Protein AF-0000000073458324 (afdb_homodimer)

pLDDT: mean 86.17, std 17.44, range [34.16, 98.94]

Foldseek 3Di:
DKKWKWFCPFPFFLIKIKIWDWFQLQFDKAAWDADDVRFKTFIFGCNPVPPPPDDVPDPGFGQWIAGLLQKIKHKAAADPDVPDDPPPPPPADEPSVLRVQRRVDNDPVCCVQCQFPVSSCVSPVSLQRHHWMWMWIDRSLVSGIWIAINVRDIDDQPPPHRIAMAHNYDRVFLPDPPQQQARVVLRVLVVVLSVVPNPPDPVVNVVSSLVSLQWAPDDDLDEAEDQDCNRVSNTSWFAWYFDPPPPPPPDCVRAGTITGQKMWIWTQTNQFKIKIKMAGAGNHPVSRSVGGSNRGPDMDMDIDGRPSD/DKKWKWFCPFPFFLIKIKIWDWFQLQFDKAAWDADDVRFKTFIFRCNPVPPPPDDVPPPGFGQWIAGLLQKIKHKAAADPDVPDPPPPPPPADEPSVLRVQRRVDNDPVCCVQCQFPVSSCVSPVSLQRHHWMWMWIARSLVSGIWIAINVRDIDDQPPVHRIAMAHNYDRVFLPDPPQQQARVVLRVLVVVLSVVPNPPDPVVNVVSSLVSLQWAPDDDLDEAEDCDCNRVSNTSWFAWYFCVDPPPDDPPSRAGTITGQKMWIWTQTNQFKIKIKMAGAGNHPVSRSVGGSNRGPDMDMDIDGRPND

Secondary structure (DSSP, 8-state):
--EEEEES--TTEEEEEEEEEEEETTS-EEEEEEETTTTEEEEEE-TTS-SS---TTS--B-SEEEETT-EEEEEEEPPPPTTS-----TTPBPTHHHHHHHHT---GGGGGGTSSHHHHHHH-GGGGGBPPEEEEEEETTTTEEEEEETTS-EE-TTSS-SEEEEESS-TTGGGSTT--HHHHHHHHHHHHHHHTTTTS-HHHHHHHHHHHHT--S---SS-EEESSSHHHHH-SS---EEE-S----S-GGG-SEEEEEEEEEEEEETTSEEEEEEEE--SSGGGTTT--SSS-SEEEEEEEE----/--EEEEES--TTEEEEEEEEEEEETTS-EEEEEEETTTTEEEEEE-TTS-SS---TTS--B-SEEEETT-EEEEEEEPPPPTTS-----TTPBPTHHHHHHHHT---GGGHHHHSSHHHHHHH-GGGGGBPPEEEEEEETTTTEEEEEETTS-EE-TTSS-SEEEEESS-TTGGGSTT--HHHHHHHHHHHHHHHTTTTS-HHHHHHHHHHHHT--S---SS-EE-SSSHHHHH-SS---EE---S---S-GGG-S-EEEEEEEEEEEETTSEEEEEEEE--SSGGGTTT--SSS-SEEEEEEEE----

Solvent-accessible surface area (backbone atoms only — not comparable to full-atom values): 32419 Å² total; per-residue (Å²): 87,33,39,40,42,37,31,51,68,51,88,65,25,56,32,43,38,39,34,41,42,38,38,43,16,39,48,48,62,44,71,68,39,68,36,82,88,70,39,31,41,30,34,30,43,42,66,80,60,64,92,80,72,72,32,76,59,60,82,54,21,23,45,42,37,36,21,53,55,32,27,36,27,36,49,39,56,33,60,73,60,88,80,65,66,77,71,79,64,84,79,47,46,68,59,22,48,60,34,47,58,59,43,71,52,69,60,85,84,48,51,86,53,45,65,36,39,70,37,35,30,70,78,37,74,61,56,83,49,30,56,52,29,36,36,42,34,33,35,55,80,76,70,41,61,26,30,29,33,70,87,62,43,61,45,56,58,54,74,89,35,50,57,36,28,34,45,23,56,62,78,68,20,55,76,32,86,83,44,43,54,21,30,46,52,44,43,55,52,48,52,52,50,52,70,72,44,74,83,56,52,69,68,54,48,50,51,52,52,49,52,58,54,51,39,45,87,68,86,61,84,55,71,40,77,36,86,66,67,62,60,48,39,49,22,64,30,30,63,50,28,32,68,67,54,77,76,63,82,62,58,75,84,34,53,65,32,34,23,46,17,34,36,40,39,37,40,30,31,70,87,33,42,35,40,39,38,36,29,35,29,32,70,33,66,82,37,70,70,75,37,35,72,92,51,38,51,28,38,41,36,42,36,39,61,44,62,83,122,88,32,38,40,41,37,33,51,67,50,87,64,25,55,34,42,37,42,33,40,42,38,38,43,16,37,46,49,64,45,71,70,37,68,37,81,88,69,38,31,40,30,36,32,44,42,68,80,58,64,90,79,72,71,33,75,58,61,81,54,22,24,46,44,38,36,21,53,54,33,27,36,26,36,47,37,57,32,59,74,60,88,77,65,64,78,71,79,62,86,79,49,45,68,58,22,48,59,34,47,56,57,44,71,50,68,62,85,83,46,52,86,54,46,65,36,37,68,38,35,32,71,78,37,72,62,58,82,48,31,57,53,31,35,36,42,35,32,35,55,80,76,71,41,61,27,29,29,33,70,87,62,42,61,46,56,58,54,75,89,35,49,58,36,28,34,44,22,56,61,79,67,19,55,76,31,83,82,44,42,56,22,29,46,52,46,44,55,52,46,53,52,51,53,70,73,44,74,84,56,53,70,70,55,48,52,51,52,51,49,51,58,54,52,39,45,86,67,87,60,84,55,68,39,77,35,79,66,67,61,62,48,39,49,23,64,29,29,62,51,29,28,56,63,53,79,79,68,84,61,63,80,83,33,57,68,32,34,22,46,17,34,37,41,39,39,41,30,31,70,87,34,42,34,41,39,38,36,29,35,27,32,70,33,66,83,38,68,72,75,38,35,71,94,50,38,52,29,37,40,36,43,36,37,60,45,63,82,123

Radius of gyration: 25.52 Å; Cα contacts (8 Å, |Δi|>4): 1424; chains: 2; bounding box: 52×79×60 Å

Nearest PDB structures (foldseek):
  2oqc-assembly1_A  TM=4.353E-01  e=1.228E-06  Bacillus subtilis
  2rf8-assembly1_B  TM=4.570E-01  e=8.684E-06  unclassified
  5y7p-assembly4_H  TM=4.048E-01  e=1.168E-05  Ligilactobacillus salivarius
  5hke-assembly1_A  TM=4.071E-01  e=5.456E-05  Ligilactobacillus salivarius
  7svi-assembly1_B  TM=3.525E-01  e=1.991E-05  Lactobacillus johnsonii

InterPro domains:
  IPR008551 Transport and Golgi organisation protein 2 [PF05742] (1-282)
  IPR008551 Transport and Golgi organisation protein 2 [PTHR17985] (1-295)

Organism: Eremothecium gossypii (strain ATCC 10895 / CBS 109.51 / FGSC 9923 / NRRL Y-1056) (NCBI:txid284811)

Sequence (618 aa):
MCILFATTAHPKYKLVLISNRDEYFARKTHTTCWSHNDSILAPYDMALQDADGLDHGSPCGTWIGINRAGHVSVLLNLAPKDADGDHGYSHRHSRGAVTMEYLKDFDHNNWDSWNTYEKFGAHFPTLYKTKLFTHFYGDVVNSQFSVINSLGQTLDPFSQSPYYVVSNGPSDGAKALGQWPKVVEGNQLFKKMIQESLDVSEEELLQRCFNLASYSQYVSNQPIGVHDDSIPKRTIFVPALYNLSGQANLSFAAGMYYGTRSTIVMLVSEDGNVVTREHVIHDSDQDLDSYSILNPKEQVTHRFSLQMHMCILFATTAHPKYKLVLISNRDEYFARKTHTTCWSHNDSILAPYDMALQDADGLDHGSPCGTWIGINRAGHVSVLLNLAPKDADGDHGYSHRHSRGAVTMEYLKDFDHNNWDSWNTYEKFGAHFPTLYKTKLFTHFYGDVVNSQFSVINSLGQTLDPFSQSPYYVVSNGPSDGAKALGQWPKVVEGNQLFKKMIQESLDVSEEELLQRCFNLASYSQYVSNQPIGVHDDSIPKRTIFVPALYNLSGQANLSFAAGMYYGTRSTIVMLVSEDGNVVTREHVIHDSDQDLDSYSILNPKEQVTHRFSLQMH

Structure (mmCIF, N/CA/C/O backbone):
data_AF-0000000073458324-model_v1
#
loop_
_entity.id
_entity.type
_entity.pdbx_description
1 polymer AFR305Wp
#
loop_
_atom_site.group_PDB
_atom_site.id
_atom_site.type_symbol
_atom_site.label_atom_id
_atom_site.label_alt_id
_atom_site.label_comp_id
_atom_site.label_asym_id
_atom_site.label_entity_id
_atom_site.label_seq_id
_atom_site.pdbx_PDB_ins_code
_atom_site.Cartn_x
_atom_site.Cartn_y
_atom_site.Cartn_z
_atom_site.occupancy
_atom_site.B_iso_or_equiv
_atom_site.auth_seq_id
_atom_site.auth_comp_id
_atom_site.auth_asym_id
_atom_site.auth_atom_id
_atom_site.pdbx_PDB_model_num
ATOM 1 N N . MET A 1 1 ? 8.898 20.453 11.062 1 83.5 1 MET A N 1
ATOM 2 C CA . MET A 1 1 ? 7.926 21.516 10.781 1 83.5 1 MET A CA 1
ATOM 3 C C . MET A 1 1 ? 7.039 21.125 9.602 1 83.5 1 MET A C 1
ATOM 5 O O . MET A 1 1 ? 7.027 21.828 8.586 1 83.5 1 MET A O 1
ATOM 9 N N . CYS A 1 2 ? 6.172 20.234 9.719 1 95.19 2 CYS A N 1
ATOM 10 C CA . CYS A 1 2 ? 5.211 19.656 8.789 1 95.19 2 CYS A CA 1
ATOM 11 C C . CYS A 1 2 ? 4.176 20.688 8.359 1 95.19 2 CYS A C 1
ATOM 13 O O . CYS A 1 2 ? 4.18 21.812 8.852 1 95.19 2 CYS A O 1
ATOM 15 N N . ILE A 1 3 ? 3.455 20.344 7.363 1 96.81 3 ILE A N 1
ATOM 16 C CA . ILE A 1 3 ? 2.391 21.234 6.91 1 96.81 3 ILE A CA 1
ATOM 17 C C . ILE A 1 3 ? 1.196 20.406 6.438 1 96.81 3 ILE A C 1
ATOM 19 O O . ILE A 1 3 ? 1.367 19.312 5.887 1 96.81 3 ILE A O 1
ATOM 23 N N . LEU A 1 4 ? 0.003 20.938 6.684 1 97.88 4 LEU A N 1
ATOM 24 C CA . LEU A 1 4 ? -1.255 20.328 6.246 1 97.88 4 LEU A CA 1
ATOM 25 C C . LEU A 1 4 ? -2.062 21.312 5.41 1 97.88 4 LEU A C 1
ATOM 27 O O . LEU A 1 4 ? -2.252 22.469 5.805 1 97.88 4 LEU A O 1
ATOM 31 N N . PHE A 1 5 ? -2.42 20.875 4.234 1 98.5 5 PHE A N 1
ATOM 32 C CA . PHE A 1 5 ? -3.438 21.531 3.414 1 98.5 5 PHE A CA 1
ATOM 33 C C . PHE A 1 5 ? -4.734 20.719 3.426 1 98.5 5 PHE A C 1
ATOM 35 O O . PHE A 1 5 ? -4.727 19.531 3.143 1 98.5 5 PHE A O 1
ATOM 42 N N . ALA A 1 6 ? -5.832 21.375 3.807 1 98.56 6 ALA A N 1
ATOM 43 C CA . ALA A 1 6 ? -7.137 20.719 3.783 1 98.56 6 ALA A CA 1
ATOM 44 C C . ALA A 1 6 ? -8.195 21.625 3.143 1 98.56 6 ALA A C 1
ATOM 46 O O . ALA A 1 6 ? -8.211 22.828 3.377 1 98.56 6 ALA A O 1
ATOM 47 N N . THR A 1 7 ? -9.055 21.078 2.324 1 98.75 7 THR A N 1
ATOM 48 C CA . THR A 1 7 ? -10.133 21.891 1.765 1 98.75 7 THR A CA 1
ATOM 49 C C . THR A 1 7 ? -11.375 21.031 1.507 1 98.75 7 THR A C 1
ATOM 51 O O . THR A 1 7 ? -11.266 19.828 1.25 1 98.75 7 THR A O 1
ATOM 54 N N . THR A 1 8 ? -12.484 21.656 1.629 1 98.38 8 THR A N 1
ATOM 55 C CA . THR A 1 8 ? -13.773 21.094 1.246 1 98.38 8 THR A CA 1
ATOM 56 C C . THR A 1 8 ? -14.359 21.844 0.059 1 98.38 8 THR A C 1
ATOM 58 O O . THR A 1 8 ? -15.555 21.719 -0.232 1 98.38 8 THR A O 1
ATOM 61 N N . ALA A 1 9 ? -13.516 22.578 -0.59 1 98.12 9 ALA A N 1
ATOM 62 C CA . ALA A 1 9 ? -14.008 23.516 -1.6 1 98.12 9 ALA A CA 1
ATOM 63 C C . ALA A 1 9 ? -14.203 22.812 -2.941 1 98.12 9 ALA A C 1
ATOM 65 O O . ALA A 1 9 ? -14.938 23.312 -3.803 1 98.12 9 ALA A O 1
ATOM 66 N N . HIS A 1 10 ? -13.5 21.719 -3.217 1 98.31 10 HIS A N 1
ATOM 67 C CA . HIS A 1 10 ? -13.594 21.062 -4.516 1 98.31 10 HIS A CA 1
ATOM 68 C C . HIS A 1 10 ? -14.961 20.422 -4.719 1 98.31 10 HIS A C 1
ATOM 70 O O . HIS A 1 10 ? -15.445 19.703 -3.844 1 98.31 10 HIS A O 1
ATOM 76 N N . PRO A 1 11 ? -15.562 20.562 -5.824 1 97.19 11 PRO A N 1
ATOM 77 C CA . PRO A 1 11 ? -16.938 20.094 -5.992 1 97.19 11 PR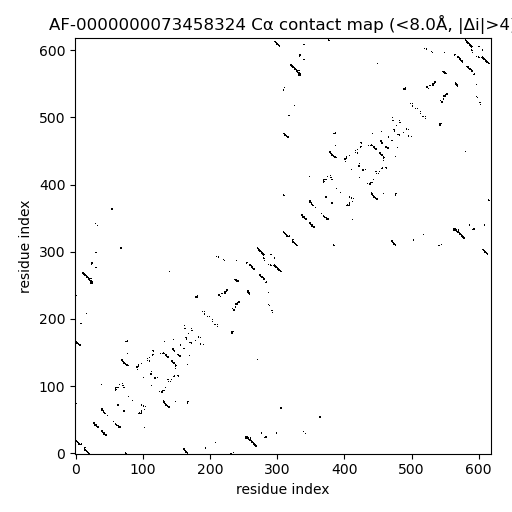O A CA 1
ATOM 78 C C . PRO A 1 11 ? -17.047 18.562 -6.07 1 97.19 11 PRO A C 1
ATOM 80 O O . PRO A 1 11 ? -18.094 18 -5.758 1 97.19 11 PRO A O 1
ATOM 83 N N . LYS A 1 12 ? -16.031 17.922 -6.512 1 98.06 12 LYS A N 1
ATOM 84 C CA . LYS A 1 12 ? -16.094 16.484 -6.699 1 98.06 12 LYS A CA 1
ATOM 85 C C . LYS A 1 12 ? -15.562 15.742 -5.473 1 98.06 12 LYS A C 1
ATOM 87 O O . LYS A 1 12 ? -15.656 14.516 -5.391 1 98.06 12 LYS A O 1
ATOM 92 N N . TYR A 1 13 ? -15.016 16.469 -4.535 1 98.38 13 TYR A N 1
ATOM 93 C CA . TYR A 1 13 ? -14.391 15.844 -3.379 1 98.38 13 TYR A CA 1
ATOM 94 C C . TYR A 1 13 ? -14.891 16.469 -2.08 1 98.38 13 TYR A C 1
ATOM 96 O O . TYR A 1 13 ? -14.883 17.688 -1.926 1 98.38 13 TYR A O 1
ATOM 104 N N . LYS A 1 14 ? -15.297 15.586 -1.167 1 97.94 14 LYS A N 1
ATOM 105 C CA . LYS A 1 14 ? -15.703 16.031 0.168 1 97.94 14 LYS A CA 1
ATOM 106 C C . LYS A 1 14 ? -14.516 16.594 0.941 1 97.94 14 LYS A C 1
ATOM 108 O O . LYS A 1 14 ? -14.68 17.469 1.791 1 97.94 14 LYS A O 1
ATOM 113 N N . LEU A 1 15 ? -13.32 16.047 0.645 1 98.75 15 LEU A N 1
ATOM 114 C CA . LEU A 1 15 ? -12.109 16.453 1.341 1 98.75 15 LEU A CA 1
ATOM 115 C C . LEU A 1 15 ? -10.875 16.219 0.48 1 98.75 15 LEU A C 1
ATOM 117 O O . LEU A 1 15 ? -10.742 15.148 -0.135 1 98.75 15 LEU A O 1
ATOM 121 N N . VAL A 1 16 ? -10.031 17.172 0.36 1 98.94 16 VAL A N 1
ATOM 122 C CA . VAL A 1 16 ? -8.688 17.062 -0.195 1 98.94 16 VAL A CA 1
ATOM 123 C C . VAL A 1 16 ? -7.656 17.391 0.879 1 98.94 16 VAL A C 1
ATOM 125 O O . VAL A 1 16 ? -7.711 18.469 1.487 1 98.94 16 VAL A O 1
ATOM 128 N N . LEU A 1 17 ? -6.746 16.453 1.146 1 98.88 17 LEU A N 1
ATOM 129 C CA . LEU A 1 17 ? -5.68 16.656 2.121 1 98.88 17 LEU A CA 1
ATOM 130 C C . LEU A 1 17 ? -4.309 16.484 1.474 1 98.88 17 LEU A C 1
ATOM 132 O O . LEU A 1 17 ? -4.109 15.57 0.674 1 98.88 17 LEU A O 1
ATOM 136 N N . ILE A 1 18 ? -3.418 17.359 1.746 1 98.94 18 ILE A N 1
ATOM 137 C CA . ILE A 1 18 ? -2 17.25 1.416 1 98.94 18 ILE A CA 1
ATOM 138 C C . ILE A 1 18 ? -1.162 17.453 2.676 1 98.94 18 ILE A C 1
ATOM 140 O O . ILE A 1 18 ? -1.347 18.438 3.4 1 98.94 18 ILE A O 1
ATOM 144 N N . SER A 1 19 ? -0.252 16.562 2.953 1 98.62 19 SER A N 1
ATOM 145 C CA . SER A 1 19 ? 0.573 16.703 4.148 1 98.62 19 SER A CA 1
ATOM 146 C C . SER A 1 19 ? 2.031 16.375 3.855 1 98.62 19 SER A C 1
ATOM 148 O O . SER A 1 19 ? 2.334 15.289 3.342 1 98.62 19 SER A O 1
ATOM 150 N N . ASN A 1 20 ? 2.914 17.281 4.109 1 98.19 20 ASN A N 1
ATOM 151 C CA . ASN A 1 20 ? 4.348 17 4.145 1 98.19 20 ASN A CA 1
ATOM 152 C C . ASN A 1 20 ? 4.816 16.672 5.559 1 98.19 20 ASN A C 1
ATOM 154 O O . ASN A 1 20 ? 4.477 17.375 6.512 1 98.19 20 ASN A O 1
ATOM 158 N N . ARG A 1 21 ? 5.539 15.648 5.688 1 96.44 21 ARG A N 1
ATOM 159 C CA . ARG A 1 21 ? 6.188 15.328 6.957 1 96.44 21 ARG A CA 1
ATOM 160 C C . ARG A 1 21 ? 7.664 15.711 6.926 1 96.44 21 ARG A C 1
ATOM 162 O O . ARG A 1 21 ? 8.445 15.141 6.164 1 96.44 21 ARG A O 1
ATOM 169 N N . ASP A 1 22 ? 7.992 16.75 7.688 1 94.06 22 ASP A N 1
ATOM 170 C CA . ASP A 1 22 ? 9.383 17.141 7.887 1 94.06 22 ASP A CA 1
ATOM 171 C C . ASP A 1 22 ? 9.969 16.469 9.125 1 94.06 22 ASP A C 1
ATOM 173 O O . ASP A 1 22 ? 9.469 16.656 10.234 1 94.06 22 ASP A O 1
ATOM 177 N N . GLU A 1 23 ? 10.977 15.703 8.922 1 91.19 23 GLU A N 1
ATOM 178 C CA . GLU A 1 23 ? 11.57 14.883 9.969 1 91.19 23 GLU A CA 1
ATOM 179 C C . GLU A 1 23 ? 13 14.477 9.609 1 91.19 23 GLU A C 1
ATOM 181 O O . GLU A 1 23 ? 13.43 14.641 8.469 1 91.19 23 GLU A O 1
ATOM 186 N N . TYR A 1 24 ? 13.664 14.039 10.664 1 90.06 24 TYR A N 1
ATOM 187 C CA . TYR A 1 24 ? 14.969 13.461 10.375 1 90.06 24 TYR A CA 1
ATOM 188 C C . TYR A 1 24 ? 14.852 12.297 9.406 1 90.06 24 TYR A C 1
ATOM 190 O O . TYR A 1 24 ? 13.977 11.438 9.562 1 90.06 24 TYR A O 1
ATOM 198 N N . PHE A 1 25 ? 15.727 12.227 8.398 1 90.62 25 PHE A N 1
ATOM 199 C CA . PHE A 1 25 ? 15.633 11.25 7.316 1 90.62 25 PHE A CA 1
ATOM 200 C C . PHE A 1 25 ? 15.773 9.828 7.852 1 90.62 25 PHE A C 1
ATOM 202 O O . PHE A 1 25 ? 15.133 8.906 7.355 1 90.62 25 PHE A O 1
ATOM 209 N N . ALA A 1 26 ? 16.547 9.656 8.883 1 88.94 26 ALA A N 1
ATOM 210 C CA . ALA A 1 26 ? 16.875 8.32 9.383 1 88.94 26 ALA A CA 1
ATOM 211 C C . ALA A 1 26 ? 15.781 7.812 10.32 1 88.94 26 ALA A C 1
ATOM 213 O O . ALA A 1 26 ? 15.828 6.664 10.773 1 88.94 26 ALA A O 1
ATOM 214 N N . ARG A 1 27 ? 14.789 8.625 10.68 1 87.94 27 ARG A N 1
ATOM 215 C CA . ARG A 1 27 ? 13.734 8.188 11.586 1 87.94 27 ARG A CA 1
ATOM 216 C C . ARG A 1 27 ? 12.938 7.031 11 1 87.94 27 ARG A C 1
ATOM 218 O O . ARG A 1 27 ? 12.352 7.16 9.922 1 87.94 27 ARG A O 1
ATOM 225 N N . LYS A 1 28 ? 12.898 5.922 11.625 1 88.75 28 LYS A N 1
ATOM 226 C CA . LYS A 1 28 ? 12.242 4.723 11.117 1 88.75 28 LYS A CA 1
ATOM 227 C C . LYS A 1 28 ? 10.727 4.914 11.039 1 88.75 28 LYS A C 1
ATOM 229 O O . LYS A 1 28 ? 10.094 5.277 12.031 1 88.75 28 LYS A O 1
ATOM 234 N N . THR A 1 29 ? 10.172 4.68 9.859 1 91.81 29 THR A N 1
ATOM 235 C CA . THR A 1 29 ? 8.758 4.895 9.57 1 91.81 29 THR A CA 1
ATOM 236 C C . THR A 1 29 ? 8.227 3.803 8.648 1 91.81 29 THR A C 1
ATOM 238 O O . THR A 1 29 ? 8.898 3.4 7.695 1 91.81 29 THR A O 1
ATOM 241 N N . HIS A 1 30 ? 7.117 3.295 8.961 1 93.44 30 HIS A N 1
ATOM 242 C CA . HIS A 1 30 ? 6.438 2.381 8.047 1 93.44 30 HIS A CA 1
ATOM 243 C C . HIS A 1 30 ? 5.473 3.129 7.133 1 93.44 30 HIS A C 1
ATOM 245 O O . HIS A 1 30 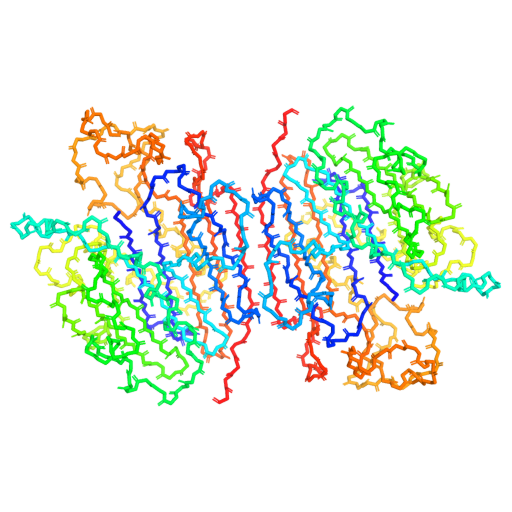? 4.688 3.957 7.598 1 93.44 30 HIS A O 1
ATOM 251 N N . THR A 1 31 ? 5.52 2.83 5.844 1 96.06 31 THR A N 1
ATOM 252 C CA . THR A 1 31 ? 4.648 3.5 4.891 1 96.06 31 THR A CA 1
ATOM 253 C C . THR A 1 31 ? 3.188 3.121 5.133 1 96.06 31 THR A C 1
ATOM 255 O O . THR A 1 31 ? 2.9 2.193 5.891 1 96.06 31 THR A O 1
ATOM 258 N N . THR A 1 32 ? 2.309 3.854 4.535 1 97.44 32 THR A N 1
ATOM 259 C CA . THR A 1 32 ? 0.869 3.713 4.727 1 97.44 32 THR A CA 1
ATOM 260 C C . THR A 1 32 ? 0.423 2.281 4.441 1 97.44 32 THR A C 1
ATOM 262 O O . THR A 1 32 ? 0.749 1.721 3.395 1 97.44 32 THR A O 1
ATOM 265 N N . CYS A 1 33 ? -0.272 1.721 5.332 1 96.19 33 CYS A N 1
ATOM 266 C CA . CYS A 1 33 ? -0.854 0.39 5.203 1 96.19 33 CYS A CA 1
ATOM 267 C C . CYS A 1 33 ? -2.039 0.218 6.145 1 96.19 33 CYS A C 1
ATOM 269 O O . CYS A 1 33 ? -2.303 1.083 6.98 1 96.19 33 CYS A O 1
ATOM 271 N N . TRP A 1 34 ? -2.746 -0.864 5.922 1 94.44 34 TRP A N 1
ATOM 272 C CA . TRP A 1 34 ? -3.861 -1.166 6.816 1 94.44 34 TRP A CA 1
ATOM 273 C C . TRP A 1 34 ? -3.361 -1.752 8.133 1 94.44 34 TRP A C 1
ATOM 275 O O . TRP A 1 34 ? -2.428 -2.557 8.148 1 94.44 34 TRP A O 1
ATOM 285 N N . SER A 1 35 ? -3.961 -1.304 9.18 1 90.88 35 SER A N 1
ATOM 286 C CA . SER A 1 35 ? -3.742 -1.855 10.508 1 90.88 35 SER A CA 1
ATOM 287 C C . SER A 1 35 ? -5.055 -2.012 11.266 1 90.88 35 SER A C 1
ATOM 289 O O . SER A 1 35 ? -6.125 -1.716 10.734 1 90.88 35 SER A O 1
ATOM 291 N N . HIS A 1 36 ? -4.988 -2.6 12.523 1 89.44 36 HIS A N 1
ATOM 292 C CA . HIS A 1 36 ? -6.176 -2.783 13.344 1 89.44 36 HIS A CA 1
ATOM 293 C C . HIS A 1 36 ? -7.254 -3.566 12.602 1 89.44 36 HIS A C 1
ATOM 295 O O . HIS A 1 36 ? -8.383 -3.094 12.453 1 89.44 36 HIS A O 1
ATOM 301 N N . ASN A 1 37 ? -6.879 -4.734 12.211 1 86.62 37 ASN A N 1
ATOM 302 C CA . ASN A 1 37 ? -7.77 -5.617 11.461 1 86.62 37 ASN A CA 1
ATOM 303 C C . ASN A 1 37 ? -8.258 -4.965 10.18 1 86.62 37 ASN A C 1
ATOM 305 O O . ASN A 1 37 ? -9.461 -4.949 9.906 1 86.62 37 ASN A O 1
ATOM 309 N N . ASP A 1 38 ? -7.363 -4.258 9.5 1 89.44 38 ASP A N 1
ATOM 310 C CA . ASP A 1 38 ? -7.57 -3.646 8.188 1 89.44 38 ASP A CA 1
ATOM 311 C C . ASP A 1 38 ? -8.648 -2.568 8.25 1 89.44 38 ASP A C 1
ATOM 313 O O . ASP A 1 38 ? -9.445 -2.432 7.32 1 89.44 38 ASP A O 1
ATOM 317 N N . SER A 1 39 ? -8.711 -1.864 9.367 1 93.31 39 SER A N 1
ATOM 318 C CA . SER A 1 39 ? -9.773 -0.878 9.523 1 93.31 39 SER A CA 1
ATOM 319 C C . SER A 1 39 ? -9.211 0.541 9.539 1 93.31 39 SER A C 1
ATOM 321 O O . SER A 1 39 ? -9.953 1.51 9.375 1 93.31 39 SER A O 1
ATOM 323 N N . ILE A 1 40 ? -7.922 0.667 9.805 1 95.81 40 ILE A N 1
ATOM 324 C CA . ILE A 1 40 ? -7.277 1.975 9.836 1 95.81 40 ILE A CA 1
ATOM 325 C C . ILE A 1 40 ? -6.145 2.016 8.812 1 95.81 40 ILE A C 1
ATOM 327 O O . ILE A 1 40 ? -5.262 1.155 8.82 1 95.81 40 ILE A O 1
ATOM 331 N N . LEU A 1 41 ? -6.211 2.9 7.926 1 97.5 41 LEU A N 1
ATOM 332 C CA . LEU A 1 41 ? -5.184 3.121 6.91 1 97.5 41 LEU A CA 1
ATOM 333 C C . LEU A 1 41 ? -4.285 4.293 7.293 1 97.5 41 LEU A C 1
ATOM 335 O O . LEU A 1 41 ? -4.75 5.434 7.379 1 97.5 41 LEU A O 1
ATOM 339 N N . ALA A 1 42 ? -3.016 4.016 7.586 1 97.38 42 ALA A N 1
ATOM 340 C CA . ALA A 1 42 ? -2.104 5.047 8.07 1 97.38 42 ALA A CA 1
ATOM 341 C C . ALA A 1 42 ? -0.652 4.59 7.965 1 97.38 42 ALA A C 1
ATOM 343 O O . ALA A 1 42 ? -0.371 3.389 7.984 1 97.38 42 ALA A O 1
ATOM 344 N N . PRO A 1 43 ? 0.258 5.539 7.75 1 95.94 43 PRO A N 1
ATOM 345 C CA . PRO A 1 43 ? 1.65 5.227 8.078 1 95.94 43 PRO A CA 1
ATOM 346 C C . PRO A 1 43 ? 1.892 5.117 9.586 1 95.94 43 PRO A C 1
ATOM 348 O O . PRO A 1 43 ? 1.04 5.523 10.383 1 95.94 43 PRO A O 1
ATOM 351 N N . TYR A 1 44 ? 3.078 4.555 9.977 1 90.5 44 TYR A N 1
ATOM 352 C CA . TYR A 1 44 ? 3.357 4.496 11.406 1 90.5 44 TYR A CA 1
ATOM 353 C C . TYR A 1 44 ? 4.789 4.926 11.695 1 90.5 44 TYR A C 1
ATOM 355 O O . TYR A 1 44 ? 5.699 4.645 10.914 1 90.5 44 TYR A O 1
ATOM 363 N N . ASP A 1 45 ? 4.832 5.641 12.797 1 87.25 45 ASP A N 1
ATOM 364 C CA . ASP A 1 45 ? 6.141 5.992 13.336 1 87.25 45 ASP A CA 1
ATOM 365 C C . ASP A 1 45 ? 6.738 4.828 14.133 1 87.25 45 ASP A C 1
ATOM 367 O O . ASP A 1 45 ? 6.16 4.383 15.125 1 87.25 45 ASP A O 1
ATOM 371 N N . MET A 1 46 ? 7.867 4.328 13.742 1 81.25 46 MET A N 1
ATOM 372 C CA . MET A 1 46 ? 8.453 3.135 14.344 1 81.25 46 MET A CA 1
ATOM 373 C C . MET A 1 46 ? 9.578 3.508 15.305 1 81.25 46 MET A C 1
ATOM 375 O O . MET A 1 46 ? 10.289 2.635 15.805 1 81.25 46 MET A O 1
ATOM 379 N N . ALA A 1 47 ? 9.773 4.715 15.539 1 71.62 47 ALA A N 1
ATOM 380 C CA . ALA A 1 47 ? 10.914 5.172 16.312 1 71.62 47 ALA A CA 1
ATOM 381 C C . ALA A 1 47 ? 10.852 4.633 17.75 1 71.62 47 ALA A C 1
ATOM 383 O O . ALA A 1 47 ? 11.883 4.418 18.375 1 71.62 47 ALA A O 1
ATOM 384 N N . LEU A 1 48 ? 9.703 4.539 18.328 1 63.62 48 LEU A N 1
ATOM 385 C CA . LEU A 1 48 ? 9.578 4.066 19.703 1 63.62 48 LEU A CA 1
ATOM 386 C C . LEU A 1 48 ? 9.586 2.541 19.75 1 63.62 48 LEU A C 1
ATOM 388 O O . LEU A 1 48 ? 9.523 1.953 20.828 1 63.62 48 LEU A O 1
ATOM 392 N N . GLN A 1 49 ? 9.609 1.893 18.609 1 57.66 49 GLN A N 1
ATOM 393 C CA . GLN A 1 49 ? 9.625 0.434 18.625 1 57.66 49 GLN A CA 1
ATOM 394 C C . GLN A 1 49 ? 10.992 -0.099 19.031 1 57.66 49 GLN A C 1
ATOM 396 O O . GLN A 1 49 ? 12.016 0.342 18.5 1 57.66 49 GLN A O 1
ATOM 401 N N . ASP A 1 50 ? 11.383 -0.039 20.422 1 49.16 50 ASP A N 1
ATOM 402 C CA . ASP A 1 50 ? 12.602 -0.686 20.891 1 49.16 50 ASP A CA 1
ATOM 403 C C . ASP A 1 50 ? 13.023 -1.812 19.938 1 49.16 50 ASP A C 1
ATOM 405 O O . ASP A 1 50 ? 12.195 -2.361 19.219 1 49.16 50 ASP A O 1
ATOM 409 N N . ALA A 1 51 ? 14.664 -2.16 20.016 1 37.53 51 ALA A N 1
ATOM 410 C CA . ALA A 1 51 ? 15.453 -3.148 19.297 1 37.53 51 ALA A CA 1
ATOM 411 C C . ALA A 1 51 ? 14.703 -4.473 19.172 1 37.53 51 ALA A C 1
ATOM 413 O O . ALA A 1 51 ? 15.18 -5.41 18.531 1 37.53 51 ALA A O 1
ATOM 414 N N . ASP A 1 52 ? 14.07 -4.836 20.281 1 36.47 52 ASP A N 1
ATOM 415 C CA . ASP A 1 52 ? 13.891 -6.273 20.469 1 36.47 52 ASP A CA 1
ATOM 416 C C . ASP A 1 52 ? 12.875 -6.828 19.469 1 36.47 52 ASP A C 1
ATOM 418 O O . ASP A 1 52 ? 12.508 -8 19.531 1 36.47 52 ASP A O 1
ATOM 422 N N . GLY A 1 53 ? 12.539 -6.488 18.375 1 36.72 53 GLY A N 1
ATOM 423 C CA . GLY A 1 53 ? 11.773 -7.23 17.391 1 36.72 53 GLY A CA 1
ATOM 424 C C . GLY A 1 53 ? 10.273 -7.066 17.562 1 36.72 53 GLY A C 1
ATOM 425 O O . GLY A 1 53 ? 9.5 -7.922 17.125 1 36.72 53 GLY A O 1
ATOM 426 N N . LEU A 1 54 ? 9.82 -6.582 18.75 1 34.16 54 LEU A N 1
ATOM 427 C CA . LEU A 1 54 ? 8.438 -6.738 19.188 1 34.16 54 LEU A CA 1
ATOM 428 C C . LEU A 1 54 ? 7.473 -6.359 18.062 1 34.16 54 LEU A C 1
ATOM 430 O O . LEU A 1 54 ? 7.844 -5.621 17.141 1 34.16 54 LEU A O 1
ATOM 434 N N . ASP A 1 55 ? 6.102 -6.699 18.281 1 35.22 55 ASP A N 1
ATOM 435 C CA . ASP A 1 55 ? 4.777 -6.977 17.734 1 35.22 55 ASP A CA 1
ATOM 436 C C . ASP A 1 55 ? 4.203 -5.75 17.031 1 35.22 55 ASP A C 1
ATOM 438 O O . ASP A 1 55 ? 4.355 -4.625 17.5 1 35.22 55 ASP A O 1
ATOM 442 N N . HIS A 1 56 ? 4.176 -5.668 15.859 1 40.56 56 HIS A N 1
ATOM 443 C CA . HIS A 1 56 ? 3.191 -4.871 15.141 1 40.56 56 HIS A CA 1
ATOM 444 C C . HIS A 1 56 ? 2.055 -4.438 16.062 1 40.56 56 HIS A C 1
ATOM 446 O O . HIS A 1 56 ? 1.146 -3.721 15.633 1 40.56 56 HIS A O 1
ATOM 452 N N . GLY A 1 57 ? 2.135 -4.938 17.266 1 37.28 57 GLY A N 1
ATOM 453 C CA . GLY A 1 57 ? 1.149 -4.484 18.234 1 37.28 57 GLY A CA 1
ATOM 454 C C . GLY A 1 57 ? 1.534 -3.18 18.906 1 37.28 57 GLY A C 1
ATOM 455 O O . GLY A 1 57 ? 0.868 -2.74 19.844 1 37.28 57 GLY A O 1
ATOM 456 N N . SER A 1 58 ? 2.887 -3.105 19.203 1 44.06 58 SER A N 1
ATOM 457 C CA . SER A 1 58 ? 3.092 -1.884 19.969 1 44.06 58 SER A CA 1
ATOM 458 C C . SER A 1 58 ? 2.578 -0.661 19.219 1 44.06 58 SER A C 1
ATOM 460 O O . SER A 1 58 ? 2.678 -0.593 17.984 1 44.06 58 SER A O 1
ATOM 462 N N . PRO A 1 59 ? 1.804 0.121 19.953 1 52.97 59 PRO A N 1
ATOM 463 C CA . PRO A 1 59 ? 1.034 1.27 19.469 1 52.97 59 PRO A CA 1
ATOM 464 C C . PRO A 1 59 ? 1.885 2.256 18.672 1 52.97 59 PRO A C 1
ATOM 466 O O . PRO A 1 59 ? 2.422 3.211 19.234 1 52.97 59 PRO A O 1
ATOM 469 N N . CYS A 1 60 ? 2.494 1.815 17.609 1 66.62 60 CYS A N 1
ATOM 470 C CA . CYS A 1 60 ? 3.072 2.836 16.734 1 66.62 60 CYS A CA 1
ATOM 471 C C . CYS A 1 60 ? 2.076 3.961 16.484 1 66.62 60 CYS A C 1
ATOM 473 O O . CYS A 1 60 ? 0.886 3.711 16.297 1 66.62 60 CYS A O 1
ATOM 475 N N . GLY A 1 61 ? 2.549 5.141 16.922 1 83.56 61 GLY A N 1
ATOM 476 C CA . GLY A 1 61 ? 1.73 6.309 16.641 1 83.56 61 GLY A CA 1
ATOM 477 C C . GLY A 1 61 ? 1.729 6.684 15.164 1 83.56 61 GLY A C 1
ATOM 478 O O . GLY A 1 61 ? 2.52 6.152 14.383 1 83.56 61 GLY A O 1
ATOM 479 N N . THR A 1 62 ? 0.73 7.262 14.758 1 93.38 62 THR A N 1
ATOM 480 C CA . THR A 1 62 ? 0.643 7.824 13.414 1 93.38 62 THR A CA 1
ATOM 481 C C . THR A 1 62 ? 0.368 9.328 13.477 1 93.38 62 THR A C 1
ATOM 483 O O . THR A 1 62 ? -0.014 9.852 14.523 1 93.38 62 THR A O 1
ATOM 486 N N . TRP A 1 63 ? 0.691 10.023 12.422 1 95.38 63 TRP A N 1
ATOM 487 C CA . TRP A 1 63 ? 0.445 11.461 12.367 1 95.38 63 TRP A CA 1
ATOM 488 C C . TRP A 1 63 ? -0.684 11.789 11.398 1 95.38 63 TRP A C 1
ATOM 490 O O . TRP A 1 63 ? -1.155 12.922 11.344 1 95.38 63 TRP A O 1
ATOM 500 N N . ILE A 1 64 ? -1.039 10.812 10.617 1 97.94 64 ILE A N 1
ATOM 501 C CA . ILE A 1 64 ? -2.113 10.984 9.641 1 97.94 64 ILE A CA 1
ATOM 502 C C . ILE A 1 64 ? -2.775 9.641 9.352 1 97.94 64 ILE A C 1
ATOM 504 O O . ILE A 1 64 ? -2.1 8.609 9.281 1 97.94 64 ILE A O 1
ATOM 508 N N . GLY A 1 65 ? -4.094 9.609 9.172 1 98.19 65 GLY A N 1
ATOM 509 C CA . GLY A 1 65 ? -4.77 8.375 8.805 1 98.19 65 GLY A CA 1
ATOM 510 C C . GLY A 1 65 ? -6.254 8.562 8.547 1 98.19 65 GLY A C 1
ATOM 511 O O . GLY A 1 65 ? -6.793 9.648 8.75 1 98.19 65 GLY A O 1
ATOM 512 N N . ILE A 1 66 ? -6.82 7.555 8.086 1 98.5 66 ILE A N 1
ATOM 513 C CA . ILE A 1 66 ? -8.258 7.461 7.859 1 98.5 66 ILE A CA 1
ATOM 514 C C . ILE A 1 66 ? -8.742 6.047 8.172 1 98.5 66 ILE A C 1
ATOM 516 O O . ILE A 1 66 ? -8.016 5.074 7.957 1 98.5 66 ILE A O 1
ATOM 520 N N . ASN A 1 67 ? -9.891 5.945 8.727 1 97.38 67 ASN A N 1
ATOM 521 C CA . ASN A 1 67 ? -10.445 4.613 8.938 1 97.38 67 ASN A CA 1
ATOM 522 C C . ASN A 1 67 ? -11.539 4.297 7.922 1 97.38 67 ASN A C 1
ATOM 524 O O . ASN A 1 67 ? -11.891 5.141 7.098 1 97.38 67 ASN A O 1
ATOM 528 N N . ARG A 1 68 ? -12.086 3.129 7.902 1 96.19 68 ARG A N 1
ATOM 529 C CA . ARG A 1 68 ? -13.031 2.643 6.91 1 96.19 68 ARG A CA 1
ATOM 530 C C . ARG A 1 68 ? -14.352 3.4 6.996 1 96.19 68 ARG A C 1
ATOM 532 O O . ARG A 1 68 ? -15.156 3.365 6.059 1 96.19 68 ARG A O 1
ATOM 539 N N . ALA A 1 69 ? -14.625 4.078 8.109 1 96.62 69 ALA A N 1
ATOM 540 C CA . ALA A 1 69 ? -15.867 4.824 8.273 1 96.62 69 ALA A CA 1
ATOM 541 C C . ALA A 1 69 ? -15.727 6.25 7.75 1 96.62 69 ALA A C 1
ATOM 543 O O . ALA A 1 69 ? -16.719 6.973 7.625 1 96.62 69 ALA A O 1
ATOM 544 N N . GLY A 1 70 ? -14.531 6.668 7.496 1 97.5 70 GLY A N 1
ATOM 545 C CA . GLY A 1 70 ? -14.328 8.008 6.973 1 97.5 70 GLY A CA 1
ATOM 546 C C . GLY A 1 70 ? -13.898 9.008 8.031 1 97.5 70 GLY A C 1
ATOM 547 O O . GLY A 1 70 ? -14.008 10.219 7.836 1 97.5 70 GLY A O 1
ATOM 548 N N . HIS A 1 71 ? -13.531 8.492 9.188 1 98.19 71 HIS A N 1
ATOM 549 C CA . HIS A 1 71 ? -12.898 9.367 10.172 1 98.19 71 HIS A CA 1
ATOM 550 C C . HIS A 1 71 ? -11.438 9.617 9.82 1 98.19 71 HIS A C 1
ATOM 552 O O . HIS A 1 71 ? -10.672 8.672 9.602 1 98.19 71 HIS A O 1
ATOM 558 N N . VAL A 1 72 ? -11.102 10.852 9.742 1 98.62 72 VAL A N 1
ATOM 559 C CA . VAL A 1 72 ? -9.742 11.25 9.375 1 98.62 72 VAL A CA 1
ATOM 560 C C . VAL A 1 72 ? -9.078 11.953 10.555 1 98.62 72 VAL A C 1
ATOM 562 O O . VAL A 1 72 ? -9.758 12.555 11.398 1 98.62 72 VAL A O 1
ATOM 565 N N . SER A 1 73 ? -7.754 11.844 10.688 1 98.19 73 SER A N 1
ATOM 566 C CA . SER A 1 73 ? -6.988 12.438 11.773 1 98.19 73 SER A CA 1
ATOM 567 C C . SER A 1 73 ? -5.574 12.797 11.328 1 98.19 73 SER A C 1
ATOM 569 O O . SER A 1 73 ? -4.875 11.969 10.734 1 98.19 73 SER A O 1
ATOM 571 N N . VAL A 1 74 ? -5.168 14.031 11.516 1 98.06 74 VAL A N 1
ATOM 572 C CA . VAL A 1 74 ? -3.834 14.516 11.18 1 98.06 74 VAL A CA 1
ATOM 573 C C . VAL A 1 74 ? -3.271 15.32 12.352 1 98.06 74 VAL A C 1
ATOM 575 O O . VAL A 1 74 ? -3.936 16.219 12.875 1 98.06 74 VAL A O 1
ATOM 578 N N . LEU A 1 75 ? -2.07 15.023 12.773 1 95.81 75 LEU A N 1
ATOM 579 C CA . LEU A 1 75 ? -1.461 15.703 13.914 1 95.81 75 LEU A CA 1
ATOM 580 C C . LEU A 1 75 ? -0.119 16.312 13.523 1 95.81 75 LEU A C 1
ATOM 582 O O . LEU A 1 75 ? 0.704 15.664 12.875 1 95.81 75 LEU A O 1
ATOM 586 N N . LEU A 1 76 ? 0.014 17.531 13.805 1 93.25 76 LEU A N 1
ATOM 587 C CA . LEU A 1 76 ? 1.283 18.25 13.688 1 93.25 76 LEU A CA 1
ATOM 588 C C . LEU A 1 76 ? 1.827 18.625 15.055 1 93.25 76 LEU A C 1
ATOM 590 O O . LEU A 1 76 ? 1.057 18.906 15.977 1 93.25 76 LEU A O 1
ATOM 594 N N . ASN A 1 77 ? 3.16 18.609 15.125 1 87.06 77 ASN A N 1
ATOM 595 C CA . ASN A 1 77 ? 3.756 19.156 16.344 1 87.06 77 ASN A CA 1
ATOM 596 C C . ASN A 1 77 ? 3.549 20.656 16.469 1 87.06 77 ASN A C 1
ATOM 598 O O . ASN A 1 77 ? 3.57 21.375 15.453 1 87.06 77 ASN A O 1
ATOM 602 N N . LEU A 1 78 ? 3.295 21.078 17.641 1 77.75 78 LEU A N 1
ATOM 603 C CA . LEU A 1 78 ? 3.191 22.516 17.891 1 77.75 78 LEU A CA 1
ATOM 604 C C . LEU A 1 78 ? 4.504 23.062 18.438 1 77.75 78 LEU A C 1
ATOM 606 O O . LEU A 1 78 ? 5.035 22.547 19.422 1 77.75 78 LEU A O 1
ATOM 610 N N . ALA A 1 79 ? 5.086 23.969 17.688 1 73.62 79 ALA A N 1
ATOM 611 C CA . ALA A 1 79 ? 6.324 24.594 18.156 1 73.62 79 ALA A CA 1
ATOM 612 C C . ALA A 1 79 ? 6.09 25.391 19.438 1 73.62 79 ALA A C 1
ATOM 614 O O . ALA A 1 79 ? 5.062 26.062 19.578 1 73.62 79 ALA A O 1
ATOM 615 N N . PRO A 1 80 ? 7.035 25.078 20.5 1 61.5 80 PRO A N 1
ATOM 616 C CA . PRO A 1 80 ? 6.883 25.875 21.719 1 61.5 80 PRO A CA 1
ATOM 617 C C . PRO A 1 80 ? 6.926 27.375 21.453 1 61.5 80 PRO A C 1
ATOM 619 O O . PRO A 1 80 ? 7.625 27.812 20.531 1 61.5 80 PRO A O 1
ATOM 622 N N . LYS A 1 81 ? 5.965 28.031 21.828 1 54.84 81 LYS A N 1
ATOM 623 C CA . LYS A 1 81 ? 6.098 29.484 21.781 1 54.84 81 LYS A CA 1
ATOM 624 C C . LYS A 1 81 ? 7.344 29.953 22.516 1 54.84 81 LYS A C 1
ATOM 626 O O . LYS A 1 81 ? 7.824 29.281 23.438 1 54.84 81 LYS A O 1
ATOM 631 N N . ASP A 1 82 ? 8.289 30.656 22.016 1 47.03 82 ASP A N 1
ATOM 632 C CA . ASP A 1 82 ? 9.445 31.203 22.734 1 47.03 82 ASP A CA 1
ATOM 633 C C . ASP A 1 82 ? 9.297 31.016 24.234 1 47.03 82 ASP A C 1
ATOM 635 O O . ASP A 1 82 ? 10.25 30.625 24.922 1 47.03 82 ASP A O 1
ATOM 639 N N . ALA A 1 83 ? 8.617 31.844 24.891 1 41.5 83 ALA A N 1
ATOM 640 C CA . ALA A 1 83 ? 8.664 32.125 26.328 1 41.5 83 ALA A CA 1
ATOM 641 C C . ALA A 1 83 ? 8.18 30.922 27.141 1 41.5 83 ALA A C 1
ATOM 643 O O . ALA A 1 83 ? 8.383 30.859 28.344 1 41.5 83 ALA A O 1
ATOM 644 N N . ASP A 1 84 ? 7.168 30.172 26.766 1 40.03 84 ASP A N 1
ATOM 645 C CA . ASP A 1 84 ? 6.664 29.281 27.812 1 40.03 84 ASP A CA 1
ATOM 646 C C . ASP A 1 84 ? 7.449 27.969 27.844 1 40.03 84 ASP A C 1
ATOM 648 O O . ASP A 1 84 ? 7.688 27.359 26.797 1 40.03 84 ASP A O 1
ATOM 652 N N . GLY A 1 85 ? 8.469 27.781 28.766 1 36.19 85 GLY A N 1
ATOM 653 C CA . GLY A 1 85 ? 9.383 26.75 29.25 1 36.19 85 GLY A CA 1
ATOM 654 C C . GLY A 1 85 ? 8.961 25.344 28.859 1 36.19 85 GLY A C 1
ATOM 655 O O . GLY A 1 85 ? 7.773 25.062 28.719 1 36.19 85 GLY A O 1
ATOM 656 N N . ASP A 1 86 ? 9.711 24.703 27.906 1 42.03 86 ASP A N 1
ATOM 657 C CA . ASP A 1 86 ? 9.633 23.25 27.891 1 42.03 86 ASP A CA 1
ATOM 658 C C . ASP A 1 86 ? 9.188 22.703 29.234 1 42.03 86 ASP A C 1
ATOM 660 O O . ASP A 1 86 ? 9.938 22.766 30.219 1 42.03 86 ASP A O 1
ATOM 664 N N . HIS A 1 87 ? 8.164 23.031 29.797 1 38.28 87 HIS A N 1
ATOM 665 C CA . HIS A 1 87 ? 7.965 22.328 31.062 1 38.28 87 HIS A CA 1
ATOM 666 C C . HIS A 1 87 ? 8.562 20.922 31 1 38.28 87 HIS A C 1
ATOM 668 O O . HIS A 1 87 ? 8.625 20.312 29.938 1 38.28 87 HIS A O 1
ATOM 674 N N . GLY A 1 88 ? 9.555 20.578 31.797 1 37.38 88 GLY A N 1
ATOM 675 C CA . GLY A 1 88 ? 10.328 19.453 32.281 1 37.38 88 GLY A CA 1
ATOM 676 C C . GLY A 1 88 ? 9.742 18.109 31.906 1 37.38 88 GLY A C 1
ATOM 677 O O . GLY A 1 88 ? 10.023 17.094 32.562 1 37.38 88 GLY A O 1
ATOM 678 N N . TYR A 1 89 ? 8.594 17.969 31.25 1 38.34 89 TYR A N 1
ATOM 679 C CA . TYR A 1 89 ? 8.039 16.641 31.438 1 38.34 89 TYR A CA 1
ATOM 680 C C . TYR A 1 89 ? 8.734 15.625 30.531 1 38.34 89 TYR A C 1
ATOM 682 O O . TYR A 1 89 ? 8.461 15.57 29.328 1 38.34 89 TYR A O 1
ATOM 690 N N . SER A 1 90 ? 9.953 15.242 30.812 1 42.88 90 SER A N 1
ATOM 691 C CA . SER A 1 90 ? 10.75 14.125 30.312 1 42.88 90 SER A CA 1
ATOM 692 C C . SER A 1 90 ? 9.867 12.961 29.891 1 42.88 90 SER A C 1
ATOM 694 O O . SER A 1 90 ? 10.297 12.094 29.109 1 42.88 90 SER A O 1
ATOM 696 N N . HIS A 1 91 ? 8.727 12.773 30.562 1 47.03 91 HIS A N 1
ATOM 697 C CA . HIS A 1 91 ? 7.98 11.531 30.422 1 47.03 91 HIS A CA 1
ATOM 698 C C . HIS A 1 91 ? 6.762 11.727 29.531 1 47.03 91 HIS A C 1
ATOM 700 O O . HIS A 1 91 ? 5.703 11.141 29.781 1 47.03 91 HIS A O 1
ATOM 706 N N . ARG A 1 92 ? 6.934 12.633 28.5 1 53.72 92 ARG A N 1
ATOM 707 C CA . ARG A 1 92 ? 5.695 12.898 27.766 1 53.72 92 ARG A CA 1
ATOM 708 C C . ARG A 1 92 ? 5.395 11.789 26.766 1 53.72 92 ARG A C 1
ATOM 710 O O . ARG A 1 92 ? 6.309 11.164 26.234 1 53.72 92 ARG A O 1
ATOM 717 N N . HIS A 1 93 ? 4.113 11.484 26.812 1 63.94 93 HIS A N 1
ATOM 718 C CA . HIS A 1 93 ? 3.537 10.477 25.938 1 63.94 93 HIS A CA 1
ATOM 719 C C . HIS A 1 93 ? 3.635 10.906 24.469 1 63.94 93 HIS A C 1
ATOM 721 O O . HIS A 1 93 ? 3.734 12.094 24.172 1 63.94 93 HIS A O 1
ATOM 727 N N . SER A 1 94 ? 3.695 9.938 23.703 1 71.81 94 SER A N 1
ATOM 728 C CA . SER A 1 94 ? 3.824 10.125 22.25 1 71.81 94 SER A CA 1
ATOM 729 C C . SER A 1 94 ? 2.562 10.75 21.672 1 71.81 94 SER A C 1
ATOM 731 O O . SER A 1 94 ? 1.449 10.406 22.062 1 71.81 94 SER A O 1
ATOM 733 N N . ARG A 1 95 ? 2.701 11.727 20.844 1 80.06 95 ARG A N 1
ATOM 734 C CA . ARG A 1 95 ? 1.62 12.438 20.156 1 80.06 95 ARG A CA 1
ATOM 735 C C . ARG A 1 95 ? 0.908 11.523 19.172 1 80.06 95 ARG A C 1
ATOM 737 O O . ARG A 1 95 ? -0.273 11.719 18.875 1 80.06 95 ARG A O 1
ATOM 744 N N . GLY A 1 96 ? 1.589 10.547 18.672 1 83.44 96 GLY A N 1
ATOM 745 C CA . GLY A 1 96 ? 1.005 9.664 17.672 1 83.44 96 GLY A CA 1
ATOM 746 C C . GLY A 1 96 ? -0.189 8.883 18.188 1 83.44 96 GLY A C 1
ATOM 747 O O . GLY A 1 96 ? -1.05 8.469 17.406 1 83.44 96 GLY A O 1
ATOM 748 N N . ALA A 1 97 ? -0.249 8.797 19.438 1 87.06 97 ALA A N 1
ATOM 749 C CA . ALA A 1 97 ? -1.361 8.078 20.062 1 87.06 97 ALA A CA 1
ATOM 750 C C . ALA A 1 97 ? -2.652 8.883 19.969 1 87.06 97 ALA A C 1
ATOM 752 O O . ALA A 1 97 ? -3.744 8.312 19.906 1 87.06 97 ALA A O 1
ATOM 753 N N . VAL A 1 98 ? -2.555 10.172 19.938 1 91.5 98 VAL A N 1
ATOM 754 C CA . VAL A 1 98 ? -3.715 11.047 19.844 1 91.5 98 VAL A CA 1
ATOM 755 C C . VAL A 1 98 ? -4.453 10.789 18.531 1 91.5 98 VAL A C 1
ATOM 757 O O . VAL A 1 98 ? -5.668 10.57 18.531 1 91.5 98 VAL A O 1
ATOM 760 N N . THR A 1 99 ? -3.758 10.75 17.469 1 93.94 99 THR A N 1
ATOM 761 C CA . THR A 1 99 ? -4.312 10.484 16.156 1 93.94 99 THR A CA 1
ATOM 762 C C . THR A 1 99 ? -4.984 9.117 16.109 1 93.94 99 THR A C 1
ATOM 764 O O . THR A 1 99 ? -6.117 8.992 15.648 1 93.94 99 THR A O 1
ATOM 767 N N . MET A 1 100 ? -4.328 8.18 16.672 1 92.94 100 MET A N 1
ATOM 768 C CA . MET A 1 100 ? -4.82 6.809 16.641 1 92.94 100 MET A CA 1
ATOM 769 C C . MET A 1 100 ? -6.105 6.68 17.453 1 92.94 100 MET A C 1
ATOM 771 O O . MET A 1 100 ? -7.008 5.93 17.078 1 92.94 100 MET A O 1
ATOM 775 N N . GLU A 1 101 ? -6.168 7.359 18.516 1 93.62 101 GLU A N 1
ATOM 776 C CA . GLU A 1 101 ? -7.324 7.234 19.406 1 93.62 101 GLU A CA 1
ATOM 777 C C . GLU A 1 101 ? -8.617 7.59 18.672 1 93.62 101 GLU A C 1
ATOM 779 O O . GLU A 1 101 ? -9.617 6.879 18.797 1 93.62 101 GLU A O 1
ATOM 784 N N . TYR A 1 102 ? -8.594 8.656 18 1 96.5 102 TYR A N 1
ATOM 785 C CA . TYR A 1 102 ? -9.805 9.039 17.266 1 96.5 102 TYR A CA 1
ATOM 786 C C . TYR A 1 102 ? -10.094 8.062 16.141 1 96.5 102 TYR A C 1
ATOM 788 O O . TYR A 1 102 ? -11.25 7.754 15.859 1 96.5 102 TYR A O 1
ATOM 796 N N . LEU A 1 103 ? -9.039 7.555 15.477 1 96.5 103 LEU A N 1
ATOM 797 C CA . LEU A 1 103 ? -9.203 6.66 14.336 1 96.5 103 LEU A CA 1
ATOM 798 C C . LEU A 1 103 ? -9.82 5.332 14.766 1 96.5 103 LEU A C 1
ATOM 800 O O . LEU A 1 103 ? -10.336 4.582 13.938 1 96.5 103 LEU A O 1
ATOM 804 N N . LYS A 1 104 ? -9.758 5.055 15.977 1 95.31 104 LYS A N 1
ATOM 805 C CA . LYS A 1 104 ? -10.336 3.816 16.484 1 95.31 104 LYS A CA 1
ATOM 806 C C . LYS A 1 104 ? -11.844 3.939 16.641 1 95.31 104 LYS A C 1
ATOM 808 O O . LYS A 1 104 ? -12.539 2.941 16.859 1 95.31 104 LYS A O 1
ATOM 813 N N . ASP A 1 105 ? -12.32 5.145 16.578 1 94.69 105 ASP A N 1
ATOM 814 C CA . ASP A 1 105 ? -13.766 5.359 16.625 1 94.69 105 ASP A CA 1
ATOM 815 C C . ASP A 1 105 ? -14.375 5.273 15.227 1 94.69 105 ASP A C 1
ATOM 817 O O . ASP A 1 105 ? -14 6.039 14.328 1 94.69 105 ASP A O 1
ATOM 821 N N . PHE A 1 106 ? -15.359 4.449 15.055 1 92.75 106 PHE A N 1
ATOM 822 C CA . PHE A 1 106 ? -15.977 4.223 13.758 1 92.75 106 PHE A CA 1
ATOM 823 C C . PHE A 1 106 ? -17.422 4.699 13.758 1 92.75 106 PHE A C 1
ATOM 825 O O . PHE A 1 106 ? -18.141 4.523 12.766 1 92.75 106 PHE A O 1
ATOM 832 N N . ASP A 1 107 ? -17.844 5.234 14.891 1 92.94 107 ASP A N 1
ATOM 833 C CA . ASP A 1 107 ? -19.25 5.578 15.062 1 92.94 107 ASP A CA 1
ATOM 834 C C . ASP A 1 107 ? -19.516 7.02 14.633 1 92.94 107 ASP A C 1
ATOM 836 O O . ASP A 1 107 ? -19.062 7.961 15.281 1 92.94 107 ASP A O 1
ATOM 840 N N . HIS A 1 108 ? -20.375 7.188 13.68 1 90 108 HIS A N 1
ATOM 841 C CA . HIS A 1 108 ? -20.719 8.5 13.141 1 90 108 HIS A CA 1
ATOM 842 C C . HIS A 1 108 ? -21.547 9.305 14.133 1 90 108 HIS A C 1
ATOM 844 O O . HIS A 1 108 ? -21.672 10.523 14 1 90 108 HIS A O 1
ATOM 850 N N . ASN A 1 109 ? -22.062 8.695 15.07 1 90.75 109 ASN A N 1
ATOM 851 C CA . ASN A 1 109 ? -22.938 9.359 16.016 1 90.75 109 ASN A CA 1
ATOM 852 C C . ASN A 1 109 ? -22.172 9.914 17.203 1 90.75 109 ASN A C 1
ATOM 854 O O . ASN A 1 109 ? -22.734 10.57 18.078 1 90.75 109 ASN A O 1
ATOM 858 N N . ASN A 1 110 ? -20.922 9.766 17.203 1 93.75 110 ASN A N 1
ATOM 859 C CA . ASN A 1 110 ? -20.125 10.117 18.375 1 93.75 110 ASN A CA 1
ATOM 860 C C . ASN A 1 110 ? -19.422 11.453 18.203 1 93.75 110 ASN A C 1
ATOM 862 O O . ASN A 1 110 ? -18.656 11.883 19.062 1 93.75 110 ASN A O 1
ATOM 866 N N . TRP A 1 111 ? -19.703 12.203 17.188 1 96.44 111 TRP A N 1
ATOM 867 C CA . TRP A 1 111 ? -18.938 13.406 16.891 1 96.44 111 TRP A CA 1
ATOM 868 C C . TRP A 1 111 ? -19.016 14.406 18.031 1 96.44 111 TRP A C 1
ATOM 870 O O . TRP A 1 111 ? -18 14.984 18.422 1 96.44 111 TRP A O 1
ATOM 880 N N . ASP A 1 112 ? -20.188 14.562 18.609 1 96.06 112 ASP A N 1
ATOM 881 C CA . ASP A 1 112 ? -20.406 15.539 19.672 1 96.06 112 ASP A CA 1
ATOM 882 C C . ASP A 1 112 ? -19.562 15.211 20.906 1 96.06 112 ASP A C 1
ATOM 884 O O . ASP A 1 112 ? -19.297 16.078 21.734 1 96.06 112 ASP A O 1
ATOM 888 N N . SER A 1 113 ? -19.141 14.031 20.969 1 96.94 113 SER A N 1
ATOM 889 C CA . SER A 1 113 ? -18.328 13.641 22.109 1 96.94 113 SER A CA 1
ATOM 890 C C . SER A 1 113 ? -16.844 13.828 21.828 1 96.94 113 SER A C 1
ATOM 892 O O . SER A 1 113 ? -16.016 13.68 22.734 1 96.94 113 SER A O 1
ATOM 894 N N . TRP A 1 114 ? -16.469 14.18 20.578 1 97.75 114 TRP A N 1
ATOM 895 C CA . TRP A 1 114 ? -15.062 14.273 20.203 1 97.75 114 TRP A CA 1
ATOM 896 C C . TRP A 1 114 ? -14.68 15.703 19.844 1 97.75 114 TRP A C 1
ATOM 898 O O . TRP A 1 114 ? -13.5 16.062 19.844 1 97.75 114 TRP A O 1
ATOM 908 N N . ASN A 1 115 ? -15.609 16.594 19.625 1 97.69 115 ASN A N 1
ATOM 909 C CA . ASN A 1 115 ? -15.398 17.719 18.734 1 97.69 115 ASN A CA 1
ATOM 910 C C . ASN A 1 115 ? -14.797 18.922 19.469 1 97.69 115 ASN A C 1
ATOM 912 O O . ASN A 1 115 ? -14.711 20.016 18.906 1 97.69 115 ASN A O 1
ATOM 916 N N . THR A 1 116 ? -14.391 18.781 20.734 1 97.38 116 THR A N 1
ATOM 917 C CA . THR A 1 116 ? -13.648 19.812 21.469 1 97.38 116 THR A CA 1
ATOM 918 C C . THR A 1 116 ? -12.461 19.203 22.188 1 97.38 116 THR A C 1
ATOM 920 O O . THR A 1 116 ? -12.391 17.984 22.359 1 97.38 116 THR A O 1
ATOM 923 N N . TYR A 1 117 ? -11.547 20.125 22.531 1 95.88 117 TYR A N 1
ATOM 924 C CA . TYR A 1 117 ? -10.383 19.656 23.281 1 95.88 117 TYR A CA 1
ATOM 925 C C . TYR A 1 117 ? -10.805 18.922 24.562 1 95.88 117 TYR A C 1
ATOM 927 O O . TYR A 1 117 ? -10.297 17.844 24.844 1 95.88 117 TYR A O 1
ATOM 935 N N . GLU A 1 118 ? -11.742 19.5 25.328 1 96 118 GLU A N 1
ATOM 936 C CA . GLU A 1 118 ? -12.211 18.906 26.578 1 96 118 GLU A CA 1
ATOM 937 C C . GLU A 1 118 ? -12.844 17.531 26.344 1 96 118 GLU A C 1
ATOM 939 O O . GLU A 1 118 ? -12.578 16.594 27.078 1 96 118 GLU A O 1
ATOM 944 N N . LYS A 1 119 ? -13.641 17.5 25.375 1 97.38 119 LYS A N 1
ATOM 945 C CA . LYS A 1 119 ? -14.328 16.25 25.078 1 97.38 119 LYS A CA 1
ATOM 946 C C . LYS A 1 119 ? -13.352 15.18 24.578 1 97.38 119 LYS A C 1
ATOM 948 O O . LYS A 1 119 ? -13.469 14.008 24.953 1 97.38 119 LYS A O 1
ATOM 953 N N . PHE A 1 120 ? -12.43 15.547 23.688 1 97.19 120 PHE A N 1
ATOM 954 C CA . PHE A 1 120 ? -11.375 14.625 23.281 1 97.19 120 PHE A CA 1
ATOM 955 C C . PHE A 1 120 ? -10.617 14.094 24.484 1 97.19 120 PHE A C 1
ATOM 957 O O . PHE A 1 120 ? -10.344 12.891 24.578 1 97.19 120 PHE A O 1
ATOM 964 N N . GLY A 1 121 ? -10.281 14.961 25.406 1 94.88 121 GLY A N 1
ATOM 965 C CA . GLY A 1 121 ? -9.586 14.586 26.625 1 94.88 121 GLY A CA 1
ATOM 966 C C . GLY A 1 121 ? -10.359 13.594 27.484 1 94.88 121 GLY A C 1
ATOM 967 O O . GLY A 1 121 ? -9.773 12.789 28.203 1 94.88 121 GLY A O 1
ATOM 968 N N . ALA A 1 122 ? -11.641 13.688 27.422 1 95.12 122 ALA A N 1
ATOM 969 C CA . ALA A 1 122 ? -12.469 12.734 28.156 1 95.12 122 ALA A CA 1
ATOM 970 C C . ALA A 1 122 ? -12.305 11.328 27.594 1 95.12 122 ALA A C 1
ATOM 972 O O . ALA A 1 122 ? -12.336 10.344 28.344 1 95.12 122 ALA A O 1
ATOM 973 N N . HIS A 1 123 ? -12.125 11.211 26.297 1 93.88 123 HIS A N 1
ATOM 974 C CA . HIS A 1 123 ? -11.906 9.922 25.656 1 93.88 123 HIS A CA 1
ATOM 975 C C . HIS A 1 123 ? -10.461 9.469 25.797 1 93.88 123 HIS A C 1
ATOM 977 O O . HIS A 1 123 ? -10.18 8.266 25.812 1 93.88 123 HIS A O 1
ATOM 983 N N . PHE A 1 124 ? -9.609 10.391 25.859 1 92.38 124 PHE A N 1
ATOM 984 C CA . PHE A 1 124 ? -8.172 10.141 25.938 1 92.38 124 PHE A CA 1
ATOM 985 C C . PHE A 1 124 ? -7.555 10.938 27.078 1 92.38 124 PHE A C 1
ATOM 987 O O . PHE A 1 124 ? -6.855 11.93 26.844 1 92.38 124 PHE A O 1
ATOM 994 N N . PRO A 1 125 ? -7.516 10.508 28.266 1 88.56 125 PRO A N 1
ATOM 995 C CA . PRO A 1 125 ? -7.156 11.273 29.469 1 88.56 125 PRO A CA 1
ATOM 996 C C . PRO A 1 125 ? -5.691 11.695 29.469 1 88.56 125 PRO A C 1
ATOM 998 O O . PRO A 1 125 ? -5.316 12.633 30.188 1 88.56 125 PRO A O 1
ATOM 1001 N N . THR A 1 126 ? -4.93 11.039 28.703 1 85.94 126 THR A N 1
ATOM 1002 C CA . THR A 1 126 ? -3.516 11.391 28.719 1 85.94 126 THR A CA 1
ATOM 1003 C C . THR A 1 126 ? -3.221 12.492 27.703 1 85.94 126 THR A C 1
ATOM 1005 O O . THR A 1 126 ? -2.061 12.844 27.484 1 85.94 126 THR A O 1
ATOM 1008 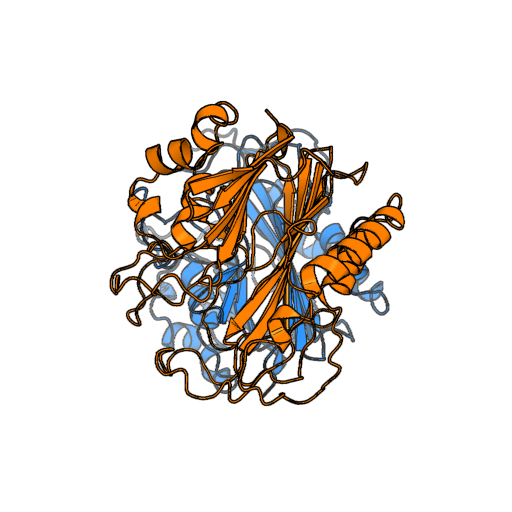N N . LEU A 1 127 ? -4.242 13.062 27.188 1 89.94 127 LEU A N 1
ATOM 1009 C CA . LEU A 1 127 ? -4.102 14.133 26.203 1 89.94 127 LEU A CA 1
ATOM 1010 C C . LEU A 1 127 ? -3.297 15.297 26.766 1 89.94 127 LEU A C 1
ATOM 1012 O O . LEU A 1 127 ? -2.441 15.859 26.078 1 89.94 127 LEU A O 1
ATOM 1016 N N . TYR A 1 128 ? -3.428 15.578 28.016 1 83.12 128 TYR A N 1
ATOM 1017 C CA . TYR A 1 128 ? -2.797 16.734 28.656 1 83.12 128 TYR A CA 1
ATOM 1018 C C . TYR A 1 128 ? -1.328 16.453 28.953 1 83.12 128 TYR A C 1
ATOM 1020 O O . TYR A 1 128 ? -0.564 17.375 29.25 1 83.12 128 TYR A O 1
ATOM 1028 N N . LYS A 1 129 ? -0.977 15.219 28.875 1 82.25 129 LYS A N 1
ATOM 1029 C CA . LYS A 1 129 ? 0.399 14.828 29.172 1 82.25 129 LYS A CA 1
ATOM 1030 C C . LYS A 1 129 ? 1.229 14.711 27.906 1 82.25 129 LYS A C 1
ATOM 1032 O O . LYS A 1 129 ? 2.422 14.398 27.953 1 82.25 129 LYS A O 1
ATOM 1037 N N . THR A 1 130 ? 0.576 14.969 26.812 1 83.62 130 THR A N 1
ATOM 1038 C CA . THR A 1 130 ? 1.296 14.828 25.562 1 83.62 130 THR A CA 1
ATOM 1039 C C . THR A 1 130 ? 2.158 16.062 25.281 1 83.62 130 THR A C 1
ATOM 1041 O O . THR A 1 130 ? 1.948 17.109 25.891 1 83.62 130 THR A O 1
ATOM 1044 N N . LYS A 1 131 ? 3.16 15.828 24.469 1 81.75 131 LYS A N 1
ATOM 1045 C CA . LYS A 1 131 ? 3.863 16.984 23.922 1 81.75 131 LYS A CA 1
ATOM 1046 C C . LYS A 1 131 ? 2.922 17.859 23.094 1 81.75 131 LYS A C 1
ATOM 1048 O O . LYS A 1 131 ? 1.809 17.453 22.766 1 81.75 131 LYS A O 1
ATOM 1053 N N . LEU A 1 132 ? 3.359 19.062 22.781 1 87.38 132 LEU A N 1
ATOM 1054 C CA . LEU A 1 132 ? 2.496 20.047 22.141 1 87.38 132 LEU A CA 1
ATOM 1055 C C . LEU A 1 132 ? 2.107 19.594 20.734 1 87.38 132 LEU A C 1
ATOM 1057 O O . LEU A 1 132 ? 2.947 19.109 19.984 1 87.38 132 LEU A O 1
ATOM 1061 N N . PHE A 1 133 ? 0.822 19.812 20.422 1 91.44 133 PHE A N 1
ATOM 1062 C CA . PHE A 1 133 ? 0.345 19.359 19.125 1 91.44 133 PHE A CA 1
ATOM 1063 C C . PHE A 1 133 ? -0.774 20.25 18.609 1 91.44 133 PHE A C 1
ATOM 1065 O O . PHE A 1 133 ? -1.365 21.016 19.375 1 91.44 133 PHE A O 1
ATOM 1072 N N . THR A 1 134 ? -0.974 20.328 17.375 1 93.44 134 THR A N 1
ATOM 1073 C CA . THR A 1 134 ? -2.189 20.719 16.672 1 93.44 134 THR A CA 1
ATOM 1074 C C . THR A 1 134 ? -2.816 19.5 15.977 1 93.44 134 THR A C 1
ATOM 1076 O O . THR A 1 134 ? -2.135 18.766 15.258 1 93.44 134 THR A O 1
ATOM 1079 N N . HIS A 1 135 ? -4.07 19.312 16.266 1 96.12 135 HIS A N 1
ATOM 1080 C CA . HIS A 1 135 ? -4.719 18.094 15.781 1 96.12 135 HIS A CA 1
ATOM 1081 C C . HIS A 1 135 ? -5.953 18.422 14.953 1 96.12 135 HIS A C 1
ATOM 1083 O O . HIS A 1 135 ? -6.926 18.984 15.469 1 96.12 135 HIS A O 1
ATOM 1089 N N . PHE A 1 136 ? -5.887 18.172 13.633 1 97.56 136 PHE A N 1
ATOM 1090 C CA . PHE A 1 136 ? -7.012 18.25 12.711 1 97.56 136 PHE A CA 1
ATOM 1091 C C . PHE A 1 136 ? -7.688 16.891 12.578 1 97.56 136 PHE A C 1
ATOM 1093 O O . PHE A 1 136 ? -7.027 15.883 12.273 1 97.56 136 PHE A O 1
ATOM 1100 N N . TYR A 1 137 ? -9.023 16.797 12.797 1 98.44 137 TYR A N 1
ATOM 1101 C CA . TYR A 1 137 ? -9.727 15.523 12.672 1 98.44 137 TYR A CA 1
ATOM 1102 C C . TYR A 1 137 ? -11.195 15.742 12.344 1 98.44 137 TYR A C 1
ATOM 1104 O O . TYR A 1 137 ? -11.695 16.875 12.422 1 98.44 137 TYR A O 1
ATOM 1112 N N . GLY A 1 138 ? -11.805 14.594 11.875 1 98.31 138 GLY A N 1
ATOM 1113 C CA . GLY A 1 138 ? -13.211 14.766 11.523 1 98.31 138 GLY A CA 1
ATOM 1114 C C . GLY A 1 138 ? -13.828 13.523 10.914 1 98.31 138 GLY A C 1
ATOM 1115 O O . GLY A 1 138 ? -13.156 12.5 10.766 1 98.31 138 GLY A O 1
ATOM 1116 N N . ASP A 1 139 ? -15.07 13.672 10.688 1 97.69 139 ASP A N 1
ATOM 1117 C CA . ASP A 1 139 ? -15.922 12.719 9.984 1 97.69 139 ASP A CA 1
ATOM 1118 C C . ASP A 1 139 ? -16.234 13.211 8.57 1 97.69 139 ASP A C 1
ATOM 1120 O O . ASP A 1 139 ? -17.109 14.062 8.391 1 97.69 139 ASP A O 1
ATOM 1124 N N . VAL A 1 140 ? -15.57 12.656 7.598 1 97.69 140 VAL A N 1
ATOM 1125 C CA . VAL A 1 140 ? -15.664 13.156 6.227 1 97.69 140 VAL A CA 1
ATOM 1126 C C . VAL A 1 140 ? -17.062 12.898 5.676 1 97.69 140 VAL A C 1
ATOM 1128 O O . VAL A 1 140 ? -17.609 13.719 4.926 1 97.69 140 VAL A O 1
ATOM 1131 N N . VAL A 1 141 ? -17.609 11.805 6.039 1 96.06 141 VAL A N 1
ATOM 1132 C CA . VAL A 1 141 ? -18.922 11.414 5.523 1 96.06 141 VAL A CA 1
ATOM 1133 C C . VAL A 1 141 ? -19.969 12.469 5.895 1 96.06 141 VAL A C 1
ATOM 1135 O O . VAL A 1 141 ? -20.766 12.883 5.055 1 96.06 141 VAL A O 1
ATOM 1138 N N . ASN A 1 142 ? -19.891 12.969 7.102 1 95.75 142 ASN A N 1
ATOM 1139 C CA . ASN A 1 142 ? -20.875 13.945 7.574 1 95.75 142 ASN A CA 1
ATOM 1140 C C . ASN A 1 142 ? -20.328 15.367 7.484 1 95.75 142 ASN A C 1
ATOM 1142 O O . ASN A 1 142 ? -20.938 16.312 7.988 1 95.75 142 ASN A O 1
ATOM 1146 N N . SER A 1 143 ? -19.219 15.523 6.949 1 95.88 143 SER A N 1
ATOM 1147 C CA . SER A 1 143 ? -18.578 16.828 6.762 1 95.88 143 SER A CA 1
ATOM 1148 C C . SER A 1 143 ? -18.453 17.578 8.078 1 95.88 143 SER A C 1
ATOM 1150 O O . SER A 1 143 ? -18.844 18.734 8.18 1 95.88 143 SER A O 1
ATOM 1152 N N . GLN A 1 144 ? -17.984 16.875 9.07 1 97.81 144 GLN A N 1
ATOM 1153 C CA . GLN A 1 144 ? -17.719 17.453 10.391 1 97.81 144 GLN A CA 1
ATOM 1154 C C . GLN A 1 144 ? -16.219 17.422 10.703 1 97.81 144 GLN A C 1
ATOM 1156 O O . GLN A 1 144 ? -15.586 16.375 10.609 1 97.81 144 GLN A O 1
ATOM 1161 N N . PHE A 1 145 ? -15.727 18.625 11.062 1 98.31 145 PHE A N 1
ATOM 1162 C CA . PHE A 1 145 ? -14.289 18.734 11.312 1 98.31 145 PHE A CA 1
ATOM 1163 C C . PHE A 1 145 ? -14.008 19.609 12.516 1 98.31 145 PHE A C 1
ATOM 1165 O O . PHE A 1 145 ? -14.797 20.5 12.844 1 98.31 145 PHE A O 1
ATOM 1172 N N . SER A 1 146 ? -12.898 19.359 13.172 1 97.88 146 SER A N 1
ATOM 1173 C CA . SER A 1 146 ? -12.422 20.141 14.305 1 97.88 146 SER A CA 1
ATOM 1174 C C . SER A 1 146 ? -10.898 20.188 14.344 1 97.88 146 SER A C 1
ATOM 1176 O O . SER A 1 146 ? -10.227 19.312 13.789 1 97.88 146 SER A O 1
ATOM 1178 N N . VAL A 1 147 ? -10.422 21.234 14.898 1 96.88 147 VAL A N 1
ATOM 1179 C CA . VAL A 1 147 ? -9.008 21.359 15.242 1 96.88 147 VAL A CA 1
ATOM 1180 C C . VAL A 1 147 ? -8.867 21.656 16.734 1 96.88 147 VAL A C 1
ATOM 1182 O O . VAL A 1 147 ? -9.508 22.562 17.266 1 96.88 147 VAL A O 1
ATOM 1185 N N . ILE A 1 148 ? -8.078 20.828 17.375 1 95.31 148 ILE A N 1
ATOM 1186 C CA . ILE A 1 148 ? -7.742 21.109 18.766 1 95.31 148 ILE A CA 1
ATOM 1187 C C . ILE A 1 148 ? -6.227 21.219 18.922 1 95.31 148 ILE A C 1
ATOM 1189 O O . ILE A 1 148 ? -5.473 20.734 18.062 1 95.31 148 ILE A O 1
ATOM 1193 N N . ASN A 1 149 ? -5.801 21.906 19.938 1 91.31 149 ASN A N 1
ATOM 1194 C CA . ASN A 1 149 ? -4.363 21.953 20.203 1 91.31 149 ASN A CA 1
ATOM 1195 C C . ASN A 1 149 ? -4.059 21.875 21.688 1 91.31 149 ASN A C 1
ATOM 1197 O O . ASN A 1 149 ? -4.969 21.891 22.516 1 91.31 149 ASN A O 1
ATOM 1201 N N . SER A 1 150 ? -2.801 21.703 22 1 87.94 150 SER A N 1
ATOM 1202 C CA . SER A 1 150 ? -2.34 21.453 23.375 1 87.94 150 SER A CA 1
ATOM 1203 C C . SER A 1 150 ? -2.596 22.656 24.266 1 87.94 150 SER A C 1
ATOM 1205 O O . SER A 1 150 ? -2.484 22.562 25.484 1 87.94 150 SER A O 1
ATOM 1207 N N . LEU A 1 151 ? -2.947 23.781 23.75 1 85.19 151 LEU A N 1
ATOM 1208 C CA . LEU A 1 151 ? -3.234 24.969 24.547 1 85.19 151 LEU A CA 1
ATOM 1209 C C . LEU A 1 151 ? -4.699 25 24.969 1 85.19 151 LEU A C 1
ATOM 1211 O O . LEU A 1 151 ? -5.156 25.969 25.578 1 85.19 151 LEU A O 1
ATOM 1215 N N . GLY A 1 152 ? -5.348 23.938 24.578 1 88.62 152 GLY A N 1
ATOM 1216 C CA . GLY A 1 152 ? -6.738 23.812 24.984 1 88.62 152 GLY A CA 1
ATOM 1217 C C . GLY A 1 152 ? -7.707 24.484 24.031 1 88.62 152 GLY A C 1
ATOM 1218 O O . GLY A 1 152 ? -8.891 24.641 24.344 1 88.62 152 GLY A O 1
ATOM 1219 N N . GLN A 1 153 ? -7.223 24.859 22.953 1 90.38 153 GLN A N 1
ATOM 1220 C CA . GLN A 1 153 ? -8.055 25.562 21.984 1 90.38 153 GLN A CA 1
ATOM 1221 C C . GLN A 1 153 ? -8.773 24.594 21.062 1 90.38 153 GLN A C 1
ATOM 1223 O O . GLN A 1 153 ? -8.258 23.5 20.766 1 90.38 153 GLN A O 1
ATOM 1228 N N . THR A 1 154 ? -9.969 25 20.656 1 95.12 154 THR A N 1
ATOM 1229 C CA . THR A 1 154 ? -10.781 24.297 19.672 1 95.12 154 THR A CA 1
ATOM 1230 C C . THR A 1 154 ? -11.273 25.266 18.594 1 95.12 154 THR A C 1
ATOM 1232 O O . THR A 1 154 ? -11.711 26.375 18.891 1 95.12 154 THR A O 1
ATOM 1235 N N . LEU A 1 155 ? -11.172 24.875 17.359 1 93.12 155 LEU A N 1
ATOM 1236 C CA . LEU A 1 155 ? -11.742 25.688 16.297 1 93.12 155 LEU A CA 1
ATOM 1237 C C . LEU A 1 155 ? -12.266 24.812 15.172 1 93.12 155 LEU A C 1
ATOM 1239 O O . LEU A 1 155 ? -11.883 23.641 15.055 1 93.12 155 LEU A O 1
ATOM 1243 N N . ASP A 1 156 ? -13.219 25.312 14.453 1 95.19 156 ASP A N 1
ATOM 1244 C CA . ASP A 1 156 ? -13.664 24.75 13.18 1 95.19 156 ASP A CA 1
ATOM 1245 C C . ASP A 1 156 ? -12.789 25.219 12.023 1 95.19 156 ASP A C 1
ATOM 1247 O O . ASP A 1 156 ? -12.812 26.406 11.672 1 95.19 156 ASP A O 1
ATOM 1251 N N . PRO A 1 157 ? -12.102 24.281 11.445 1 95.81 157 PRO A N 1
ATOM 1252 C CA . PRO A 1 157 ? -11.141 24.719 10.422 1 95.81 157 PRO A CA 1
ATOM 1253 C C . PRO A 1 157 ? -11.812 25.312 9.188 1 95.81 157 PRO A C 1
ATOM 1255 O O . PRO A 1 157 ? -11.172 26.047 8.43 1 95.81 157 PRO A O 1
ATOM 1258 N N . PHE A 1 158 ? -13.117 25.094 9.023 1 96 158 PHE A N 1
ATOM 1259 C CA . PHE A 1 158 ? -13.758 25.516 7.781 1 96 158 PHE A CA 1
ATOM 1260 C C . PHE A 1 158 ? -14.867 26.516 8.062 1 96 158 PHE A C 1
ATOM 1262 O O . PHE A 1 158 ? -15.703 26.797 7.195 1 96 158 PHE A O 1
ATOM 1269 N N . SER A 1 159 ? -14.875 27.141 9.242 1 92 159 SER A N 1
ATOM 1270 C CA . SER A 1 159 ? -15.922 28.078 9.617 1 92 159 SER A CA 1
ATOM 1271 C C . SER A 1 159 ? -15.859 29.344 8.766 1 92 159 SER A C 1
ATOM 1273 O O . SER A 1 159 ? -16.891 29.875 8.367 1 92 159 SER A O 1
ATOM 1275 N N . GLN A 1 160 ? -14.672 29.797 8.492 1 89.38 160 GLN A N 1
ATOM 1276 C CA . GLN A 1 160 ? -14.531 31.078 7.793 1 89.38 160 GLN A CA 1
ATOM 1277 C C . GLN A 1 160 ? -14.172 30.859 6.324 1 89.38 160 GLN A C 1
ATOM 1279 O O . GLN A 1 160 ? -14.438 31.719 5.484 1 89.38 160 GLN A O 1
ATOM 1284 N N . SER A 1 161 ? -13.594 29.797 6.039 1 93.88 161 SER A N 1
ATOM 1285 C CA . SER A 1 161 ? -13.117 29.438 4.707 1 93.88 161 SER A CA 1
ATOM 1286 C C . SER A 1 161 ? -13.133 27.922 4.508 1 93.88 161 SER A C 1
ATOM 1288 O O . SER A 1 161 ? -12.93 27.172 5.457 1 93.88 161 SER A O 1
ATOM 1290 N N . PRO A 1 162 ? -13.375 27.547 3.289 1 97.31 162 PRO A N 1
ATOM 1291 C CA . PRO A 1 162 ? -13.289 26.109 3.039 1 97.31 162 PRO A CA 1
ATOM 1292 C C . PRO A 1 162 ? -11.852 25.625 2.91 1 97.31 162 PRO A C 1
ATOM 1294 O O . PRO A 1 162 ? -11.617 24.469 2.527 1 97.31 162 PRO A O 1
ATOM 1297 N N . TYR A 1 163 ? -10.93 26.531 3.1 1 97.19 163 TYR A N 1
ATOM 1298 C CA . TYR A 1 163 ? -9.516 26.188 3.061 1 97.19 163 TYR A CA 1
ATOM 1299 C C . TYR A 1 163 ? -8.883 26.297 4.445 1 97.19 163 TYR A C 1
ATOM 1301 O O . TYR A 1 163 ? -9.148 27.25 5.18 1 97.19 163 TYR A O 1
ATOM 1309 N N . TYR A 1 164 ? -8.117 25.312 4.777 1 96.56 164 TYR A N 1
ATOM 1310 C CA . TYR A 1 164 ? -7.387 25.297 6.039 1 96.56 164 TYR A CA 1
ATOM 1311 C C . TYR A 1 164 ? -5.945 24.859 5.828 1 96.56 164 TYR A C 1
ATOM 1313 O O . TYR A 1 164 ? -5.695 23.734 5.383 1 96.56 164 TYR A O 1
ATOM 1321 N N . VAL A 1 165 ? -5.02 25.734 6.051 1 97.06 165 VAL A N 1
ATOM 1322 C CA . VAL A 1 165 ? -3.594 25.438 5.957 1 97.06 165 VAL A CA 1
ATOM 1323 C C . VAL A 1 165 ? -2.914 25.719 7.293 1 97.06 165 VAL A C 1
ATOM 1325 O O . VAL A 1 165 ? -3.082 26.812 7.855 1 97.06 165 VAL A O 1
ATOM 1328 N N . VAL A 1 166 ? -2.182 24.734 7.777 1 95.19 166 VAL A N 1
ATOM 1329 C CA . VAL A 1 166 ? -1.541 24.906 9.078 1 95.19 166 VAL A CA 1
ATOM 1330 C C . VAL A 1 166 ? -0.177 24.219 9.078 1 95.19 166 VAL A C 1
ATOM 1332 O O . VAL A 1 166 ? 0.046 23.266 8.328 1 95.19 166 VAL A O 1
ATOM 1335 N N . SER A 1 167 ? 0.727 24.766 9.766 1 94.44 167 SER A N 1
ATOM 1336 C CA . SER A 1 167 ? 2.006 24.141 10.094 1 94.44 167 SER A CA 1
ATOM 1337 C C . SER A 1 167 ? 2.211 24.062 11.602 1 94.44 167 SER A C 1
ATOM 1339 O O . SER A 1 167 ? 1.244 23.953 12.359 1 94.44 167 SER A O 1
ATOM 1341 N N . ASN A 1 168 ? 3.4 23.969 12.078 1 89.5 168 ASN A N 1
ATOM 1342 C CA . ASN A 1 168 ? 3.695 23.734 13.484 1 89.5 168 ASN A CA 1
ATOM 1343 C C . ASN A 1 168 ? 3.57 25.016 14.305 1 89.5 168 ASN A C 1
ATOM 1345 O O . ASN A 1 168 ? 3.848 25.016 15.5 1 89.5 168 ASN A O 1
ATOM 1349 N N . GLY A 1 169 ? 3.135 26.094 13.703 1 84.5 169 GLY A N 1
ATOM 1350 C CA . GLY A 1 169 ? 2.865 27.344 14.391 1 84.5 169 GLY A CA 1
ATOM 1351 C C . GLY A 1 169 ? 1.444 27.453 14.906 1 84.5 169 GLY A C 1
ATOM 1352 O O . GLY A 1 169 ? 0.87 26.469 15.359 1 84.5 169 GLY A O 1
ATOM 1353 N N . PRO A 1 170 ? 1.012 28.672 14.969 1 78.75 170 PRO A N 1
ATOM 1354 C CA . PRO A 1 170 ? -0.341 28.875 15.492 1 78.75 170 PRO A CA 1
ATOM 1355 C C . PRO A 1 170 ? -1.405 28.156 14.672 1 78.75 170 PRO A C 1
ATOM 1357 O O . PRO A 1 170 ? -1.315 28.109 13.445 1 78.75 170 PRO A O 1
ATOM 1360 N N . SER A 1 171 ? -2.42 27.609 15.375 1 75.38 171 SER A N 1
ATOM 1361 C CA . SER A 1 171 ? -3.389 26.719 14.758 1 75.38 171 SER A CA 1
ATOM 1362 C C . SER A 1 171 ? -4.457 27.5 14 1 75.38 171 SER A C 1
ATOM 1364 O O . SER A 1 171 ? -5.23 26.922 13.234 1 75.38 171 SER A O 1
ATOM 1366 N N . ASP A 1 172 ? -4.473 28.797 14.234 1 73.44 172 ASP A N 1
ATOM 1367 C CA . ASP A 1 172 ? -5.547 29.578 13.625 1 73.44 172 ASP A CA 1
ATOM 1368 C C . ASP A 1 172 ? -5.32 29.734 12.117 1 73.44 172 ASP A C 1
ATOM 1370 O O . ASP A 1 172 ? -5.969 30.547 11.469 1 73.44 172 ASP A O 1
ATOM 1374 N N . GLY A 1 173 ? -4.496 28.984 11.664 1 67 173 GLY A N 1
ATOM 1375 C CA . GLY A 1 173 ? -4.305 28.938 10.227 1 67 173 GLY A CA 1
ATOM 1376 C C . GLY A 1 173 ? -3.664 30.203 9.672 1 67 173 GLY A C 1
ATOM 1377 O O . GLY A 1 173 ? -2.91 30.875 10.375 1 67 173 GLY A O 1
ATOM 1378 N N . ALA A 1 174 ? -3.93 30.438 8.391 1 70.62 174 ALA A N 1
ATOM 1379 C CA . ALA A 1 174 ? -3.219 31.438 7.598 1 70.62 174 ALA A CA 1
ATOM 1380 C C . ALA A 1 174 ? -3.57 32.844 8.055 1 70.62 174 ALA A C 1
ATOM 1382 O O . ALA A 1 174 ? -2.824 33.781 7.797 1 70.62 174 ALA A O 1
ATOM 1383 N N . LYS A 1 175 ? -4.602 32.938 8.758 1 67.5 175 LYS A N 1
ATOM 1384 C CA . LYS A 1 175 ? -5.027 34.281 9.125 1 67.5 175 LYS A CA 1
ATOM 1385 C C . LYS A 1 175 ? -4.418 34.719 10.453 1 67.5 175 LYS A C 1
ATOM 1387 O O . LYS A 1 175 ? -4.492 35.875 10.828 1 67.5 175 LYS A O 1
ATOM 1392 N N . ALA A 1 176 ? -3.879 33.75 11.031 1 68.12 176 ALA A N 1
ATOM 1393 C CA . ALA A 1 176 ? -3.346 34.062 12.352 1 68.12 176 ALA A CA 1
ATOM 1394 C C . ALA A 1 176 ? -2.182 35.062 12.25 1 68.12 176 ALA A C 1
ATOM 1396 O O . ALA A 1 176 ? -1.367 34.969 11.328 1 68.12 176 ALA A O 1
ATOM 1397 N N . LEU A 1 177 ? -2.203 35.938 13.102 1 67.81 177 LEU A N 1
ATOM 1398 C CA . LEU A 1 177 ? -1.051 36.844 13.211 1 67.81 177 LEU A CA 1
ATOM 1399 C C . LEU A 1 177 ? 0.221 36.031 13.492 1 67.81 177 LEU A C 1
ATOM 1401 O O . LEU A 1 177 ? 0.211 35.125 14.305 1 67.81 177 LEU A O 1
ATOM 1405 N N . GLY A 1 178 ? 1.255 36.281 12.719 1 72.44 178 GLY A N 1
ATOM 1406 C CA . GLY A 1 178 ? 2.539 35.625 12.938 1 72.44 178 GLY A CA 1
ATOM 1407 C C . GLY A 1 178 ? 2.621 34.25 12.336 1 72.44 178 GLY A C 1
ATOM 1408 O O . GLY A 1 178 ? 3.414 33.406 12.781 1 72.44 178 GLY A O 1
ATOM 1409 N N . GLN A 1 179 ? 1.707 34.156 11.469 1 84.62 179 GLN A N 1
ATOM 1410 C CA . GLN A 1 179 ? 1.735 32.844 10.82 1 84.62 179 GLN A CA 1
ATOM 1411 C C . GLN A 1 179 ? 3.006 32.656 9.992 1 84.62 179 GLN A C 1
ATOM 1413 O O . GLN A 1 179 ? 3.555 33.625 9.477 1 84.62 179 GLN A O 1
ATOM 1418 N N . TRP A 1 180 ? 3.527 31.5 9.945 1 91.56 180 TRP A N 1
ATOM 1419 C CA . TRP A 1 180 ? 4.746 31.188 9.211 1 91.56 180 TRP A CA 1
ATOM 1420 C C . TRP A 1 180 ? 4.57 31.469 7.723 1 91.56 180 TRP A C 1
ATOM 1422 O O . TRP A 1 180 ? 3.502 31.219 7.16 1 91.56 180 TRP A O 1
ATOM 1432 N N . PRO A 1 181 ? 5.59 31.969 7.066 1 92.69 181 PRO A N 1
ATOM 1433 C CA . PRO A 1 181 ? 5.496 32.312 5.645 1 92.69 181 PRO A CA 1
ATOM 1434 C C . PRO A 1 181 ? 5.004 31.141 4.793 1 92.69 181 PRO A C 1
ATOM 1436 O O . PRO A 1 181 ? 4.223 31.344 3.859 1 92.69 181 PRO A O 1
ATOM 1439 N N . LYS A 1 182 ? 5.395 29.906 5.086 1 94.88 182 LYS A N 1
ATOM 1440 C CA . LYS A 1 182 ? 4.988 28.781 4.258 1 94.88 182 LYS A CA 1
ATOM 1441 C C . LYS A 1 182 ? 3.479 28.562 4.316 1 94.88 182 LYS A C 1
ATOM 1443 O O . LYS A 1 182 ? 2.877 28.078 3.357 1 94.88 182 LYS A O 1
ATOM 1448 N N . VAL A 1 183 ? 2.889 28.906 5.43 1 95.75 183 VAL A N 1
ATOM 1449 C CA . VAL A 1 183 ? 1.447 28.75 5.574 1 95.75 183 VAL A CA 1
ATOM 1450 C C . VAL A 1 183 ? 0.717 29.797 4.734 1 95.75 183 VAL A C 1
ATOM 1452 O O . VAL A 1 183 ? -0.237 29.469 4.023 1 95.75 183 VAL A O 1
ATOM 1455 N N . VAL A 1 184 ? 1.195 31.016 4.84 1 94 184 VAL A N 1
ATOM 1456 C CA . VAL A 1 184 ? 0.583 32.125 4.102 1 94 184 VAL A CA 1
ATOM 1457 C C . VAL A 1 184 ? 0.713 31.875 2.602 1 94 184 VAL A C 1
ATOM 1459 O O . VAL A 1 184 ? -0.282 31.891 1.874 1 94 184 VAL A O 1
ATOM 1462 N N . GLU A 1 185 ? 1.917 31.594 2.197 1 94.5 185 GLU A N 1
ATOM 1463 C CA . GLU A 1 185 ? 2.16 31.312 0.786 1 94.5 185 GLU A CA 1
ATOM 1464 C C . GLU A 1 185 ? 1.439 30.047 0.345 1 94.5 185 GLU A C 1
ATOM 1466 O O . GLU A 1 185 ? 0.846 30 -0.735 1 94.5 185 GLU A O 1
ATOM 1471 N N . GLY A 1 186 ? 1.512 29.047 1.115 1 96.69 186 GLY A N 1
ATOM 1472 C CA . GLY A 1 186 ? 0.846 27.781 0.812 1 96.69 186 GLY A CA 1
ATOM 1473 C C . GLY A 1 186 ? -0.653 27.938 0.63 1 96.69 186 GLY A C 1
ATOM 1474 O O . GLY A 1 186 ? -1.24 27.312 -0.256 1 96.69 186 GLY A O 1
ATOM 1475 N N . ASN A 1 187 ? -1.215 28.766 1.48 1 96.5 187 ASN A N 1
ATOM 1476 C CA . ASN A 1 187 ? -2.652 29 1.378 1 96.5 187 ASN A CA 1
ATOM 1477 C C . ASN A 1 187 ? -3.027 29.609 0.031 1 96.5 187 ASN A C 1
ATOM 1479 O O . ASN A 1 187 ? -4 29.188 -0.596 1 96.5 187 ASN A O 1
ATOM 1483 N N . GLN A 1 188 ? -2.279 30.562 -0.372 1 96.75 188 GLN A N 1
ATOM 1484 C CA . GLN A 1 188 ? -2.531 31.203 -1.658 1 96.75 188 GLN A CA 1
ATOM 1485 C C . GLN A 1 188 ? -2.359 30.219 -2.809 1 96.75 188 GLN A C 1
ATOM 1487 O O . GLN A 1 188 ? -3.219 30.125 -3.688 1 96.75 188 GLN A O 1
ATOM 1492 N N . LEU A 1 189 ? -1.314 29.484 -2.791 1 98.25 189 LEU A N 1
ATOM 1493 C CA . LEU A 1 189 ? -1.029 28.531 -3.846 1 98.25 189 LEU A CA 1
ATOM 1494 C C . LEU A 1 189 ? -2.072 27.406 -3.861 1 98.25 189 LEU A C 1
ATOM 1496 O O . LEU A 1 189 ? -2.473 26.938 -4.93 1 98.25 189 LEU A O 1
ATOM 1500 N N . PHE A 1 190 ? -2.516 27.047 -2.719 1 98.5 190 PHE A N 1
ATOM 1501 C CA . PHE A 1 190 ? -3.494 25.984 -2.572 1 98.5 190 PHE A CA 1
ATOM 1502 C C . PHE A 1 190 ? -4.832 26.375 -3.178 1 98.5 190 PHE A C 1
ATOM 1504 O O . PHE A 1 190 ? -5.418 25.625 -3.961 1 98.5 190 PHE A O 1
ATOM 1511 N N . LYS A 1 191 ? -5.234 27.547 -2.85 1 98.19 191 LYS A N 1
ATOM 1512 C CA . LYS A 1 191 ? -6.484 28.062 -3.395 1 98.19 191 LYS A CA 1
ATOM 1513 C C . LYS A 1 191 ? -6.434 28.125 -4.918 1 98.19 191 LYS A C 1
ATOM 1515 O O . LYS A 1 191 ? -7.355 27.656 -5.594 1 98.19 191 LYS A O 1
ATOM 1520 N N . LYS A 1 192 ? -5.379 28.641 -5.352 1 98.62 192 LYS A N 1
ATOM 1521 C CA . LYS A 1 192 ? -5.211 28.75 -6.797 1 98.62 192 LYS A CA 1
ATOM 1522 C C . LYS A 1 192 ? -5.219 27.359 -7.453 1 98.62 192 LYS A C 1
ATOM 1524 O O . LYS A 1 192 ? -5.895 27.156 -8.461 1 98.62 192 LYS A O 1
ATOM 1529 N N . MET A 1 193 ? -4.523 26.453 -6.902 1 98.75 193 MET A N 1
ATOM 1530 C CA . MET A 1 193 ? -4.418 25.109 -7.449 1 98.75 193 MET A CA 1
ATOM 1531 C C . MET A 1 193 ? -5.789 24.438 -7.523 1 98.75 193 MET A C 1
ATOM 1533 O O . MET A 1 193 ? -6.141 23.844 -8.547 1 98.75 193 MET A O 1
ATOM 1537 N N . ILE A 1 194 ? -6.578 24.562 -6.48 1 98.75 194 ILE A N 1
ATOM 1538 C CA . ILE A 1 194 ? -7.898 23.938 -6.445 1 98.75 194 ILE A CA 1
ATOM 1539 C C . ILE A 1 194 ? -8.805 24.594 -7.484 1 98.75 194 ILE A C 1
ATOM 1541 O O . ILE A 1 194 ? -9.508 23.906 -8.227 1 98.75 194 ILE A O 1
ATOM 1545 N N . GLN A 1 195 ? -8.75 25.891 -7.574 1 98.31 195 GLN A N 1
ATOM 1546 C CA . GLN A 1 195 ? -9.578 26.625 -8.523 1 98.31 195 GLN A CA 1
ATOM 1547 C C . GLN A 1 195 ? -9.273 26.219 -9.961 1 98.31 195 GLN A C 1
ATOM 1549 O O . GLN A 1 195 ? -10.164 26.172 -10.805 1 98.31 195 GLN A O 1
ATOM 1554 N N . GLU A 1 196 ? -8.109 25.828 -10.141 1 98.38 196 GLU A N 1
ATOM 1555 C CA . GLU A 1 196 ? -7.688 25.453 -11.484 1 98.38 196 GLU A CA 1
ATOM 1556 C C . GLU A 1 196 ? -7.867 23.953 -11.719 1 98.38 196 GLU A C 1
ATOM 1558 O O . GLU A 1 196 ? -7.5 23.438 -12.781 1 98.38 196 GLU A O 1
ATOM 1563 N N . SER A 1 197 ? -8.391 23.234 -10.719 1 98.31 197 SER A N 1
ATOM 1564 C CA . SER A 1 197 ? -8.43 21.781 -10.797 1 98.31 197 SER A CA 1
ATOM 1565 C C . SER A 1 197 ? -9.859 21.25 -10.703 1 98.31 197 SER A C 1
ATOM 1567 O O . SER A 1 197 ? -10.078 20.078 -10.383 1 98.31 197 SER A O 1
ATOM 1569 N N . LEU A 1 198 ? -10.844 22.016 -11.07 1 97.25 198 LEU A N 1
ATOM 1570 C CA . LEU A 1 198 ? -12.242 21.672 -10.812 1 97.25 198 LEU A CA 1
ATOM 1571 C C . LEU A 1 198 ? -12.711 20.562 -11.758 1 97.25 198 LEU A C 1
ATOM 1573 O O . LEU A 1 198 ? -13.617 19.797 -11.414 1 97.25 198 LEU A O 1
ATOM 1577 N N . ASP A 1 199 ? -12.086 20.406 -12.914 1 96.62 199 ASP A N 1
ATOM 1578 C CA . ASP A 1 199 ? -12.602 19.453 -13.898 1 96.62 199 ASP A CA 1
ATOM 1579 C C . ASP A 1 199 ? -11.492 18.531 -14.406 1 96.62 199 ASP A C 1
ATOM 1581 O O . ASP A 1 199 ? -11.578 18 -15.508 1 96.62 199 ASP A O 1
ATOM 1585 N N . VAL A 1 200 ? -10.516 18.344 -13.586 1 97.75 200 VAL A N 1
ATOM 1586 C CA . VAL A 1 200 ? -9.422 17.469 -14.023 1 97.75 200 VAL A CA 1
ATOM 1587 C C . VAL A 1 200 ? -9.641 16.062 -13.5 1 97.75 200 VAL A C 1
ATOM 1589 O O . VAL A 1 200 ? -10.492 15.836 -12.625 1 97.75 200 VAL A O 1
ATOM 1592 N N . SER A 1 201 ? -8.922 15.07 -14.078 1 97.75 201 SER A N 1
ATOM 1593 C CA . SER A 1 201 ? -8.984 13.688 -13.617 1 97.75 201 SER A CA 1
ATOM 1594 C C . SER A 1 201 ? -8.398 13.547 -12.219 1 97.75 201 SER A C 1
ATOM 1596 O O . SER A 1 201 ? -7.676 14.422 -11.75 1 97.75 201 SER A O 1
ATOM 1598 N N . GLU A 1 202 ? -8.766 12.523 -11.547 1 98.12 202 GLU A N 1
ATOM 1599 C CA . GLU A 1 202 ? -8.219 12.227 -10.234 1 98.12 202 GLU A CA 1
ATOM 1600 C C . GLU A 1 202 ? -6.691 12.211 -10.266 1 98.12 202 GLU A C 1
ATOM 1602 O O . GLU A 1 202 ? -6.043 12.781 -9.383 1 98.12 202 GLU A O 1
ATOM 1607 N N . GLU A 1 203 ? -6.125 11.516 -11.305 1 97.75 203 GLU A N 1
ATOM 1608 C CA . GLU A 1 203 ? -4.672 11.422 -11.422 1 97.75 203 GLU A CA 1
ATOM 1609 C C . GLU A 1 203 ? -4.043 12.797 -11.594 1 97.75 203 GLU A C 1
ATOM 1611 O O . GLU A 1 203 ? -2.99 13.086 -11.023 1 97.75 203 GLU A O 1
ATOM 1616 N N . GLU A 1 204 ? -4.66 13.602 -12.375 1 98.38 204 GLU A N 1
ATOM 1617 C CA . GLU A 1 204 ? -4.145 14.953 -12.562 1 98.38 204 GLU A CA 1
ATOM 1618 C C . GLU A 1 204 ? -4.223 15.758 -11.273 1 98.38 204 GLU A C 1
ATOM 1620 O O . GLU A 1 204 ? -3.307 16.516 -10.953 1 98.38 204 GLU A O 1
ATOM 1625 N N . LEU A 1 205 ? -5.32 15.656 -10.547 1 98.81 205 LEU A N 1
ATOM 1626 C CA . LEU A 1 205 ? -5.438 16.344 -9.266 1 98.81 205 LEU A CA 1
ATOM 1627 C C . LEU A 1 205 ? -4.348 15.883 -8.297 1 98.81 205 LEU A C 1
ATOM 1629 O O . LEU A 1 205 ? -3.727 16.703 -7.621 1 98.81 205 LEU A O 1
ATOM 1633 N N . LEU A 1 206 ? -4.113 14.555 -8.258 1 98.81 206 LEU A N 1
ATOM 1634 C CA . LEU A 1 206 ? -3.033 14.016 -7.438 1 98.81 206 LEU A CA 1
ATOM 1635 C C . LEU A 1 206 ? -1.699 14.656 -7.816 1 98.81 206 LEU A C 1
ATOM 1637 O O . LEU A 1 206 ? -0.95 15.102 -6.945 1 98.81 206 LEU A O 1
ATOM 1641 N N . GLN A 1 207 ? -1.443 14.727 -9.086 1 98.56 207 GLN A N 1
ATOM 1642 C CA . GLN A 1 207 ? -0.194 15.305 -9.562 1 98.56 207 GLN A CA 1
ATOM 1643 C C . GLN A 1 207 ? -0.061 16.766 -9.133 1 98.56 207 GLN A C 1
ATOM 1645 O O . GLN A 1 207 ? 1.01 17.188 -8.695 1 98.56 207 GLN A O 1
ATOM 1650 N N . ARG A 1 208 ? -1.107 17.484 -9.242 1 98.81 208 ARG A N 1
ATOM 1651 C CA . ARG A 1 208 ? -1.088 18.906 -8.859 1 98.81 208 ARG A CA 1
ATOM 1652 C C . ARG A 1 208 ? -0.888 19.047 -7.352 1 98.81 208 ARG A C 1
ATOM 1654 O O . ARG A 1 208 ? -0.212 19.984 -6.902 1 98.81 208 ARG A O 1
ATOM 1661 N N . CYS A 1 209 ? -1.489 18.188 -6.586 1 98.88 209 CYS A N 1
ATOM 1662 C CA . CYS A 1 209 ? -1.273 18.203 -5.141 1 98.88 209 CYS A CA 1
ATOM 1663 C C . CYS A 1 209 ? 0.195 17.969 -4.809 1 98.88 209 CYS A C 1
ATOM 1665 O O . CYS A 1 209 ? 0.771 18.688 -3.994 1 98.88 209 CYS A O 1
ATOM 1667 N N . PHE A 1 210 ? 0.805 16.969 -5.488 1 98.81 210 PHE A N 1
ATOM 1668 C CA . PHE A 1 210 ? 2.211 16.688 -5.227 1 98.81 210 PHE A CA 1
ATOM 1669 C C . PHE A 1 210 ? 3.092 17.828 -5.719 1 98.81 210 PHE A C 1
ATOM 1671 O O . PHE A 1 210 ? 4.129 18.125 -5.121 1 98.81 210 PHE A O 1
ATOM 1678 N N . ASN A 1 211 ? 2.674 18.453 -6.789 1 98.56 211 ASN A N 1
ATOM 1679 C CA . ASN A 1 211 ? 3.404 19.625 -7.258 1 98.56 211 ASN A CA 1
ATOM 1680 C C . ASN A 1 211 ? 3.387 20.75 -6.227 1 98.56 211 ASN A C 1
ATOM 1682 O O . ASN A 1 211 ? 4.418 21.375 -5.965 1 98.56 211 ASN A O 1
ATOM 1686 N N . LEU A 1 212 ? 2.266 21.031 -5.684 1 98.62 212 LEU A N 1
ATOM 1687 C CA . LEU A 1 212 ? 2.166 22.031 -4.633 1 98.62 212 LEU A CA 1
ATOM 1688 C C . LEU A 1 212 ? 3.059 21.672 -3.449 1 98.62 212 LEU A C 1
ATOM 1690 O O . LEU A 1 212 ? 3.785 22.516 -2.93 1 98.62 212 LEU A O 1
ATOM 1694 N N . ALA A 1 213 ? 3.012 20.406 -3.037 1 98.31 213 ALA A N 1
ATOM 1695 C CA . ALA A 1 213 ? 3.787 19.922 -1.895 1 98.31 213 ALA A CA 1
ATOM 1696 C C . ALA A 1 213 ? 5.285 20.062 -2.154 1 98.31 213 ALA A C 1
ATOM 1698 O O . ALA A 1 213 ? 6.086 20.062 -1.216 1 98.31 213 ALA A O 1
ATOM 1699 N N . SER A 1 214 ? 5.656 20.125 -3.42 1 96.75 214 SER A N 1
ATOM 1700 C CA . SER A 1 214 ? 7.062 20.156 -3.803 1 96.75 214 SER A CA 1
ATOM 1701 C C . SER A 1 214 ? 7.59 21.594 -3.848 1 96.75 214 SER A C 1
ATOM 1703 O O . SER A 1 214 ? 8.789 21.812 -4.039 1 96.75 214 SER A O 1
ATOM 1705 N N . TYR A 1 215 ? 6.758 22.531 -3.684 1 95.44 215 TYR A N 1
ATOM 1706 C CA . TYR A 1 215 ? 7.152 23.938 -3.809 1 95.44 215 TYR A CA 1
ATOM 1707 C C . TYR A 1 215 ? 8.18 24.297 -2.748 1 95.44 215 TYR A C 1
ATOM 1709 O O . TYR A 1 215 ? 7.973 24.062 -1.559 1 95.44 215 TYR A O 1
ATOM 1717 N N . SER A 1 216 ? 9.234 24.766 -3.193 1 93.19 216 SER A N 1
ATOM 1718 C CA . SER A 1 216 ? 10.297 25.234 -2.309 1 93.19 216 SER A CA 1
ATOM 1719 C C . SER A 1 216 ? 10.953 26.5 -2.85 1 93.19 216 SER A C 1
ATOM 1721 O O . SER A 1 216 ? 11.172 26.625 -4.059 1 93.19 216 SER A O 1
ATOM 1723 N N . GLN A 1 217 ? 11.273 27.406 -1.968 1 87.81 217 GLN A N 1
ATOM 1724 C CA . GLN A 1 217 ? 12.008 28.609 -2.34 1 87.81 217 GLN A CA 1
ATOM 1725 C C . GLN A 1 217 ? 13.508 28.328 -2.4 1 87.81 217 GLN A C 1
ATOM 1727 O O . GLN A 1 217 ? 14.273 29.172 -2.875 1 87.81 217 GLN A O 1
ATOM 1732 N N . TYR A 1 218 ? 13.82 27.172 -1.883 1 83.56 218 TYR A N 1
ATOM 1733 C CA . TYR A 1 218 ? 15.234 26.828 -1.805 1 83.56 218 TYR A CA 1
ATOM 1734 C C . TYR A 1 218 ? 15.586 25.734 -2.801 1 83.56 218 TYR A C 1
ATOM 1736 O O . TYR A 1 218 ? 14.867 24.734 -2.91 1 83.56 218 TYR A O 1
ATOM 1744 N N . VAL A 1 219 ? 16.078 26.109 -3.904 1 66.19 219 VAL A N 1
ATOM 1745 C CA . VAL A 1 219 ? 16.422 25.094 -4.906 1 66.19 219 VAL A CA 1
ATOM 1746 C C . VAL A 1 219 ? 17.875 24.656 -4.699 1 66.19 219 VAL A C 1
ATOM 1748 O O . VAL A 1 219 ? 18.797 25.469 -4.73 1 66.19 219 VAL A O 1
ATOM 1751 N N . SER A 1 220 ? 18.156 23.594 -3.783 1 64.44 220 SER A N 1
ATOM 1752 C CA . SER A 1 220 ? 19.531 23.109 -3.717 1 64.44 220 SER A CA 1
ATOM 1753 C C . SER A 1 220 ? 19.594 21.609 -3.906 1 64.44 220 SER A C 1
ATOM 1755 O O . SER A 1 220 ? 18.781 20.859 -3.359 1 64.44 220 SER A O 1
ATOM 1757 N N . ASN A 1 221 ? 20.359 21.234 -4.809 1 66 221 ASN A N 1
ATOM 1758 C CA . ASN A 1 221 ? 20.672 19.812 -4.949 1 66 221 ASN A CA 1
ATOM 1759 C C . ASN A 1 221 ? 21.641 19.344 -3.867 1 66 221 ASN A C 1
ATOM 1761 O O . ASN A 1 221 ? 22.047 18.172 -3.857 1 66 221 ASN A O 1
ATOM 1765 N N . GLN A 1 222 ? 22.031 20.328 -2.951 1 75.88 222 GLN A N 1
ATOM 1766 C CA . GLN A 1 222 ? 22.938 19.984 -1.865 1 75.88 222 GLN A CA 1
ATOM 1767 C C . GLN A 1 222 ? 22.328 20.328 -0.509 1 75.88 222 GLN A C 1
ATOM 1769 O O . GLN A 1 222 ? 21.547 21.266 -0.402 1 75.88 222 GLN A O 1
ATOM 1774 N N . PRO A 1 223 ? 22.766 19.594 0.428 1 80.62 223 PRO A N 1
ATOM 1775 C CA . PRO A 1 223 ? 22.297 19.922 1.773 1 80.62 223 PRO A CA 1
ATOM 1776 C C . PRO A 1 223 ? 22.656 21.328 2.203 1 80.62 223 PRO A C 1
ATOM 1778 O O . PRO A 1 223 ? 23.734 21.828 1.841 1 80.62 223 PRO A O 1
ATOM 1781 N N . ILE A 1 224 ? 21.812 21.984 2.932 1 82.5 224 ILE A N 1
ATOM 1782 C CA . ILE A 1 224 ? 22 23.344 3.414 1 82.5 224 ILE A CA 1
ATOM 1783 C C . ILE A 1 224 ? 22.344 23.328 4.902 1 82.5 224 ILE A C 1
ATOM 1785 O O . ILE A 1 224 ? 21.641 22.703 5.695 1 82.5 224 ILE A O 1
ATOM 1789 N N . GLY A 1 225 ? 23.391 23.906 5.184 1 80.56 225 GLY A N 1
ATOM 1790 C CA . GLY A 1 225 ? 23.719 24.094 6.586 1 80.56 225 GLY A CA 1
ATOM 1791 C C . GLY A 1 225 ? 22.875 25.156 7.258 1 80.56 225 GLY A C 1
ATOM 1792 O O . GLY A 1 225 ? 22.688 26.25 6.703 1 80.56 225 GLY A O 1
ATOM 1793 N N . VAL A 1 226 ? 22.25 24.75 8.359 1 77.31 226 VAL A N 1
ATOM 1794 C CA . VAL A 1 226 ? 21.422 25.734 9.031 1 77.31 226 VAL A CA 1
ATOM 1795 C C . VAL A 1 226 ? 21.766 25.781 10.516 1 77.31 226 VAL A C 1
ATOM 1797 O O . VAL A 1 226 ? 22.297 24.812 11.062 1 77.31 226 VAL A O 1
ATOM 1800 N N . HIS A 1 227 ? 21.422 27.047 11.062 1 77.31 227 HIS A N 1
ATOM 1801 C CA . HIS A 1 227 ? 21.641 27.219 12.492 1 77.31 227 HIS A CA 1
ATOM 1802 C C . HIS A 1 227 ? 20.344 27.484 13.227 1 77.31 227 HIS A C 1
ATOM 1804 O O . HIS A 1 227 ? 20.328 27.656 14.445 1 77.31 227 HIS A O 1
ATOM 1810 N N . ASP A 1 228 ? 19.297 27.609 12.453 1 76.75 228 ASP A N 1
ATOM 1811 C CA . ASP A 1 228 ? 17.984 27.891 13.047 1 76.75 228 ASP A CA 1
ATOM 1812 C C . ASP A 1 228 ? 16.875 27.234 12.242 1 76.75 228 ASP A C 1
ATOM 1814 O O . ASP A 1 228 ? 17.141 26.453 11.32 1 76.75 228 ASP A O 1
ATOM 1818 N N . ASP A 1 229 ? 15.672 27.531 12.641 1 82.06 229 ASP A N 1
ATOM 1819 C CA . ASP A 1 229 ? 14.523 26.875 12.016 1 82.06 229 ASP A CA 1
ATOM 1820 C C . ASP A 1 229 ? 13.875 27.797 10.984 1 82.06 229 ASP A C 1
ATOM 1822 O O . ASP A 1 229 ? 12.688 27.641 10.664 1 82.06 229 ASP A O 1
ATOM 1826 N N . SER A 1 230 ? 14.609 28.719 10.461 1 86.31 230 SER A N 1
ATOM 1827 C CA . SER A 1 230 ? 14.039 29.703 9.539 1 86.31 230 SER A CA 1
ATOM 1828 C C . SER A 1 230 ? 13.586 29.047 8.242 1 86.31 230 SER A C 1
ATOM 1830 O O . SER A 1 230 ? 12.508 29.328 7.73 1 86.31 230 SER A O 1
ATOM 1832 N N . ILE A 1 231 ? 14.367 28.125 7.734 1 89.31 231 ILE A N 1
ATOM 1833 C CA . ILE A 1 231 ? 14.078 27.516 6.438 1 89.31 231 ILE A CA 1
ATOM 1834 C C . ILE A 1 231 ? 12.828 26.656 6.539 1 89.31 231 ILE A C 1
ATOM 1836 O O . ILE A 1 231 ? 11.883 26.828 5.758 1 89.31 231 ILE A O 1
ATOM 1840 N N . PRO A 1 232 ? 12.688 25.844 7.52 1 91.31 232 PRO A N 1
ATOM 1841 C CA . PRO A 1 232 ? 11.469 25.031 7.625 1 91.31 232 PRO A CA 1
ATOM 1842 C C . PRO A 1 232 ? 10.211 25.859 7.809 1 91.31 232 PRO A C 1
ATOM 1844 O O . PRO A 1 232 ? 9.109 25.422 7.469 1 91.31 232 PRO A O 1
ATOM 1847 N N . LYS A 1 233 ? 10.352 27.078 8.352 1 91.31 233 LYS A N 1
ATOM 1848 C CA . LYS A 1 233 ? 9.195 27.953 8.562 1 91.31 233 LYS A CA 1
ATOM 1849 C C . LYS A 1 233 ? 8.805 28.656 7.273 1 91.31 233 LYS A C 1
ATOM 1851 O O . LYS A 1 233 ? 7.688 29.172 7.156 1 91.31 233 LYS A O 1
ATOM 1856 N N . ARG A 1 234 ? 9.648 28.578 6.312 1 92.19 234 ARG A N 1
ATOM 1857 C CA . ARG A 1 234 ? 9.477 29.469 5.172 1 92.19 234 ARG A CA 1
ATOM 1858 C C . ARG A 1 234 ? 9.055 28.703 3.93 1 92.19 234 ARG A C 1
ATOM 1860 O O . ARG A 1 234 ? 8.484 29.266 2.998 1 92.19 234 ARG A O 1
ATOM 1867 N N . THR A 1 235 ? 9.375 27.453 3.863 1 94.56 235 THR A N 1
ATOM 1868 C CA . THR A 1 235 ? 9.133 26.734 2.617 1 94.56 235 THR A CA 1
ATOM 1869 C C . THR A 1 235 ? 8.258 25.5 2.861 1 94.56 235 THR A C 1
ATOM 1871 O O . THR A 1 235 ? 8.344 24.875 3.922 1 94.56 235 THR A O 1
ATOM 1874 N N . ILE A 1 236 ? 7.461 25.219 1.846 1 96.62 236 ILE A N 1
ATOM 1875 C CA . ILE A 1 236 ? 6.543 24.078 1.916 1 96.62 236 ILE A CA 1
ATOM 1876 C C . ILE A 1 236 ? 7.332 22.781 1.876 1 96.62 236 ILE A C 1
ATOM 1878 O O . ILE A 1 236 ? 7.199 21.938 2.768 1 96.62 236 ILE A O 1
ATOM 1882 N N . PHE A 1 237 ? 8.133 22.594 0.865 1 96 237 PHE A N 1
ATOM 1883 C CA . PHE A 1 237 ? 9.086 21.484 0.823 1 96 237 PHE A CA 1
ATOM 1884 C C . PHE A 1 237 ? 10.414 21.906 1.459 1 96 237 PHE A C 1
ATOM 1886 O O . PHE A 1 237 ? 11.062 22.844 1.002 1 96 237 PHE A O 1
ATOM 1893 N N . VAL A 1 238 ? 10.797 21.266 2.496 1 93.38 238 VAL A N 1
ATOM 1894 C CA . VAL A 1 238 ? 12.039 21.547 3.193 1 93.38 238 VAL A CA 1
ATOM 1895 C C . VAL A 1 238 ? 13.164 20.688 2.629 1 93.38 238 VAL A C 1
ATOM 1897 O O . VAL A 1 238 ? 13.133 19.453 2.75 1 93.38 238 VAL A O 1
ATOM 1900 N N . PRO A 1 239 ? 14.141 21.312 1.982 1 92.19 239 PRO A N 1
ATOM 1901 C CA . PRO A 1 239 ? 15.273 20.531 1.481 1 92.19 239 PRO A CA 1
ATOM 1902 C C . PRO A 1 239 ? 16.109 19.906 2.602 1 92.19 239 PRO A C 1
ATOM 1904 O O . PRO A 1 239 ? 15.805 20.109 3.781 1 92.19 239 PRO A O 1
ATOM 1907 N N . ALA A 1 240 ? 17.094 19.094 2.219 1 90.81 240 ALA A N 1
ATOM 1908 C CA . ALA A 1 240 ? 17.969 18.469 3.207 1 90.81 240 ALA A CA 1
ATOM 1909 C C . ALA A 1 240 ? 18.75 19.531 3.98 1 90.81 240 ALA A C 1
ATOM 1911 O O . ALA A 1 240 ? 19.516 20.297 3.393 1 90.81 240 ALA A O 1
ATOM 1912 N N . LEU A 1 241 ? 18.562 19.531 5.285 1 89.56 241 LEU A N 1
ATOM 1913 C CA . LEU A 1 241 ? 19.266 20.453 6.18 1 89.56 241 LEU A CA 1
ATOM 1914 C C . LEU A 1 241 ? 20.219 19.688 7.082 1 89.56 241 LEU A C 1
ATOM 1916 O O . LEU A 1 241 ? 19.906 18.594 7.559 1 89.56 241 LEU A O 1
ATOM 1920 N N . TYR A 1 242 ? 21.391 20.031 7.191 1 84.31 242 TYR A N 1
ATOM 1921 C CA . TYR A 1 242 ? 22.328 19.484 8.172 1 84.31 242 TYR A CA 1
ATOM 1922 C C . TYR A 1 242 ? 22.625 20.5 9.273 1 84.31 242 TYR A C 1
ATOM 1924 O O . TYR A 1 242 ? 22.812 21.688 8.992 1 84.31 242 TYR A O 1
ATOM 1932 N N . ASN A 1 243 ? 22.156 20.109 10.453 1 68.06 243 ASN A N 1
ATOM 1933 C CA . ASN A 1 243 ? 22.312 21.031 11.586 1 68.06 243 ASN A CA 1
ATOM 1934 C C . ASN A 1 243 ? 23.781 21.219 11.953 1 68.06 243 ASN A C 1
ATOM 1936 O O . ASN A 1 243 ? 24.438 20.266 12.367 1 68.06 243 ASN A O 1
ATOM 1940 N N . LEU A 1 244 ? 24.453 22.312 11.57 1 53.97 244 LEU A N 1
ATOM 1941 C CA . LEU A 1 244 ? 25.844 22.609 11.922 1 53.97 244 LEU A CA 1
ATOM 1942 C C . LEU A 1 244 ? 25.953 23.047 13.383 1 53.97 244 LEU A C 1
ATOM 1944 O O . LEU A 1 244 ? 27.047 23.078 13.945 1 53.97 244 LEU A O 1
ATOM 1948 N N . SER A 1 245 ? 24.984 23.672 13.961 1 46.81 245 SER A N 1
ATOM 1949 C CA . SER A 1 245 ? 25.234 24.047 15.352 1 46.81 245 SER A CA 1
ATOM 1950 C C . SER A 1 245 ? 25.266 22.828 16.266 1 46.81 245 SER A C 1
ATOM 1952 O O . SER A 1 245 ? 24.625 21.812 15.969 1 46.81 245 SER A O 1
ATOM 1954 N N . GLY A 1 246 ? 26.406 22.359 16.812 1 42.31 246 GLY A N 1
ATOM 1955 C CA . GLY A 1 246 ? 26.719 21.469 17.906 1 42.31 246 GLY A CA 1
ATOM 1956 C C . GLY A 1 246 ? 25.516 21.125 18.766 1 42.31 246 GLY A C 1
ATOM 1957 O O . GLY A 1 246 ? 25.672 20.641 19.891 1 42.31 246 GLY A O 1
ATOM 1958 N N . GLN A 1 247 ? 24.609 21.906 18.75 1 39.72 247 GLN A N 1
ATOM 1959 C CA . GLN A 1 247 ? 23.594 21.672 19.766 1 39.72 247 GLN A CA 1
ATOM 1960 C C . GLN A 1 247 ? 23.031 20.25 19.656 1 39.72 247 GLN A C 1
ATOM 1962 O O . GLN A 1 247 ? 22.547 19.844 18.578 1 39.72 247 GLN A O 1
ATOM 1967 N N . ALA A 1 248 ? 23.594 19.484 20.516 1 35.25 248 ALA A N 1
ATOM 1968 C CA . ALA A 1 248 ? 23.672 18.125 21.047 1 35.25 248 ALA A CA 1
ATOM 1969 C C . ALA A 1 248 ? 22.297 17.469 21.078 1 35.25 248 ALA A C 1
ATOM 1971 O O . ALA A 1 248 ? 22.188 16.266 21.281 1 35.25 248 ALA A O 1
ATOM 1972 N N . ASN A 1 249 ? 21.297 18.234 21.438 1 36.5 249 ASN A N 1
ATOM 1973 C CA . ASN A 1 249 ? 20.25 17.469 22.078 1 36.5 249 ASN A CA 1
ATOM 1974 C C . ASN A 1 249 ? 19.516 16.562 21.094 1 36.5 249 ASN A C 1
ATOM 1976 O O . ASN A 1 249 ? 18.422 16.062 21.375 1 36.5 249 ASN A O 1
ATOM 1980 N N . LEU A 1 250 ? 19.703 16.812 19.812 1 40.62 250 LEU A N 1
ATOM 1981 C CA . LEU A 1 250 ? 18.984 15.82 19.031 1 40.62 250 LEU A CA 1
ATOM 1982 C C . LEU A 1 250 ? 19.719 14.484 19.031 1 40.62 250 LEU A C 1
ATOM 1984 O O . LEU A 1 250 ? 20.906 14.43 18.734 1 40.62 250 LEU A O 1
ATOM 1988 N N . SER A 1 251 ? 19.422 13.742 19.812 1 41.03 251 SER A N 1
ATOM 1989 C CA . SER A 1 251 ? 20 12.406 19.922 1 41.03 251 SER A CA 1
ATOM 1990 C C . SER A 1 251 ? 20.453 11.883 18.562 1 41.03 251 SER A C 1
ATOM 1992 O O . SER A 1 251 ? 19.734 12.023 17.562 1 41.03 251 SER A O 1
ATOM 1994 N N . PHE A 1 252 ? 21.844 11.805 18.297 1 45.03 252 PHE A N 1
ATOM 1995 C CA . PHE A 1 252 ? 22.5 11.086 17.219 1 45.03 252 PHE A CA 1
ATOM 1996 C C . PHE A 1 252 ? 21.594 10 16.656 1 45.03 252 PHE A C 1
ATOM 1998 O O . PHE A 1 252 ? 21.781 9.555 15.516 1 45.03 252 PHE A O 1
ATOM 2005 N N . ALA A 1 253 ? 20.688 9.617 17.5 1 50.38 253 ALA A N 1
ATOM 2006 C CA . ALA A 1 253 ? 19.938 8.422 17.109 1 50.38 253 ALA A CA 1
ATOM 2007 C C . ALA A 1 253 ? 19.016 8.719 15.922 1 50.38 253 ALA A C 1
ATOM 2009 O O . ALA A 1 253 ? 18.594 7.797 15.211 1 50.38 253 ALA A O 1
ATOM 2010 N N . ALA A 1 254 ? 18.828 10.109 15.523 1 63.59 254 ALA A N 1
ATOM 2011 C CA . ALA A 1 254 ? 17.781 10.297 14.508 1 63.59 254 ALA A CA 1
ATOM 2012 C C . ALA A 1 254 ? 18.406 10.625 13.156 1 63.59 254 ALA A C 1
ATOM 2014 O O . ALA A 1 254 ? 17.688 10.828 12.172 1 63.59 254 ALA A O 1
ATOM 2015 N N . GLY A 1 255 ? 19.766 10.555 12.93 1 77.44 255 GLY A N 1
ATOM 2016 C CA . GLY A 1 255 ? 20.391 10.82 11.648 1 77.44 255 GLY A CA 1
ATOM 2017 C C . GLY A 1 255 ? 20.938 12.227 11.531 1 77.44 255 GLY A C 1
ATOM 2018 O O . GLY A 1 255 ? 20.891 13 12.492 1 77.44 255 GLY A O 1
ATOM 2019 N N . MET A 1 256 ? 21.562 12.633 10.406 1 84.56 256 MET A N 1
ATOM 2020 C CA . MET A 1 256 ? 22.297 13.883 10.203 1 84.56 256 MET A CA 1
ATOM 2021 C C . MET A 1 256 ? 21.438 14.891 9.453 1 84.56 256 MET A C 1
ATOM 2023 O O . MET A 1 256 ? 21.656 16.109 9.562 1 84.56 256 MET A O 1
ATOM 2027 N N . TYR A 1 257 ? 20.484 14.359 8.766 1 89.94 257 TYR A N 1
ATOM 2028 C CA . TYR A 1 257 ? 19.766 15.25 7.859 1 89.94 257 TYR A CA 1
ATOM 2029 C C . TYR A 1 257 ? 18.281 15.328 8.234 1 89.94 257 TYR A C 1
ATOM 2031 O O . TYR A 1 257 ? 17.672 14.32 8.594 1 89.94 257 TYR A O 1
ATOM 2039 N N . TYR A 1 258 ? 17.797 16.562 8.141 1 91.12 258 TYR A N 1
ATOM 2040 C CA . TYR A 1 258 ? 16.391 16.891 8.398 1 91.12 258 TYR A CA 1
ATOM 2041 C C . TYR A 1 258 ? 15.75 17.547 7.184 1 91.12 258 TYR A C 1
ATOM 2043 O O . TYR A 1 258 ? 16.406 18.312 6.469 1 91.12 258 TYR A O 1
ATOM 2051 N N . GLY A 1 259 ? 14.555 17.266 6.906 1 92.19 259 GLY A N 1
ATOM 2052 C CA . GLY A 1 259 ? 13.789 17.828 5.812 1 92.19 259 GLY A CA 1
ATOM 2053 C C . GLY A 1 259 ? 12.5 17.094 5.527 1 92.19 259 GLY A C 1
ATOM 2054 O O . GLY A 1 259 ? 12.039 16.297 6.352 1 92.19 259 GLY A O 1
ATOM 2055 N N . THR A 1 260 ? 11.891 17.469 4.398 1 94.56 260 THR A N 1
ATOM 2056 C CA . THR A 1 260 ? 10.68 16.75 4.027 1 94.56 260 THR A CA 1
ATOM 2057 C C . THR A 1 260 ? 11.016 15.305 3.627 1 94.56 260 THR A C 1
ATOM 2059 O O . THR A 1 260 ? 11.773 15.078 2.682 1 94.56 260 THR A O 1
ATOM 2062 N N . ARG A 1 261 ? 10.477 14.352 4.289 1 94.5 261 ARG A N 1
ATOM 2063 C CA . ARG A 1 261 ? 10.812 12.961 4.027 1 94.5 261 ARG A CA 1
ATOM 2064 C C . ARG A 1 261 ? 9.711 12.266 3.24 1 94.5 261 ARG A C 1
ATOM 2066 O O . ARG A 1 261 ? 9.969 11.328 2.486 1 94.5 261 ARG A O 1
ATOM 2073 N N . SER A 1 262 ? 8.469 12.68 3.486 1 97.62 262 SER A N 1
ATOM 2074 C CA . SER A 1 262 ? 7.348 12.047 2.791 1 97.62 262 SER A CA 1
ATOM 2075 C C . SER A 1 262 ? 6.18 13.016 2.635 1 97.62 262 SER A C 1
ATOM 2077 O O . SER A 1 262 ? 6.082 14 3.363 1 97.62 262 SER A O 1
ATOM 2079 N N . THR A 1 263 ? 5.43 12.797 1.658 1 98.62 263 THR A N 1
ATOM 2080 C CA . THR A 1 263 ? 4.203 13.539 1.372 1 98.62 263 THR A CA 1
ATOM 2081 C C . THR A 1 263 ? 3.031 12.586 1.165 1 98.62 263 THR A C 1
ATOM 2083 O O . THR A 1 263 ? 3.162 11.578 0.469 1 98.62 263 THR A O 1
ATOM 2086 N N . ILE A 1 264 ? 1.92 12.883 1.793 1 98.88 264 ILE A N 1
ATOM 2087 C CA . ILE A 1 264 ? 0.709 12.086 1.614 1 98.88 264 ILE A CA 1
ATOM 2088 C C . ILE A 1 264 ? -0.414 12.977 1.079 1 98.88 264 ILE A C 1
ATOM 2090 O O . ILE A 1 264 ? -0.644 14.07 1.59 1 98.88 264 ILE A O 1
ATOM 2094 N N . VAL A 1 265 ? -1.03 12.531 0.052 1 98.94 265 VAL A N 1
ATOM 2095 C CA . VAL A 1 265 ? -2.246 13.148 -0.476 1 98.94 265 VAL A CA 1
ATOM 2096 C C . VAL A 1 265 ? -3.428 12.203 -0.275 1 98.94 265 VAL A C 1
ATOM 2098 O O . VAL A 1 265 ? -3.328 11 -0.555 1 98.94 265 VAL A O 1
ATOM 2101 N N . MET A 1 266 ? -4.504 12.711 0.23 1 98.94 266 MET A N 1
ATOM 2102 C CA . MET A 1 266 ? -5.742 11.969 0.428 1 98.94 266 MET A CA 1
ATOM 2103 C C . MET A 1 266 ? -6.918 12.672 -0.239 1 98.94 266 MET A C 1
ATOM 2105 O O . MET A 1 266 ? -7.152 13.859 0.006 1 98.94 266 MET A O 1
ATOM 2109 N N . LEU A 1 267 ? -7.586 12.016 -1.104 1 98.88 267 LEU A N 1
ATOM 2110 C CA . LEU A 1 267 ? -8.805 12.508 -1.738 1 98.88 267 LEU A CA 1
ATOM 2111 C C . LEU A 1 267 ? -10 11.648 -1.352 1 98.88 267 LEU A C 1
ATOM 2113 O O . LEU A 1 267 ? -9.961 10.422 -1.491 1 98.88 267 LEU A O 1
ATOM 2117 N N . VAL A 1 268 ? -11 12.258 -0.819 1 98.62 268 VAL A N 1
ATOM 2118 C CA . VAL A 1 268 ? -12.266 11.586 -0.568 1 98.62 268 VAL A CA 1
ATOM 2119 C C . VAL A 1 268 ? -13.352 12.164 -1.472 1 98.62 268 VAL A C 1
ATOM 2121 O O . VAL A 1 268 ? -13.766 13.312 -1.294 1 98.62 268 VAL A O 1
ATOM 2124 N N . SER A 1 269 ? -13.82 11.406 -2.375 1 97.94 269 SER A N 1
ATOM 2125 C CA . SER A 1 269 ? -14.797 11.898 -3.344 1 97.94 269 SER A CA 1
ATOM 2126 C C . SER A 1 269 ? -16.188 11.992 -2.729 1 97.94 269 SER A C 1
ATOM 2128 O O . SER A 1 269 ? -16.438 11.422 -1.665 1 97.94 269 SER A O 1
ATOM 2130 N N . GLU A 1 270 ? -17.078 12.633 -3.408 1 95.88 270 GLU A N 1
ATOM 2131 C CA . GLU A 1 270 ? -18.453 12.797 -2.969 1 95.88 270 GLU A CA 1
ATOM 2132 C C . GLU A 1 270 ? -19.172 11.445 -2.883 1 95.88 270 GLU A C 1
ATOM 2134 O O . GLU A 1 270 ? -20.047 11.258 -2.039 1 95.88 270 GLU A O 1
ATOM 2139 N N . ASP A 1 271 ? -18.734 10.516 -3.684 1 93.5 271 ASP A N 1
ATOM 2140 C CA . ASP A 1 271 ? -19.375 9.211 -3.707 1 93.5 271 ASP A CA 1
ATOM 2141 C C . ASP A 1 271 ? -18.734 8.258 -2.703 1 93.5 271 ASP A C 1
ATOM 2143 O O . ASP A 1 271 ? -19.109 7.094 -2.605 1 93.5 271 ASP A O 1
ATOM 2147 N N . GLY A 1 272 ? -17.75 8.711 -2.023 1 95.31 272 GLY A N 1
ATOM 2148 C CA . GLY A 1 272 ? -17.188 7.918 -0.935 1 95.31 272 GLY A CA 1
ATOM 2149 C C . GLY A 1 272 ? -15.945 7.152 -1.326 1 95.31 272 GLY A C 1
ATOM 2150 O O . GLY A 1 272 ? -15.414 6.375 -0.531 1 95.31 272 GLY A O 1
ATOM 2151 N N . ASN A 1 273 ? -15.484 7.352 -2.523 1 96.81 273 ASN A N 1
ATOM 2152 C CA . ASN A 1 273 ? -14.227 6.734 -2.924 1 96.81 273 ASN A CA 1
ATOM 2153 C C . ASN A 1 273 ? -13.023 7.473 -2.336 1 96.81 273 ASN A C 1
ATOM 2155 O O . ASN A 1 273 ? -13 8.703 -2.318 1 96.81 273 ASN A O 1
ATOM 2159 N N . VAL A 1 274 ? -12.086 6.707 -1.817 1 98.62 274 VAL A N 1
ATOM 2160 C CA . VAL A 1 274 ? -10.906 7.277 -1.184 1 98.62 274 VAL A CA 1
ATOM 2161 C C . VAL A 1 274 ? -9.656 6.871 -1.963 1 98.62 274 VAL A C 1
ATOM 2163 O O . VAL A 1 274 ? -9.516 5.715 -2.363 1 98.62 274 VAL A O 1
ATOM 2166 N N . VAL A 1 275 ? -8.797 7.785 -2.227 1 98.81 275 VAL A N 1
ATOM 2167 C CA . VAL A 1 275 ? -7.434 7.5 -2.678 1 98.81 275 VAL A CA 1
ATOM 2168 C C . VAL A 1 275 ? -6.43 8.148 -1.727 1 98.81 275 VAL A C 1
ATOM 2170 O O . VAL A 1 275 ? -6.555 9.32 -1.387 1 98.81 275 VAL A O 1
ATOM 2173 N N . THR A 1 276 ? -5.535 7.375 -1.199 1 98.88 276 THR A N 1
ATOM 2174 C CA . THR A 1 276 ? -4.387 7.859 -0.444 1 98.88 276 THR A CA 1
ATOM 2175 C C . THR A 1 276 ? -3.082 7.496 -1.15 1 98.88 276 THR A C 1
ATOM 2177 O O . THR A 1 276 ? -2.84 6.324 -1.451 1 98.88 276 THR A O 1
ATOM 2180 N N . ARG A 1 277 ? -2.287 8.43 -1.446 1 98.88 277 ARG A N 1
ATOM 2181 C CA . ARG A 1 277 ? -0.99 8.188 -2.072 1 98.88 277 ARG A CA 1
ATOM 2182 C C . ARG A 1 277 ? 0.136 8.82 -1.261 1 98.88 277 ARG A C 1
ATOM 2184 O O . ARG A 1 277 ? 0.068 10 -0.907 1 98.88 277 ARG A O 1
ATOM 2191 N N . GLU A 1 278 ? 1.113 8.023 -0.963 1 98.88 278 GLU A N 1
ATOM 2192 C CA . GLU A 1 278 ? 2.297 8.461 -0.232 1 98.88 278 GLU A CA 1
ATOM 2193 C C . GLU A 1 278 ? 3.545 8.391 -1.107 1 98.88 278 GLU A C 1
ATOM 2195 O O . GLU A 1 278 ? 3.811 7.367 -1.735 1 98.88 278 GLU A O 1
ATOM 2200 N N . HIS A 1 279 ? 4.199 9.484 -1.2 1 98.62 279 HIS A N 1
ATOM 2201 C CA . HIS A 1 279 ? 5.543 9.531 -1.766 1 98.62 279 HIS A CA 1
ATOM 2202 C C . HIS A 1 279 ? 6.598 9.602 -0.668 1 98.62 279 HIS A C 1
ATOM 2204 O O . HIS A 1 279 ? 6.645 10.57 0.096 1 98.62 279 HIS A O 1
ATOM 2210 N N . VAL A 1 280 ? 7.402 8.578 -0.58 1 97.81 280 VAL A N 1
ATOM 2211 C CA . VAL A 1 280 ? 8.562 8.609 0.308 1 97.81 280 VAL A CA 1
ATOM 2212 C C . VAL A 1 280 ? 9.773 9.141 -0.448 1 97.81 280 VAL A C 1
ATOM 2214 O O . VAL A 1 280 ? 10.203 8.539 -1.439 1 97.81 280 VAL A O 1
ATOM 2217 N N . ILE A 1 281 ? 10.312 10.203 0.066 1 95.69 281 ILE A N 1
ATOM 2218 C CA . ILE A 1 281 ? 11.414 10.852 -0.627 1 95.69 281 ILE A CA 1
ATOM 2219 C C . ILE A 1 281 ? 12.742 10.438 0.013 1 95.69 281 ILE A C 1
ATOM 2221 O O . ILE A 1 281 ? 13.695 10.094 -0.688 1 95.69 281 ILE A O 1
ATOM 2225 N N . HIS A 1 282 ? 12.719 10.508 1.349 1 92.12 282 HIS A N 1
ATOM 2226 C CA . HIS A 1 282 ? 13.906 10.164 2.123 1 92.12 282 HIS A CA 1
ATOM 2227 C C . HIS A 1 282 ? 13.562 9.219 3.271 1 92.12 282 HIS A C 1
ATOM 2229 O O . HIS A 1 282 ? 12.633 9.477 4.035 1 92.12 282 HIS A O 1
ATOM 2235 N N . ASP A 1 283 ? 14.328 8.109 3.391 1 91.06 283 ASP A N 1
ATOM 2236 C CA . ASP A 1 283 ? 14.156 7.254 4.562 1 91.06 283 ASP A CA 1
ATOM 2237 C C . ASP A 1 283 ? 15.508 6.891 5.18 1 91.06 283 ASP A C 1
ATOM 2239 O O . ASP A 1 283 ? 15.594 5.98 6.008 1 91.06 283 ASP A O 1
ATOM 2243 N N . SER A 1 284 ? 16.5 7.48 4.707 1 90 284 SER A N 1
ATOM 2244 C CA . SER A 1 284 ? 17.859 7.34 5.23 1 90 284 SER A CA 1
ATOM 2245 C C . SER A 1 284 ? 18.719 8.555 4.879 1 90 284 SER A C 1
ATOM 2247 O O . SER A 1 284 ? 18.406 9.289 3.941 1 90 284 SER A O 1
ATOM 2249 N N . ASP A 1 285 ? 19.75 8.719 5.594 1 88.69 285 ASP A N 1
ATOM 2250 C CA . ASP A 1 285 ? 20.656 9.828 5.32 1 88.69 285 ASP A CA 1
ATOM 2251 C C . ASP A 1 285 ? 21.406 9.625 4.004 1 88.69 285 ASP A C 1
ATOM 2253 O O . ASP A 1 285 ? 22 10.562 3.467 1 88.69 285 ASP A O 1
ATOM 2257 N N . GLN A 1 286 ? 21.344 8.43 3.477 1 85.81 286 GLN A N 1
ATOM 2258 C CA . GLN A 1 286 ? 22.031 8.117 2.234 1 85.81 286 GLN A CA 1
ATOM 2259 C C . GLN A 1 286 ? 21.234 8.578 1.021 1 85.81 286 GLN A C 1
ATOM 2261 O O . GLN A 1 286 ? 21.75 8.602 -0.099 1 85.81 286 GLN A O 1
ATOM 2266 N N . ASP A 1 287 ? 20.031 8.984 1.196 1 84.44 287 ASP A N 1
ATOM 2267 C CA . ASP A 1 287 ? 19.125 9.328 0.101 1 84.44 287 ASP A CA 1
ATOM 2268 C C . ASP A 1 287 ? 19.312 10.773 -0.34 1 84.44 287 ASP A C 1
ATOM 2270 O O . ASP A 1 287 ? 18.562 11.289 -1.161 1 84.44 287 ASP A O 1
ATOM 2274 N N . LEU A 1 288 ? 20.375 11.305 0.006 1 81.12 288 LEU A N 1
ATOM 2275 C CA . LEU A 1 288 ? 20.531 12.727 -0.27 1 81.12 288 LEU A CA 1
ATOM 2276 C C . LEU A 1 288 ? 20.484 13 -1.77 1 81.12 288 LEU A C 1
ATOM 2278 O O . LEU A 1 288 ? 21.188 12.352 -2.551 1 81.12 288 LEU A O 1
ATOM 2282 N N . ASP A 1 289 ? 19.547 13.781 -2.279 1 76.19 289 ASP A N 1
ATOM 2283 C CA . ASP A 1 289 ? 19.438 14.336 -3.625 1 76.19 289 ASP A CA 1
ATOM 2284 C C . ASP A 1 289 ? 19.109 13.242 -4.641 1 76.19 289 ASP A C 1
ATOM 2286 O O . ASP A 1 289 ? 19.266 13.445 -5.848 1 76.19 289 ASP A O 1
ATOM 2290 N N . SER A 1 290 ? 18.781 12.07 -4.266 1 84.25 290 SER A N 1
ATOM 2291 C CA . SER A 1 290 ? 18.516 10.977 -5.195 1 84.25 290 SER A CA 1
ATOM 2292 C C . SER A 1 290 ? 17.047 10.945 -5.617 1 84.25 290 SER A C 1
ATOM 2294 O O . SER A 1 290 ? 16.719 10.438 -6.688 1 84.25 290 SER A O 1
ATOM 2296 N N . TYR A 1 291 ? 16.234 11.586 -4.777 1 91.38 291 TYR A N 1
ATOM 2297 C CA . TYR A 1 291 ? 14.805 11.477 -4.984 1 91.38 291 TYR A CA 1
ATOM 2298 C C . TYR A 1 291 ? 14.117 12.812 -4.746 1 91.38 291 TYR A C 1
ATOM 2300 O O . TYR A 1 291 ? 14.711 13.742 -4.195 1 91.38 291 TYR A O 1
ATOM 2308 N N . SER A 1 292 ? 12.938 12.977 -5.277 1 92.06 292 SER A N 1
ATOM 2309 C CA . SER A 1 292 ? 12.078 14.141 -5.109 1 92.06 292 SER A CA 1
ATOM 2310 C C . SER A 1 292 ? 10.617 13.734 -4.949 1 92.06 292 SER A C 1
ATOM 2312 O O . SER A 1 292 ? 10.273 12.562 -5.094 1 92.06 292 SER A O 1
ATOM 2314 N N . ILE A 1 293 ? 9.82 14.672 -4.594 1 93.94 293 ILE A N 1
ATOM 2315 C CA . ILE A 1 293 ? 8.398 14.398 -4.434 1 93.94 293 ILE A CA 1
ATOM 2316 C C . ILE A 1 293 ? 7.82 13.867 -5.746 1 93.94 293 ILE A C 1
ATOM 2318 O O . ILE A 1 293 ? 6.941 13.008 -5.746 1 93.94 293 ILE A O 1
ATOM 2322 N N . LEU A 1 294 ? 8.289 14.391 -6.883 1 93.69 294 LEU A N 1
ATOM 2323 C CA . LEU A 1 294 ? 7.742 14.008 -8.18 1 93.69 294 LEU A CA 1
ATOM 2324 C C . LEU A 1 294 ? 8.43 12.758 -8.711 1 93.69 294 LEU A C 1
ATOM 2326 O O . LEU A 1 294 ? 7.938 12.125 -9.648 1 93.69 294 LEU A O 1
ATOM 2330 N N . ASN A 1 295 ? 9.57 12.398 -8.164 1 93.75 295 ASN A N 1
ATOM 2331 C CA . ASN A 1 295 ? 10.289 11.156 -8.406 1 93.75 295 ASN A CA 1
ATOM 2332 C C . ASN A 1 295 ? 10.734 10.5 -7.098 1 93.75 295 ASN A C 1
ATOM 2334 O O . ASN A 1 295 ? 11.93 10.453 -6.805 1 93.75 295 ASN A O 1
ATOM 2338 N N . PRO A 1 296 ? 9.812 9.945 -6.414 1 96.5 296 PRO A N 1
ATOM 2339 C CA . PRO A 1 296 ? 10.094 9.484 -5.051 1 96.5 296 PRO A CA 1
ATOM 2340 C C . PRO A 1 296 ? 10.828 8.141 -5.023 1 96.5 296 PRO A C 1
ATOM 2342 O O . PRO A 1 296 ? 10.797 7.395 -6.004 1 96.5 296 PRO A O 1
ATOM 2345 N N . LYS A 1 297 ? 11.484 7.891 -3.939 1 95.06 297 LYS A N 1
ATOM 2346 C CA . LYS A 1 297 ? 12.133 6.609 -3.678 1 95.06 297 LYS A CA 1
ATOM 2347 C C . LYS A 1 297 ? 11.117 5.473 -3.66 1 95.06 297 LYS A C 1
ATOM 2349 O O . LYS A 1 297 ? 11.391 4.379 -4.152 1 95.06 297 LYS A O 1
ATOM 2354 N N . GLU A 1 298 ? 9.977 5.781 -3.08 1 96.81 298 GLU A N 1
ATOM 2355 C CA . GLU A 1 298 ? 8.867 4.836 -2.984 1 96.81 298 GLU A CA 1
ATOM 2356 C C . GLU A 1 298 ? 7.52 5.547 -3.086 1 96.81 298 GLU A C 1
ATOM 2358 O O . GLU A 1 298 ? 7.383 6.688 -2.637 1 96.81 298 GLU A O 1
ATOM 2363 N N . GLN A 1 299 ? 6.609 4.84 -3.693 1 98.56 299 GLN A N 1
ATOM 2364 C CA . GLN A 1 299 ? 5.23 5.316 -3.781 1 98.56 299 GLN A CA 1
ATOM 2365 C C . GLN A 1 299 ? 4.246 4.219 -3.4 1 98.56 299 GLN A C 1
ATOM 2367 O O . GLN A 1 299 ? 4.395 3.068 -3.818 1 98.56 299 GLN A O 1
ATOM 2372 N N . VAL A 1 300 ? 3.334 4.488 -2.576 1 98.69 300 VAL A N 1
ATOM 2373 C CA . VAL A 1 300 ? 2.254 3.555 -2.271 1 98.69 300 VAL A CA 1
ATOM 2374 C C . VAL A 1 300 ? 0.906 4.258 -2.43 1 98.69 300 VAL A C 1
ATOM 2376 O O . VAL A 1 300 ? 0.728 5.383 -1.965 1 98.69 300 VAL A O 1
ATOM 2379 N N . THR A 1 301 ? -0.016 3.607 -3.107 1 98.88 301 THR A N 1
ATOM 2380 C CA . THR A 1 301 ? -1.36 4.133 -3.32 1 98.88 301 THR A CA 1
ATOM 2381 C C . THR A 1 301 ? -2.412 3.123 -2.871 1 98.88 301 THR A C 1
ATOM 2383 O O . THR A 1 301 ? -2.359 1.952 -3.254 1 98.88 301 THR A O 1
ATOM 2386 N N . HIS A 1 302 ? -3.289 3.57 -2.059 1 98.75 302 HIS A N 1
ATOM 2387 C CA . HIS A 1 302 ? -4.453 2.787 -1.656 1 98.75 302 HIS A CA 1
ATOM 2388 C C . HIS A 1 302 ? -5.742 3.393 -2.203 1 98.75 302 HIS A C 1
ATOM 2390 O O . HIS A 1 302 ? -5.914 4.613 -2.184 1 98.75 302 HIS A O 1
ATOM 2396 N N . ARG A 1 303 ? -6.578 2.568 -2.73 1 98.5 303 ARG A N 1
ATOM 2397 C CA . ARG A 1 303 ? -7.926 2.951 -3.143 1 98.5 303 ARG A CA 1
ATOM 2398 C C . ARG A 1 303 ? -8.969 2.049 -2.5 1 98.5 303 ARG A C 1
ATOM 2400 O O . ARG A 1 303 ? -8.828 0.823 -2.504 1 98.5 303 ARG A O 1
ATOM 2407 N N . PHE A 1 304 ? -10 2.676 -1.975 1 97.5 304 PHE A N 1
ATOM 2408 C CA . PHE A 1 304 ? -11.109 1.922 -1.405 1 97.5 304 PHE A CA 1
ATOM 2409 C C . PHE A 1 304 ? -12.359 2.789 -1.312 1 97.5 304 PHE A C 1
ATOM 2411 O O . PHE A 1 304 ? -12.305 3.992 -1.572 1 97.5 304 PHE A O 1
ATOM 2418 N N . SER A 1 305 ? -13.469 2.168 -0.972 1 94.25 305 SER A N 1
ATOM 2419 C CA . SER A 1 305 ? -14.719 2.9 -0.791 1 94.25 305 SER A CA 1
ATOM 2420 C C . SER A 1 305 ? -15.156 2.896 0.67 1 94.25 305 SER A C 1
ATOM 2422 O O . SER A 1 305 ? -15.047 1.876 1.353 1 94.25 305 SER A O 1
ATOM 2424 N N . LEU A 1 306 ? -15.586 4.02 1.084 1 93.75 306 LEU A N 1
ATOM 2425 C CA . LEU A 1 306 ? -16.109 4.129 2.439 1 93.75 306 LEU A CA 1
ATOM 2426 C C . LEU A 1 306 ? -17.422 3.365 2.576 1 93.75 306 LEU A C 1
ATOM 2428 O O . LEU A 1 306 ? -18.156 3.209 1.601 1 93.75 306 LEU A O 1
ATOM 2432 N N . GLN A 1 307 ? -17.641 2.762 3.713 1 77 307 GLN A N 1
ATOM 2433 C CA . GLN A 1 307 ? -18.938 2.168 4.035 1 77 307 GLN A CA 1
ATOM 2434 C C . GLN A 1 307 ? -19.969 3.244 4.383 1 77 307 GLN A C 1
ATOM 2436 O O . GLN A 1 307 ? -20.016 3.709 5.523 1 77 307 GLN A O 1
ATOM 2441 N N . MET A 1 308 ? -20.578 3.867 3.469 1 64.81 308 MET A N 1
ATOM 2442 C CA . MET A 1 308 ? -21.453 5.012 3.664 1 64.81 308 MET A CA 1
ATOM 2443 C C . MET A 1 308 ? -22.781 4.57 4.27 1 64.81 308 MET A C 1
ATOM 2445 O O . MET A 1 308 ? -23.531 3.809 3.652 1 64.81 308 MET A O 1
ATOM 2449 N N . HIS A 1 309 ? -22.859 3.869 5.465 1 53.5 309 HIS A N 1
ATOM 2450 C CA . HIS A 1 309 ? -24.188 3.6 5.961 1 53.5 309 HIS A CA 1
ATOM 2451 C C . HIS A 1 309 ? -24.797 4.828 6.641 1 53.5 309 HIS A C 1
ATOM 2453 O O . HIS A 1 309 ? -24.062 5.664 7.176 1 53.5 309 HIS A O 1
ATOM 2459 N N . MET B 1 1 ? -7.727 -22.984 -6.238 1 83.5 1 MET B N 1
ATOM 2460 C CA . MET B 1 1 ? -7.027 -23.312 -7.477 1 83.5 1 MET B CA 1
ATOM 2461 C C . MET B 1 1 ? -6.484 -22.062 -8.156 1 83.5 1 MET B C 1
ATOM 2463 O O . MET B 1 1 ? -6.859 -21.75 -9.289 1 83.5 1 MET B O 1
ATOM 2467 N N . CYS B 1 2 ? -5.516 -21.438 -7.652 1 95.19 2 CYS B N 1
ATOM 2468 C CA . CYS B 1 2 ? -4.809 -20.234 -8.062 1 95.19 2 CYS B CA 1
ATOM 2469 C C . CYS B 1 2 ? -4.098 -20.438 -9.398 1 95.19 2 CYS B C 1
ATOM 2471 O O . CYS B 1 2 ? -4.109 -21.547 -9.945 1 95.19 2 CYS B O 1
ATOM 2473 N N . ILE B 1 3 ? -3.666 -19.391 -9.953 1 96.81 3 ILE B N 1
ATOM 2474 C CA . ILE B 1 3 ? -2.916 -19.469 -11.203 1 96.81 3 ILE B CA 1
ATOM 2475 C C . ILE B 1 3 ? -1.813 -18.422 -11.219 1 96.81 3 ILE B C 1
ATOM 2477 O O . ILE B 1 3 ? -1.99 -17.328 -10.68 1 96.81 3 ILE B O 1
ATOM 2481 N N . LEU B 1 4 ? -0.688 -18.781 -11.82 1 97.88 4 LEU B N 1
ATOM 2482 C CA . LEU B 1 4 ? 0.454 -17.891 -12 1 97.88 4 LEU B CA 1
ATOM 2483 C C . LEU B 1 4 ? 0.841 -17.797 -13.469 1 97.88 4 LEU B C 1
ATOM 2485 O O . LEU B 1 4 ? 0.98 -18.812 -14.148 1 97.88 4 LEU B O 1
ATOM 2489 N N . PHE B 1 5 ? 0.902 -16.578 -13.945 1 98.5 5 PHE B N 1
ATOM 2490 C CA . PHE B 1 5 ? 1.536 -16.25 -15.211 1 98.5 5 PHE B CA 1
ATOM 2491 C C . PHE B 1 5 ? 2.875 -15.555 -14.984 1 98.5 5 PHE B C 1
ATOM 2493 O O . PHE B 1 5 ? 2.953 -14.562 -14.258 1 98.5 5 PHE B O 1
ATOM 2500 N N . ALA B 1 6 ? 3.936 -16.125 -15.578 1 98.56 6 ALA B N 1
ATOM 2501 C CA . ALA B 1 6 ? 5.254 -15.492 -15.492 1 98.56 6 ALA B CA 1
ATOM 2502 C C . ALA B 1 6 ? 5.938 -15.453 -16.859 1 98.56 6 ALA B C 1
ATOM 2504 O O . ALA B 1 6 ? 5.859 -16.406 -17.625 1 98.56 6 ALA B O 1
ATOM 2505 N N . THR B 1 7 ? 6.586 -14.359 -17.188 1 98.75 7 THR B N 1
ATOM 2506 C CA . THR B 1 7 ? 7.328 -14.32 -18.438 1 98.75 7 THR B CA 1
ATOM 2507 C C . THR B 1 7 ? 8.539 -13.406 -18.312 1 98.75 7 THR B C 1
ATOM 2509 O O . THR B 1 7 ? 8.531 -12.445 -17.547 1 98.75 7 THR B O 1
ATOM 2512 N N . THR B 1 8 ? 9.539 -13.75 -19.047 1 98.38 8 THR B N 1
ATOM 2513 C CA . THR B 1 8 ? 10.719 -12.922 -19.219 1 98.38 8 THR B CA 1
ATOM 2514 C C . THR B 1 8 ? 10.828 -12.438 -20.672 1 98.38 8 THR B C 1
ATOM 2516 O O . THR B 1 8 ? 11.891 -11.977 -21.094 1 98.38 8 THR B O 1
ATOM 2519 N N . ALA B 1 9 ? 9.734 -12.547 -21.359 1 98.12 9 ALA B N 1
ATOM 2520 C CA . ALA B 1 9 ? 9.781 -12.328 -22.797 1 98.12 9 ALA B CA 1
ATOM 2521 C C . ALA B 1 9 ? 9.672 -10.844 -23.125 1 98.12 9 ALA B C 1
ATOM 2523 O O . ALA B 1 9 ? 10.047 -10.422 -24.219 1 98.12 9 AL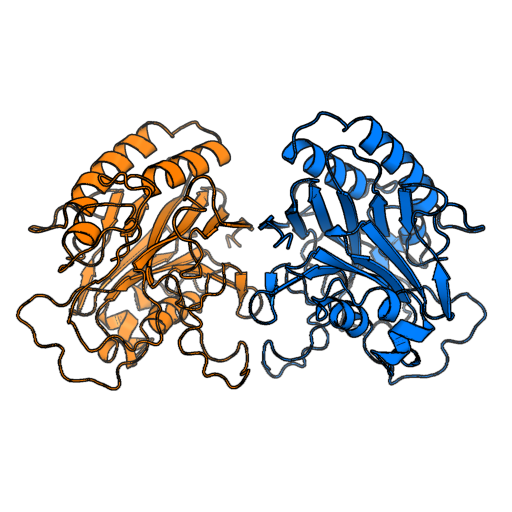A B O 1
ATOM 2524 N N . HIS B 1 10 ? 9.07 -10.023 -22.281 1 98.31 10 HIS B N 1
ATOM 2525 C CA . HIS B 1 10 ? 8.859 -8.609 -22.594 1 98.31 10 HIS B CA 1
ATOM 2526 C C . HIS B 1 10 ? 10.188 -7.855 -22.625 1 98.31 10 HIS B C 1
ATOM 2528 O O . HIS B 1 10 ? 11.008 -7.98 -21.719 1 98.31 10 HIS B O 1
ATOM 2534 N N . PRO B 1 11 ? 10.414 -7.027 -23.562 1 97.19 11 PRO B N 1
ATOM 2535 C CA . PRO B 1 11 ? 11.734 -6.41 -23.719 1 97.19 11 PRO B CA 1
ATOM 2536 C C . PRO B 1 11 ? 12.016 -5.352 -22.656 1 97.19 11 PRO B C 1
ATOM 2538 O O . PRO B 1 11 ? 13.18 -5.074 -22.359 1 97.19 11 PRO B O 1
ATOM 2541 N N . LYS B 1 12 ? 11.016 -4.746 -22.141 1 98.06 12 LYS B N 1
ATOM 2542 C CA . LYS B 1 12 ? 11.211 -3.66 -21.188 1 98.06 12 LYS B CA 1
ATOM 2543 C C . LYS B 1 12 ? 11.172 -4.176 -19.75 1 98.06 12 LYS B C 1
ATOM 2545 O O . LYS B 1 12 ? 11.453 -3.43 -18.812 1 98.06 12 LYS B O 1
ATOM 2550 N N . TYR B 1 13 ? 10.828 -5.426 -19.578 1 98.38 13 TYR B N 1
ATOM 2551 C CA . TYR B 1 13 ? 10.664 -5.969 -18.234 1 98.38 13 TYR B CA 1
ATOM 2552 C C . TYR B 1 13 ? 11.438 -7.27 -18.078 1 98.38 13 TYR B C 1
ATOM 2554 O O . TYR B 1 13 ? 11.305 -8.18 -18.891 1 98.38 13 TYR B O 1
ATOM 2562 N N . LYS B 1 14 ? 12.211 -7.332 -16.984 1 97.94 14 LYS B N 1
ATOM 2563 C CA . LYS B 1 14 ? 12.922 -8.555 -16.641 1 97.94 14 LYS B CA 1
ATOM 2564 C C . LYS B 1 14 ? 11.953 -9.664 -16.25 1 97.94 14 LYS B C 1
ATOM 2566 O O . LYS B 1 14 ? 12.242 -10.844 -16.453 1 97.94 14 LYS B O 1
ATOM 2571 N N . LEU B 1 15 ? 10.82 -9.242 -15.672 1 98.75 15 LEU B N 1
ATOM 2572 C CA . LEU B 1 15 ? 9.82 -10.203 -15.211 1 98.75 15 LEU B CA 1
ATOM 2573 C C . LEU B 1 15 ? 8.43 -9.57 -15.172 1 98.75 15 LEU B C 1
ATOM 2575 O O . LEU B 1 15 ? 8.273 -8.438 -14.711 1 98.75 15 LEU B O 1
ATOM 2579 N N . VAL B 1 16 ? 7.461 -10.219 -15.711 1 98.94 16 VAL B N 1
ATOM 2580 C CA . VAL B 1 16 ? 6.039 -9.922 -15.562 1 98.94 16 VAL B CA 1
ATOM 2581 C C . VAL B 1 16 ? 5.336 -11.086 -14.875 1 98.94 16 VAL B C 1
ATOM 2583 O O . VAL B 1 16 ? 5.422 -12.227 -15.328 1 98.94 16 VAL B O 1
ATOM 2586 N N . LEU B 1 17 ? 4.688 -10.797 -13.742 1 98.88 17 LEU B N 1
ATOM 2587 C CA . LEU B 1 17 ? 3.934 -11.812 -13.008 1 98.88 17 LEU B CA 1
ATOM 2588 C C . LEU B 1 17 ? 2.473 -11.398 -12.859 1 98.88 17 LEU B C 1
ATOM 2590 O O . LEU B 1 17 ? 2.174 -10.234 -12.594 1 98.88 17 LEU B O 1
ATOM 2594 N N . ILE B 1 18 ? 1.591 -12.289 -13.086 1 98.94 18 ILE B N 1
ATOM 2595 C CA . ILE B 1 18 ? 0.167 -12.18 -12.789 1 98.94 18 ILE B CA 1
ATOM 2596 C C . ILE B 1 18 ? -0.285 -13.367 -11.945 1 98.94 18 ILE B C 1
ATOM 2598 O O . ILE B 1 18 ? -0.035 -14.516 -12.305 1 98.94 18 ILE B O 1
ATOM 2602 N N . SER B 1 19 ? -0.934 -13.117 -10.852 1 98.62 19 SER B N 1
ATOM 2603 C CA . SER B 1 19 ? -1.382 -14.219 -10 1 98.62 19 SER B CA 1
ATOM 2604 C C . SER B 1 19 ? -2.803 -13.984 -9.5 1 98.62 19 SER B C 1
ATOM 2606 O O . SER B 1 19 ? -3.092 -12.938 -8.906 1 98.62 19 SER B O 1
ATOM 2608 N N . ASN B 1 20 ? -3.693 -14.883 -9.766 1 98.25 20 ASN B N 1
ATOM 2609 C CA . ASN B 1 20 ? -5 -14.93 -9.109 1 98.25 20 ASN B CA 1
ATOM 2610 C C . ASN B 1 20 ? -4.98 -15.828 -7.883 1 98.25 20 ASN B C 1
ATOM 2612 O O . ASN B 1 20 ? -4.477 -16.953 -7.938 1 98.25 20 ASN B O 1
ATOM 2616 N N . ARG B 1 21 ? -5.484 -15.367 -6.836 1 96.44 21 ARG B N 1
ATOM 2617 C CA . ARG B 1 21 ? -5.684 -16.203 -5.652 1 96.44 21 ARG B CA 1
ATOM 2618 C C . ARG B 1 21 ? -7.145 -16.625 -5.527 1 96.44 21 ARG B C 1
ATOM 2620 O O . ARG B 1 21 ? -8.023 -15.797 -5.316 1 96.44 21 ARG B O 1
ATOM 2627 N N . ASP B 1 22 ? -7.371 -17.906 -5.746 1 94 22 ASP B N 1
ATOM 2628 C CA . ASP B 1 22 ? -8.688 -18.516 -5.516 1 94 22 ASP B CA 1
ATOM 2629 C C . ASP B 1 22 ? -8.781 -19.078 -4.102 1 94 22 ASP B C 1
ATOM 2631 O O . ASP B 1 22 ? -8.016 -19.969 -3.73 1 94 22 ASP B O 1
ATOM 2635 N N . GLU B 1 23 ? -9.703 -18.562 -3.363 1 91.38 23 GLU B N 1
ATOM 2636 C CA . GLU B 1 23 ? -9.844 -18.906 -1.948 1 91.38 23 GLU B CA 1
ATOM 2637 C C . GLU B 1 23 ? -11.242 -18.562 -1.44 1 91.38 23 GLU B C 1
ATOM 2639 O O . GLU B 1 23 ? -12.008 -17.875 -2.119 1 91.38 23 GLU B O 1
ATOM 2644 N N . TYR B 1 24 ? -11.492 -19.156 -0.296 1 89.94 24 TYR B N 1
ATOM 2645 C CA . TYR B 1 24 ? -12.734 -18.75 0.35 1 89.94 24 TYR B CA 1
ATOM 2646 C C . TYR B 1 24 ? -12.742 -17.25 0.606 1 89.94 24 TYR B C 1
ATOM 2648 O O . TYR B 1 24 ? -11.75 -16.688 1.085 1 89.94 24 TYR B O 1
ATOM 2656 N N . PHE B 1 25 ? -13.859 -16.578 0.306 1 90.69 25 PHE B N 1
ATOM 2657 C CA . PHE B 1 25 ? -13.953 -15.125 0.365 1 90.69 25 PHE B CA 1
ATOM 2658 C C . PHE B 1 25 ? -13.734 -14.625 1.788 1 90.69 25 PHE B C 1
ATOM 2660 O O . PHE B 1 25 ? -13.148 -13.555 1.996 1 90.69 25 PHE B O 1
ATOM 2667 N N . ALA B 1 26 ? -14.148 -15.383 2.768 1 88.88 26 ALA B N 1
ATOM 2668 C CA . ALA B 1 26 ? -14.125 -14.945 4.16 1 88.88 26 ALA B CA 1
ATOM 2669 C C . ALA B 1 26 ? -12.75 -15.172 4.781 1 88.88 26 ALA B C 1
ATOM 2671 O O . ALA B 1 26 ? -12.5 -14.773 5.922 1 88.88 26 ALA B O 1
ATOM 2672 N N . ARG B 1 27 ? -11.812 -15.812 4.094 1 88 27 ARG B N 1
ATOM 2673 C CA . ARG B 1 27 ? -10.492 -16.078 4.648 1 88 27 ARG B CA 1
ATOM 2674 C C . ARG B 1 27 ? -9.75 -14.773 4.938 1 88 27 ARG B C 1
ATOM 2676 O O . ARG B 1 27 ? -9.523 -13.969 4.027 1 88 27 ARG B O 1
ATOM 2683 N N . LYS B 1 28 ? -9.375 -14.516 6.129 1 88.62 28 LYS B N 1
ATOM 2684 C CA . LYS B 1 28 ? -8.734 -13.266 6.535 1 88.62 28 LYS B CA 1
ATOM 2685 C C . LYS B 1 28 ? -7.355 -13.125 5.895 1 88.62 28 LYS B C 1
ATOM 2687 O O . LYS B 1 28 ? -6.512 -14.008 6.027 1 88.62 28 LYS B O 1
ATOM 2692 N N . THR B 1 29 ? -7.141 -12.016 5.207 1 91.81 29 THR B N 1
ATOM 2693 C CA . THR B 1 29 ? -5.918 -11.742 4.457 1 91.81 29 THR B CA 1
ATOM 2694 C C . THR B 1 29 ? -5.535 -10.273 4.566 1 91.81 29 THR B C 1
ATOM 2696 O O . THR B 1 29 ? -6.395 -9.391 4.5 1 91.81 29 THR B O 1
ATOM 2699 N N . HIS B 1 30 ? -4.328 -10.023 4.805 1 93.38 30 HIS B N 1
ATOM 2700 C CA . HIS B 1 30 ? -3.828 -8.648 4.758 1 93.38 30 HIS B CA 1
ATOM 2701 C C . HIS B 1 30 ? -3.281 -8.312 3.375 1 93.38 30 HIS B C 1
ATOM 2703 O O . HIS B 1 30 ? -2.514 -9.086 2.799 1 93.38 30 HIS B O 1
ATOM 2709 N N . THR B 1 31 ? -3.646 -7.164 2.85 1 96.06 31 THR B N 1
ATOM 2710 C CA . THR B 1 31 ? -3.191 -6.758 1.525 1 96.06 31 THR B CA 1
ATOM 2711 C C . THR B 1 31 ? -1.688 -6.496 1.528 1 96.06 31 THR B C 1
ATOM 2713 O O . THR B 1 31 ? -1.067 -6.418 2.59 1 96.06 31 THR B O 1
ATOM 2716 N N . THR B 1 32 ? -1.139 -6.402 0.365 1 97.5 32 THR B N 1
ATOM 2717 C CA . THR B 1 32 ? 0.298 -6.258 0.161 1 97.5 32 THR B CA 1
ATOM 2718 C C . THR B 1 32 ? 0.835 -5.055 0.931 1 97.5 32 THR B C 1
ATOM 2720 O O . THR B 1 32 ? 0.296 -3.951 0.824 1 97.5 32 THR B O 1
ATOM 2723 N N . CYS B 1 33 ? 1.834 -5.254 1.676 1 96.12 33 CYS B N 1
ATOM 2724 C CA . CYS B 1 33 ? 2.529 -4.215 2.422 1 96.12 33 CYS B CA 1
ATOM 2725 C C . CYS B 1 33 ? 3.951 -4.645 2.764 1 96.12 33 CYS B C 1
ATOM 2727 O O . CYS B 1 33 ? 4.328 -5.797 2.537 1 96.12 33 CYS B O 1
ATOM 2729 N N . TRP B 1 34 ? 4.707 -3.689 3.23 1 94.44 34 TRP B N 1
ATOM 2730 C CA . TRP B 1 34 ? 6.066 -4.004 3.662 1 94.44 34 TRP B CA 1
ATOM 2731 C C . TRP B 1 34 ? 6.059 -4.684 5.027 1 94.44 34 TRP B C 1
ATOM 2733 O O . TRP B 1 34 ? 5.289 -4.301 5.914 1 94.44 34 TRP B O 1
ATOM 2743 N N . SER B 1 35 ? 6.871 -5.672 5.141 1 90.94 35 SER B N 1
ATOM 2744 C CA . SER B 1 35 ? 7.133 -6.34 6.41 1 90.94 35 SER B CA 1
ATOM 2745 C C . SER B 1 35 ? 8.625 -6.625 6.59 1 90.94 35 SER B C 1
ATOM 2747 O O . SER B 1 35 ? 9.438 -6.266 5.734 1 90.94 35 SER B O 1
ATOM 2749 N N . HIS B 1 36 ? 9.016 -7.18 7.793 1 89.5 36 HIS B N 1
ATOM 2750 C CA . HIS B 1 36 ? 10.406 -7.512 8.07 1 89.5 36 HIS B CA 1
ATOM 2751 C C . HIS B 1 36 ? 11.312 -6.297 7.895 1 89.5 36 HIS B C 1
ATOM 2753 O O . HIS B 1 36 ? 12.273 -6.34 7.125 1 89.5 36 HIS B O 1
ATOM 2759 N N . ASN B 1 37 ? 10.992 -5.297 8.641 1 86.69 37 ASN B N 1
ATOM 2760 C CA . ASN B 1 37 ? 11.734 -4.039 8.594 1 86.69 37 ASN B CA 1
ATOM 2761 C C . ASN B 1 37 ? 11.727 -3.436 7.195 1 86.69 37 ASN B C 1
ATOM 2763 O O . ASN B 1 37 ? 12.781 -3.076 6.668 1 86.69 37 ASN B O 1
ATOM 2767 N N . ASP B 1 38 ? 10.586 -3.516 6.531 1 89.5 38 ASP B N 1
ATOM 2768 C CA . ASP B 1 38 ? 10.312 -2.902 5.234 1 89.5 38 ASP B CA 1
ATOM 2769 C C . ASP B 1 38 ? 11.203 -3.498 4.145 1 89.5 38 ASP B C 1
ATOM 2771 O O . ASP B 1 38 ? 11.664 -2.785 3.252 1 89.5 38 ASP B O 1
ATOM 2775 N N . SER B 1 39 ? 11.492 -4.785 4.262 1 93.31 39 SER B N 1
ATOM 2776 C CA . SER B 1 39 ? 12.406 -5.398 3.305 1 93.31 39 SER B CA 1
ATOM 2777 C C . SER B 1 39 ? 11.688 -6.41 2.422 1 93.31 39 SER B C 1
ATOM 2779 O O . SER B 1 39 ? 12.203 -6.816 1.38 1 93.31 39 SER B O 1
ATOM 2781 N N . ILE B 1 40 ? 10.531 -6.867 2.869 1 95.88 40 ILE B N 1
ATOM 2782 C CA . ILE B 1 40 ? 9.75 -7.828 2.1 1 95.88 40 ILE B CA 1
ATOM 2783 C C . ILE B 1 40 ? 8.367 -7.242 1.792 1 95.88 40 ILE B C 1
ATOM 2785 O O . ILE B 1 40 ? 7.656 -6.812 2.699 1 95.88 40 ILE B O 1
ATOM 2789 N N . LEU B 1 41 ? 8.039 -7.148 0.585 1 97.5 41 LEU B N 1
ATOM 2790 C CA . LEU B 1 41 ? 6.742 -6.672 0.119 1 97.5 41 LEU B CA 1
ATOM 2791 C C . LEU B 1 41 ? 5.844 -7.844 -0.27 1 97.5 41 LEU B C 1
ATOM 2793 O O . LEU B 1 41 ? 6.148 -8.578 -1.21 1 97.5 41 LEU B O 1
ATOM 2797 N N . ALA B 1 42 ? 4.773 -8.055 0.491 1 97.38 42 ALA B N 1
ATOM 2798 C CA . ALA B 1 42 ? 3.908 -9.211 0.27 1 97.38 42 ALA B CA 1
ATOM 2799 C C . ALA B 1 42 ? 2.568 -9.031 0.977 1 97.38 42 ALA B C 1
ATOM 2801 O O . ALA B 1 42 ? 2.473 -8.312 1.971 1 97.38 42 ALA B O 1
ATOM 2802 N N . PRO B 1 43 ? 1.509 -9.625 0.409 1 95.94 43 PRO B N 1
ATOM 2803 C CA . PRO B 1 43 ? 0.331 -9.859 1.247 1 95.94 43 PRO B CA 1
ATOM 2804 C C . PRO B 1 43 ? 0.557 -10.953 2.291 1 95.94 43 PRO B C 1
ATOM 2806 O O . PRO B 1 43 ? 1.537 -11.695 2.209 1 95.94 43 PRO B O 1
ATOM 2809 N N . TYR B 1 44 ? -0.386 -11.031 3.289 1 90.44 44 TYR B N 1
ATOM 2810 C CA . TYR B 1 44 ? -0.235 -12.086 4.281 1 90.44 44 TYR B CA 1
ATOM 2811 C C . TYR B 1 44 ? -1.558 -12.805 4.52 1 90.44 44 TYR B C 1
ATOM 2813 O O . TYR B 1 44 ? -2.621 -12.18 4.512 1 90.44 44 TYR B O 1
ATOM 2821 N N . ASP B 1 45 ? -1.35 -14.102 4.66 1 87.25 45 ASP B N 1
ATOM 2822 C CA . ASP B 1 45 ? -2.477 -14.922 5.102 1 87.25 45 ASP B CA 1
ATOM 2823 C C . ASP B 1 45 ? -2.652 -14.844 6.613 1 87.25 45 ASP B C 1
ATOM 2825 O O . ASP B 1 45 ? -1.755 -15.219 7.371 1 87.25 45 ASP B O 1
ATOM 2829 N N . MET B 1 46 ? -3.754 -14.383 7.082 1 81.06 46 MET B N 1
ATOM 2830 C CA . MET B 1 46 ? -3.969 -14.133 8.508 1 81.06 46 MET B CA 1
ATOM 2831 C C . MET B 1 46 ? -4.809 -15.25 9.125 1 81.06 46 MET B C 1
ATOM 2833 O O . MET B 1 46 ? -5.223 -15.141 10.281 1 81.06 46 MET B O 1
ATOM 2837 N N . ALA B 1 47 ? -5.082 -16.234 8.422 1 71.62 47 ALA B N 1
ATOM 2838 C CA . ALA B 1 47 ? -6 -17.281 8.883 1 71.62 47 ALA B CA 1
ATOM 2839 C C . ALA B 1 47 ? -5.449 -17.984 10.117 1 71.62 47 ALA B C 1
ATOM 2841 O O . ALA B 1 47 ? -6.215 -18.453 10.961 1 71.62 47 ALA B O 1
ATOM 2842 N N . LEU B 1 48 ? -4.188 -18.203 10.195 1 63.84 48 LEU B N 1
ATOM 2843 C CA . LEU B 1 48 ? -3.607 -18.906 11.336 1 63.84 48 LEU B CA 1
ATOM 2844 C C . LEU B 1 48 ? -3.389 -17.953 12.508 1 63.84 48 LEU B C 1
ATOM 2846 O O . LEU B 1 48 ? -2.926 -18.375 13.57 1 63.84 48 LEU B O 1
ATOM 2850 N N . GLN B 1 49 ? -3.658 -16.672 12.32 1 57.69 49 GLN B N 1
ATOM 2851 C CA . GLN B 1 49 ? -3.471 -15.734 13.422 1 57.69 49 GLN B CA 1
ATOM 2852 C C . GLN B 1 49 ? -4.578 -15.875 14.461 1 57.69 49 GLN B C 1
ATOM 2854 O O . GLN B 1 49 ? -5.762 -15.922 14.109 1 57.69 49 GLN B O 1
ATOM 2859 N N . ASP B 1 50 ? -4.504 -16.969 15.375 1 48.41 50 ASP B N 1
ATOM 2860 C CA . ASP B 1 50 ? -5.441 -17.062 16.5 1 48.41 50 ASP B CA 1
ATOM 2861 C C . ASP B 1 50 ? -5.969 -15.68 16.875 1 48.41 50 ASP B C 1
ATOM 2863 O O . ASP B 1 50 ? -5.328 -14.664 16.609 1 48.41 50 ASP B O 1
ATOM 2867 N N . ALA B 1 51 ? -7.473 -15.719 17.609 1 38.09 51 ALA B N 1
ATOM 2868 C CA . ALA B 1 51 ? -8.281 -14.617 18.125 1 38.09 51 ALA B CA 1
ATOM 2869 C C . ALA B 1 51 ? -7.41 -13.594 18.844 1 38.09 51 ALA B C 1
ATOM 2871 O O . ALA B 1 51 ? -7.898 -12.547 19.266 1 38.09 51 ALA B O 1
ATOM 2872 N N . ASP B 1 52 ? -6.516 -14.125 19.625 1 36.69 52 ASP B N 1
ATOM 2873 C CA . ASP B 1 52 ? -6.066 -13.328 20.75 1 36.69 52 ASP B CA 1
ATOM 2874 C C . ASP B 1 52 ? -5.262 -12.117 20.297 1 36.69 52 ASP B C 1
ATOM 2876 O O . ASP B 1 52 ? -4.699 -11.391 21.109 1 36.69 52 ASP B O 1
ATOM 2880 N N . GLY B 1 53 ? -5.328 -11.453 19.328 1 36.38 53 GLY B N 1
ATOM 2881 C CA . GLY B 1 53 ? -4.742 -10.148 19.078 1 36.38 53 GLY B CA 1
ATOM 2882 C C . GLY B 1 53 ? -3.303 -10.211 18.609 1 36.38 53 GLY B C 1
ATOM 2883 O O . GLY B 1 53 ? -2.545 -9.258 18.781 1 36.38 53 GLY B O 1
ATOM 2884 N N . LEU B 1 54 ? -2.652 -11.406 18.844 1 34.19 54 LEU B N 1
ATOM 2885 C CA . LEU B 1 54 ? -1.197 -11.492 18.797 1 34.19 54 LEU B CA 1
ATOM 2886 C C . LEU B 1 54 ? -0.652 -10.766 17.562 1 34.19 54 LEU B C 1
ATOM 2888 O O . LEU B 1 54 ? -1.371 -10.562 16.578 1 34.19 54 LEU B O 1
ATOM 2892 N N . ASP B 1 55 ? 0.753 -10.555 17.578 1 35.12 55 ASP B N 1
ATOM 2893 C CA . ASP B 1 55 ? 1.897 -9.797 17.078 1 35.12 55 ASP B CA 1
ATOM 2894 C C . ASP B 1 55 ? 2.07 -9.992 15.578 1 35.12 55 ASP B C 1
ATOM 2896 O O . ASP B 1 55 ? 1.904 -11.102 15.07 1 35.12 55 ASP B O 1
ATOM 2900 N N . HIS B 1 56 ? 1.774 -9.172 14.812 1 40.19 56 HIS B N 1
ATOM 2901 C CA . HIS B 1 56 ? 2.428 -9.031 13.516 1 40.19 56 HIS B CA 1
ATOM 2902 C C . HIS B 1 56 ? 3.691 -9.883 13.445 1 40.19 56 HIS B C 1
ATOM 2904 O O . HIS B 1 56 ? 4.363 -9.914 12.414 1 40.19 56 HIS B O 1
ATOM 2910 N N . GLY B 1 57 ? 3.975 -10.508 14.578 1 36.94 57 GLY B N 1
ATOM 2911 C CA . GLY B 1 57 ? 5.117 -11.414 14.57 1 36.94 57 GLY B CA 1
ATOM 2912 C C . GLY B 1 57 ? 4.773 -12.805 14.078 1 36.94 57 GLY B C 1
ATOM 2913 O O . GLY B 1 57 ? 5.625 -13.695 14.078 1 36.94 57 GLY B O 1
ATOM 2914 N N . SER B 1 58 ? 3.578 -13.289 14.586 1 44.03 58 SER B N 1
ATOM 2915 C CA . SER B 1 58 ? 3.439 -14.664 14.117 1 44.03 58 SER B CA 1
ATOM 2916 C C . SER B 1 58 ? 3.496 -14.742 12.602 1 44.03 58 SER B C 1
ATOM 2918 O O . SER B 1 58 ? 2.93 -13.898 11.906 1 44.03 58 SER B O 1
ATOM 2920 N N . PRO B 1 59 ? 4.418 -15.547 12.164 1 52.5 59 PRO B N 1
ATOM 2921 C CA . PRO B 1 59 ? 4.832 -15.625 10.758 1 52.5 59 PRO B CA 1
ATOM 2922 C C . PRO B 1 59 ? 3.654 -15.82 9.805 1 52.5 59 PRO B C 1
ATOM 2924 O O . PRO B 1 59 ? 3.197 -16.953 9.609 1 52.5 59 PRO B O 1
ATOM 2927 N N . CYS B 1 60 ? 2.773 -14.859 9.719 1 66.19 60 CYS B N 1
ATOM 2928 C CA . CYS B 1 60 ? 1.838 -14.93 8.602 1 66.19 60 CYS B CA 1
ATOM 2929 C C . CYS B 1 60 ? 2.551 -15.344 7.316 1 66.19 60 CYS B C 1
ATOM 2931 O O . CYS B 1 60 ? 3.666 -14.891 7.051 1 66.19 60 CYS B O 1
ATOM 2933 N N . GLY B 1 61 ? 2.072 -16.547 6.844 1 83.5 61 GLY B N 1
ATOM 2934 C CA . GLY B 1 61 ? 2.605 -16.969 5.559 1 83.5 61 GLY B CA 1
ATOM 2935 C C . GLY B 1 61 ? 2.129 -16.109 4.402 1 83.5 61 GLY B C 1
ATOM 2936 O O . GLY B 1 61 ? 1.229 -15.281 4.566 1 83.5 61 GLY B O 1
ATOM 2937 N N . THR B 1 62 ? 2.881 -16.047 3.434 1 93.31 62 THR B N 1
ATOM 2938 C CA . THR B 1 62 ? 2.494 -15.391 2.188 1 93.31 62 THR B CA 1
ATOM 2939 C C . THR B 1 62 ? 2.564 -16.375 1.02 1 93.31 62 THR B C 1
ATOM 2941 O O . THR B 1 62 ? 3.148 -17.453 1.142 1 93.31 62 THR B O 1
ATOM 2944 N N . TRP B 1 63 ? 1.862 -16.078 -0.037 1 95.44 63 TRP B N 1
ATOM 2945 C CA . TRP B 1 63 ? 1.881 -16.938 -1.216 1 95.44 63 TRP B CA 1
ATOM 2946 C C . TRP B 1 63 ? 2.615 -16.266 -2.369 1 95.44 63 TRP B C 1
ATOM 2948 O O . TRP B 1 63 ? 2.879 -16.891 -3.398 1 95.44 63 TRP B O 1
ATOM 2958 N N . ILE B 1 64 ? 2.855 -15 -2.213 1 97.94 64 ILE B N 1
ATOM 2959 C CA . ILE B 1 64 ? 3.557 -14.242 -3.24 1 97.94 64 ILE B CA 1
ATOM 2960 C C . ILE B 1 64 ? 4.285 -13.062 -2.602 1 97.94 64 ILE B C 1
ATOM 2962 O O . ILE B 1 64 ? 3.768 -12.43 -1.678 1 97.94 64 ILE B O 1
ATOM 2966 N N . GLY B 1 65 ? 5.484 -12.727 -3.068 1 98.19 65 GLY B N 1
ATOM 2967 C CA . GLY B 1 65 ? 6.188 -11.555 -2.559 1 98.19 65 GLY B CA 1
ATOM 2968 C C . GLY B 1 65 ? 7.488 -11.281 -3.289 1 98.19 65 GLY B C 1
ATOM 2969 O O . GLY B 1 65 ? 7.906 -12.062 -4.145 1 98.19 65 GLY B O 1
ATOM 2970 N N . ILE B 1 66 ? 8.039 -10.203 -2.979 1 98.5 66 ILE B N 1
ATOM 2971 C CA . ILE B 1 66 ? 9.344 -9.773 -3.469 1 98.5 66 ILE B CA 1
ATOM 2972 C C . ILE B 1 66 ? 10.086 -9.016 -2.369 1 98.5 66 ILE B C 1
ATOM 2974 O O . ILE B 1 66 ? 9.469 -8.328 -1.557 1 98.5 66 ILE B O 1
ATOM 2978 N N . ASN B 1 67 ? 11.344 -9.211 -2.303 1 97.38 67 ASN B N 1
ATOM 2979 C CA . ASN B 1 67 ? 12.109 -8.422 -1.341 1 97.38 67 ASN B CA 1
ATOM 2980 C C . ASN B 1 67 ? 12.898 -7.316 -2.025 1 97.38 67 ASN B C 1
ATOM 2982 O O . ASN B 1 67 ? 12.875 -7.195 -3.252 1 97.38 67 ASN B O 1
ATOM 2986 N N . ARG B 1 68 ? 13.57 -6.473 -1.312 1 96.19 68 ARG B N 1
ATOM 2987 C CA . ARG B 1 68 ? 14.25 -5.277 -1.814 1 96.19 68 ARG B CA 1
ATOM 2988 C C . ARG B 1 68 ? 15.414 -5.652 -2.719 1 96.19 68 ARG B C 1
ATOM 2990 O O . ARG B 1 68 ? 15.914 -4.82 -3.479 1 96.19 68 ARG B O 1
ATOM 2997 N N . ALA B 1 69 ? 15.898 -6.895 -2.65 1 96.56 69 ALA B N 1
ATOM 2998 C CA . ALA B 1 69 ? 17.016 -7.332 -3.475 1 96.56 69 ALA B CA 1
ATOM 2999 C C . ALA B 1 69 ? 16.531 -7.879 -4.816 1 96.56 69 ALA B C 1
ATOM 3001 O O . ALA B 1 69 ? 17.344 -8.109 -5.723 1 96.56 69 ALA B O 1
ATOM 3002 N N . GLY B 1 70 ? 15.273 -8.125 -4.93 1 97.5 70 GLY B N 1
ATOM 3003 C CA . GLY B 1 70 ? 14.742 -8.633 -6.184 1 97.5 70 GLY B CA 1
ATOM 3004 C C . GLY B 1 70 ? 14.508 -10.133 -6.172 1 97.5 70 GLY B C 1
ATOM 3005 O O . GLY B 1 70 ? 14.398 -10.75 -7.23 1 97.5 70 GLY B O 1
ATOM 3006 N N . HIS B 1 71 ? 14.578 -10.711 -4.992 1 98.19 71 HIS B N 1
ATOM 3007 C CA . HIS B 1 71 ? 14.141 -12.102 -4.871 1 98.19 71 HIS B CA 1
ATOM 3008 C C . HIS B 1 71 ? 12.617 -12.195 -4.84 1 98.19 71 HIS B C 1
ATOM 3010 O O . HIS B 1 71 ? 11.969 -11.523 -4.039 1 98.19 71 HIS B O 1
ATOM 3016 N N . VAL B 1 72 ? 12.109 -12.992 -5.723 1 98.62 72 VAL B N 1
ATOM 3017 C CA . VAL B 1 72 ? 10.664 -13.164 -5.84 1 98.62 72 VAL B CA 1
ATOM 3018 C C . VAL B 1 72 ? 10.289 -14.602 -5.473 1 98.62 72 VAL B C 1
ATOM 3020 O O . VAL B 1 72 ? 11.094 -15.516 -5.621 1 98.62 72 VAL B O 1
ATOM 3023 N N . SER B 1 73 ? 9.086 -14.797 -4.914 1 98.25 73 SER B N 1
ATOM 3024 C CA . SER B 1 73 ? 8.602 -16.109 -4.48 1 98.25 73 SER B CA 1
ATOM 3025 C C . SER B 1 73 ? 7.082 -16.203 -4.602 1 98.25 73 SER B C 1
ATOM 3027 O O . SER B 1 73 ? 6.359 -15.312 -4.133 1 98.25 73 SER B O 1
ATOM 3029 N N . VAL B 1 74 ? 6.578 -17.203 -5.297 1 98.06 74 VAL B N 1
ATOM 3030 C CA . VAL B 1 74 ? 5.148 -17.453 -5.465 1 98.06 74 VAL B CA 1
ATOM 3031 C C . VAL B 1 74 ? 4.852 -18.922 -5.211 1 98.06 74 VAL B C 1
ATOM 3033 O O . VAL B 1 74 ? 5.508 -19.797 -5.773 1 98.06 74 VAL B O 1
ATOM 3036 N N . LEU B 1 75 ? 3.875 -19.203 -4.387 1 95.88 75 LEU B N 1
ATOM 3037 C CA . LEU B 1 75 ? 3.539 -20.594 -4.039 1 95.88 75 LEU B CA 1
ATOM 3038 C C . LEU B 1 75 ? 2.072 -20.875 -4.336 1 95.88 75 LEU B C 1
ATOM 3040 O O . LEU B 1 75 ? 1.194 -20.094 -3.996 1 95.88 75 LEU B O 1
ATOM 3044 N N . LEU B 1 76 ? 1.864 -21.906 -5.039 1 93.31 76 LEU B N 1
ATOM 3045 C CA . LEU B 1 76 ? 0.529 -22.453 -5.27 1 93.31 76 LEU B CA 1
ATOM 3046 C C . LEU B 1 76 ? 0.364 -23.812 -4.59 1 93.31 76 LEU B C 1
ATOM 3048 O O . LEU B 1 76 ? 1.326 -24.562 -4.473 1 93.31 76 LEU B O 1
ATOM 3052 N N . ASN B 1 77 ? -0.872 -24.031 -4.152 1 87.19 77 ASN B N 1
ATOM 3053 C CA . ASN B 1 77 ? -1.15 -25.375 -3.648 1 87.19 77 ASN B CA 1
ATOM 3054 C C . ASN B 1 77 ? -1.124 -26.406 -4.77 1 87.19 77 ASN B C 1
ATOM 3056 O O . ASN B 1 77 ? -1.546 -26.125 -5.891 1 87.19 77 ASN B O 1
ATOM 3060 N N . LEU B 1 78 ? -0.584 -27.516 -4.465 1 77.81 78 LEU B N 1
ATOM 3061 C CA . LEU B 1 78 ? -0.606 -28.625 -5.41 1 77.81 78 LEU B CA 1
ATOM 3062 C C . LEU B 1 78 ? -1.759 -29.578 -5.109 1 77.81 78 LEU B C 1
ATOM 3064 O O . LEU B 1 78 ? -1.902 -30.047 -3.977 1 77.81 78 LEU B O 1
ATOM 3068 N N . ALA B 1 79 ? -2.652 -29.672 -6.062 1 73.75 79 ALA B N 1
ATOM 3069 C CA . ALA B 1 79 ? -3.771 -30.594 -5.887 1 73.75 79 ALA B CA 1
ATOM 3070 C C . ALA B 1 79 ? -3.287 -32.031 -5.809 1 73.75 79 ALA B C 1
ATOM 3072 O O . ALA B 1 79 ? -2.363 -32.438 -6.523 1 73.75 79 ALA B O 1
ATOM 3073 N N . PRO B 1 80 ? -3.814 -32.75 -4.621 1 61.31 80 PRO B N 1
ATOM 3074 C CA . PRO B 1 80 ? -3.42 -34.156 -4.547 1 61.31 80 PRO B CA 1
ATOM 3075 C C . PRO B 1 80 ? -3.75 -34.938 -5.824 1 61.31 80 PRO B C 1
ATOM 3077 O O . PRO B 1 80 ? -4.738 -34.625 -6.496 1 61.31 80 PRO B O 1
ATOM 3080 N N . LYS B 1 81 ? -2.809 -35.5 -6.391 1 54.09 81 LYS B N 1
ATOM 3081 C CA . LYS B 1 81 ? -3.156 -36.438 -7.465 1 54.09 81 LYS B CA 1
ATOM 3082 C C . LYS B 1 81 ? -4.188 -37.438 -7 1 54.09 81 LYS B C 1
ATOM 3084 O O . LYS B 1 81 ? -4.262 -37.75 -5.812 1 54.09 81 LYS B O 1
ATOM 3089 N N . ASP B 1 82 ? -5.344 -37.625 -7.547 1 46.34 82 ASP B N 1
ATOM 3090 C CA . ASP B 1 82 ? -6.297 -38.688 -7.168 1 46.34 82 ASP B CA 1
ATOM 3091 C C . ASP B 1 82 ? -5.68 -39.656 -6.168 1 46.34 82 ASP B C 1
ATOM 3093 O O . ASP B 1 82 ? -6.332 -40.062 -5.203 1 46.34 82 ASP B O 1
ATOM 3097 N N . ALA B 1 83 ? -4.91 -40.562 -6.602 1 41.09 83 ALA B N 1
ATOM 3098 C CA . ALA B 1 83 ? -4.551 -41.812 -5.941 1 41.09 83 ALA B CA 1
ATOM 3099 C C . ALA B 1 83 ? -3.744 -41.562 -4.676 1 41.09 83 ALA B C 1
ATOM 3101 O O . ALA B 1 83 ? -3.588 -42.438 -3.838 1 41.09 83 ALA B O 1
ATOM 3102 N N . ASP B 1 84 ? -2.758 -40.656 -4.629 1 40 84 ASP B N 1
ATOM 3103 C CA . ASP B 1 84 ? -1.88 -40.812 -3.469 1 40 84 ASP B CA 1
ATOM 3104 C C . ASP B 1 84 ? -2.453 -40.062 -2.256 1 40 84 ASP B C 1
ATOM 3106 O O . ASP B 1 84 ? -2.881 -38.938 -2.363 1 40 84 ASP B O 1
ATOM 3110 N N . GLY B 1 85 ? -3.146 -40.781 -1.285 1 36.12 85 GLY B N 1
ATOM 3111 C CA . GLY B 1 85 ? -3.744 -40.594 0.028 1 36.12 85 GLY B CA 1
ATOM 3112 C C . GLY B 1 85 ? -3.271 -39.312 0.73 1 36.12 85 GLY B C 1
ATOM 3113 O O . GLY B 1 85 ? -2.15 -38.875 0.503 1 36.12 85 GLY B O 1
ATOM 3114 N N . ASP B 1 86 ? -4.16 -38.281 0.842 1 41.88 86 ASP B N 1
ATOM 3115 C CA . ASP B 1 86 ? -3.883 -37.312 1.895 1 41.88 86 ASP B CA 1
ATOM 3116 C C . ASP B 1 86 ? -3.006 -37.938 2.986 1 41.88 86 ASP B C 1
ATOM 3118 O O . ASP B 1 86 ? -3.449 -38.812 3.732 1 41.88 86 ASP B O 1
ATOM 3122 N N . HIS B 1 87 ? -1.918 -38.438 2.754 1 37.94 87 HIS B N 1
ATOM 3123 C CA . HIS B 1 87 ? -1.272 -38.938 3.965 1 37.94 87 HIS B CA 1
ATOM 3124 C C . HIS B 1 87 ? -1.636 -38.094 5.172 1 37.94 87 HIS B C 1
ATOM 3126 O O . HIS B 1 87 ? -1.841 -36.875 5.043 1 37.94 87 HIS B O 1
ATOM 3132 N N . GLY B 1 88 ? -2.373 -38.562 6.172 1 37.47 88 GLY B N 1
ATOM 3133 C CA . GLY B 1 88 ? -2.791 -38.344 7.547 1 37.47 88 GLY B CA 1
ATOM 3134 C C . GLY B 1 88 ? -2.148 -37.125 8.172 1 37.47 88 GLY B C 1
ATOM 3135 O O . GLY B 1 88 ? -2.084 -37 9.398 1 37.47 88 GLY B O 1
ATOM 3136 N N . TYR B 1 89 ? -1.252 -36.375 7.535 1 38.03 89 TYR B N 1
ATOM 3137 C CA . TYR B 1 89 ? -0.47 -35.594 8.484 1 38.03 89 TYR B CA 1
ATOM 3138 C C . TYR B 1 89 ? -1.246 -34.375 8.945 1 38.03 89 TYR B C 1
ATOM 3140 O O . TYR B 1 89 ? -1.362 -33.375 8.203 1 38.03 89 TYR B O 1
ATOM 3148 N N . SER B 1 90 ? -2.254 -34.5 9.766 1 43.06 90 SER B N 1
ATOM 3149 C CA . SER B 1 90 ? -2.99 -33.531 10.57 1 43.06 90 SER B CA 1
ATOM 3150 C C . SER B 1 90 ? -2.119 -32.344 10.93 1 43.06 90 SER B C 1
ATOM 3152 O O . SER B 1 90 ? -2.633 -31.25 11.242 1 43.06 90 SER B O 1
ATOM 3154 N N . HIS B 1 91 ? -0.807 -32.562 11.109 1 47.56 91 HIS B N 1
ATOM 3155 C CA . HIS B 1 91 ? 0.038 -31.547 11.742 1 47.56 91 HIS B CA 1
ATOM 3156 C C . HIS B 1 91 ? 0.894 -30.828 10.703 1 47.56 91 HIS B C 1
ATOM 3158 O O . HIS B 1 91 ? 2.049 -30.484 10.969 1 47.56 91 HIS B O 1
ATOM 3164 N N . ARG B 1 92 ? 0.281 -30.656 9.469 1 54.22 92 ARG B N 1
ATOM 3165 C CA . ARG B 1 92 ? 1.19 -30.125 8.461 1 54.22 92 ARG B CA 1
ATOM 3166 C C . ARG B 1 92 ? 1.352 -28.609 8.609 1 54.22 92 ARG B C 1
ATOM 3168 O O . ARG B 1 92 ? 0.424 -27.922 9.039 1 54.22 92 ARG B O 1
ATOM 3175 N N . HIS B 1 93 ? 2.619 -28.281 8.453 1 64.44 93 HIS B N 1
ATOM 3176 C CA . HIS B 1 93 ? 3.051 -26.891 8.516 1 64.44 93 HIS B CA 1
ATOM 3177 C C . HIS B 1 93 ? 2.484 -26.078 7.352 1 64.44 93 HIS B C 1
ATOM 3179 O O . HIS B 1 93 ? 2.143 -26.641 6.309 1 64.44 93 HIS B O 1
ATOM 3185 N N . SER B 1 94 ? 2.328 -24.875 7.633 1 71.38 94 SER B N 1
ATOM 3186 C CA . SER B 1 94 ? 1.765 -23.938 6.668 1 71.38 94 SER B CA 1
ATOM 3187 C C . SER B 1 94 ? 2.703 -23.734 5.48 1 71.38 94 SER B C 1
ATOM 3189 O O . SER B 1 94 ? 3.922 -23.672 5.652 1 71.38 94 SER B O 1
ATOM 3191 N N . ARG B 1 95 ? 2.197 -23.781 4.297 1 79.88 95 ARG B N 1
ATOM 3192 C CA . ARG B 1 95 ? 2.932 -23.578 3.049 1 79.88 95 ARG B CA 1
ATOM 3193 C C . ARG B 1 95 ? 3.436 -22.141 2.932 1 79.88 95 ARG B C 1
ATOM 3195 O O . ARG B 1 95 ? 4.441 -21.891 2.27 1 79.88 95 ARG B O 1
ATOM 3202 N N . GLY B 1 96 ? 2.764 -21.234 3.549 1 83.5 96 GLY B N 1
ATOM 3203 C CA . GLY B 1 96 ? 3.145 -19.828 3.445 1 83.5 96 GLY B CA 1
ATOM 3204 C C . GLY B 1 96 ? 4.535 -19.547 3.98 1 83.5 96 GLY B C 1
ATOM 3205 O O . GLY B 1 96 ? 5.18 -18.578 3.572 1 83.5 96 GLY B O 1
ATOM 3206 N N . ALA B 1 97 ? 4.98 -20.406 4.773 1 87 97 ALA B N 1
ATOM 3207 C CA . ALA B 1 97 ? 6.312 -20.25 5.348 1 87 97 ALA B CA 1
ATOM 3208 C C . ALA B 1 97 ? 7.395 -20.531 4.309 1 87 97 ALA B C 1
ATOM 3210 O O . ALA B 1 97 ? 8.484 -19.953 4.375 1 87 97 ALA B O 1
ATOM 3211 N N . VAL B 1 98 ? 7.117 -21.359 3.365 1 91.62 98 VAL B N 1
ATOM 3212 C CA . VAL B 1 98 ? 8.062 -21.703 2.309 1 91.62 98 VAL B CA 1
ATOM 3213 C C . VAL B 1 98 ? 8.414 -20.438 1.509 1 91.62 98 VAL B C 1
ATOM 3215 O O . VAL B 1 98 ? 9.594 -20.125 1.311 1 91.62 98 VAL B O 1
ATOM 3218 N N . THR B 1 99 ? 7.449 -19.719 1.111 1 93.94 99 THR B N 1
ATOM 3219 C CA . THR B 1 99 ? 7.617 -18.484 0.361 1 93.94 99 THR B CA 1
ATOM 3220 C C . THR B 1 99 ? 8.43 -17.469 1.163 1 93.94 99 THR B C 1
ATOM 3222 O O . THR B 1 99 ? 9.383 -16.891 0.647 1 93.94 99 THR B O 1
ATOM 3225 N N . MET B 1 100 ? 8.102 -17.359 2.379 1 93 100 MET B N 1
ATOM 3226 C CA . MET B 1 100 ? 8.758 -16.391 3.25 1 93 100 MET B CA 1
ATOM 3227 C C . MET B 1 100 ? 10.227 -16.734 3.449 1 93 100 MET B C 1
ATOM 3229 O O . MET B 1 100 ? 11.078 -15.844 3.52 1 93 100 MET B O 1
ATOM 3233 N N . GLU B 1 101 ? 10.5 -17.969 3.549 1 93.69 101 GLU B N 1
ATOM 3234 C CA . GLU B 1 101 ? 11.875 -18.391 3.828 1 93.69 101 GLU B CA 1
ATOM 3235 C C . GLU B 1 101 ? 12.836 -17.906 2.752 1 93.69 101 GLU B C 1
ATOM 3237 O O . GLU B 1 101 ? 13.914 -17.391 3.062 1 93.69 101 GLU B O 1
ATOM 3242 N N . TYR B 1 102 ? 12.461 -18.078 1.546 1 96.5 102 TYR B N 1
ATOM 3243 C CA . TYR B 1 102 ? 13.336 -17.609 0.473 1 96.5 102 TYR B CA 1
ATOM 3244 C C . TYR B 1 102 ? 13.422 -16.094 0.451 1 96.5 102 TYR B C 1
ATOM 3246 O O . TYR B 1 102 ? 14.477 -15.523 0.175 1 96.5 102 TYR B O 1
ATOM 3254 N N . LEU B 1 103 ? 12.297 -15.422 0.757 1 96.5 103 LEU B N 1
ATOM 3255 C CA . LEU B 1 103 ? 12.242 -13.961 0.703 1 96.5 103 LEU B CA 1
ATOM 3256 C C . LEU B 1 103 ? 13.133 -13.344 1.772 1 96.5 103 LEU B C 1
ATOM 3258 O O . LEU B 1 103 ? 13.484 -12.164 1.69 1 96.5 103 LEU B O 1
ATOM 3262 N N . LYS B 1 104 ? 13.469 -14.078 2.717 1 95.31 104 LYS B N 1
ATOM 3263 C CA . LYS B 1 104 ? 14.336 -13.578 3.781 1 95.31 104 LYS B CA 1
ATOM 3264 C C . LYS B 1 104 ? 15.797 -13.562 3.34 1 95.31 104 LYS B C 1
ATOM 3266 O O . LYS B 1 104 ? 16.656 -12.984 4.016 1 95.31 104 LYS B O 1
ATOM 3271 N N . ASP B 1 105 ? 16.062 -14.227 2.246 1 94.75 105 ASP B N 1
ATOM 3272 C CA . ASP B 1 105 ? 17.406 -14.203 1.692 1 94.75 105 ASP B CA 1
ATOM 3273 C C . ASP B 1 105 ? 17.594 -13.016 0.749 1 94.75 105 ASP B C 1
ATOM 3275 O O . ASP B 1 105 ? 16.859 -12.883 -0.24 1 94.75 105 ASP B O 1
ATOM 3279 N N . PHE B 1 106 ? 18.594 -12.219 0.976 1 93 106 PHE B N 1
ATOM 3280 C CA . PHE B 1 106 ? 18.828 -11.016 0.19 1 93 106 PHE B CA 1
ATOM 3281 C C . PHE B 1 106 ? 20.125 -11.125 -0.588 1 93 106 PHE B C 1
ATOM 3283 O O . PHE B 1 106 ? 20.547 -10.172 -1.253 1 93 106 PHE B O 1
ATOM 3290 N N . ASP B 1 107 ? 20.781 -12.258 -0.442 1 93.12 107 ASP B N 1
ATOM 3291 C CA . ASP B 1 107 ? 22.109 -12.422 -1.013 1 93.12 107 ASP B CA 1
ATOM 3292 C C . ASP B 1 107 ? 22.047 -12.992 -2.428 1 93.12 107 ASP B C 1
ATOM 3294 O O . ASP B 1 107 ? 21.656 -14.148 -2.617 1 93.12 107 ASP B O 1
ATOM 3298 N N . HIS B 1 108 ? 22.562 -12.273 -3.361 1 90.56 108 HIS B N 1
ATOM 3299 C CA . HIS B 1 108 ? 22.531 -12.672 -4.766 1 90.56 108 HIS B CA 1
ATOM 3300 C C . HIS B 1 108 ? 23.5 -13.82 -5.031 1 90.56 108 HIS B C 1
ATOM 3302 O O . HIS B 1 108 ? 23.406 -14.484 -6.066 1 90.56 108 HIS B O 1
ATOM 3308 N N . ASN B 1 109 ? 24.328 -14.07 -4.16 1 91.31 109 ASN B N 1
ATOM 3309 C CA . ASN B 1 109 ? 25.344 -15.094 -4.363 1 91.31 109 ASN B CA 1
ATOM 3310 C C . ASN B 1 109 ? 24.891 -16.453 -3.84 1 91.31 109 ASN B C 1
ATOM 3312 O O . ASN B 1 109 ? 25.609 -17.453 -3.982 1 91.31 109 ASN B O 1
ATOM 3316 N N . ASN B 1 110 ? 23.734 -16.531 -3.367 1 93.94 110 ASN B N 1
ATOM 3317 C CA . ASN B 1 110 ? 23.281 -17.75 -2.699 1 93.94 110 ASN B CA 1
ATOM 3318 C C . ASN B 1 110 ? 22.375 -18.578 -3.605 1 93.94 110 ASN B C 1
ATOM 3320 O O . ASN B 1 110 ? 21.844 -19.609 -3.188 1 93.94 110 ASN B O 1
ATOM 3324 N N . TRP B 1 111 ? 22.25 -18.281 -4.844 1 96.5 111 TRP B N 1
ATOM 3325 C CA . TRP B 1 111 ? 21.281 -18.938 -5.711 1 96.5 111 TRP B CA 1
ATOM 3326 C C . TRP B 1 111 ? 21.547 -20.422 -5.797 1 96.5 111 TRP B C 1
ATOM 3328 O O . TRP B 1 111 ? 20.625 -21.234 -5.699 1 96.5 111 TRP B O 1
ATOM 3338 N N . ASP B 1 112 ? 22.797 -20.797 -5.906 1 96.06 112 ASP B N 1
ATOM 3339 C CA . ASP B 1 112 ? 23.172 -22.188 -6.07 1 96.06 112 ASP B CA 1
ATOM 3340 C C . ASP B 1 112 ? 22.797 -23.016 -4.844 1 96.06 112 ASP B C 1
ATOM 3342 O O . ASP B 1 112 ? 22.688 -24.25 -4.918 1 96.06 112 ASP B O 1
ATOM 3346 N N . SER B 1 113 ? 22.562 -22.359 -3.803 1 96.88 113 SER B N 1
ATOM 3347 C CA . SER B 1 113 ? 22.188 -23.062 -2.584 1 96.88 113 SER B CA 1
ATOM 3348 C C . SER B 1 113 ? 20.672 -23.172 -2.455 1 96.88 113 SER B C 1
ATOM 3350 O O . SER B 1 113 ? 20.172 -23.859 -1.562 1 96.88 113 SER B O 1
ATOM 3352 N N . TRP B 1 114 ? 19.906 -22.516 -3.346 1 97.75 114 TRP B N 1
ATOM 3353 C CA . TRP B 1 114 ? 18.453 -22.484 -3.223 1 97.75 114 TRP B CA 1
ATOM 3354 C C . TRP B 1 114 ? 17.797 -23.188 -4.398 1 97.75 114 TRP B C 1
ATOM 3356 O O . TRP B 1 114 ? 16.625 -23.578 -4.316 1 97.75 114 TRP B O 1
ATOM 3366 N N . ASN B 1 115 ? 18.469 -23.5 -5.461 1 97.69 115 ASN B N 1
ATOM 3367 C CA . ASN B 1 115 ? 17.844 -23.578 -6.777 1 97.69 115 ASN B CA 1
ATOM 3368 C C . ASN B 1 115 ? 17.328 -25 -7.062 1 97.69 115 ASN B C 1
ATOM 3370 O O . ASN B 1 115 ? 16.938 -25.297 -8.188 1 97.69 115 ASN B O 1
ATOM 3374 N N . THR B 1 116 ? 17.344 -25.906 -6.094 1 97.44 116 THR B N 1
ATOM 3375 C CA . THR B 1 116 ? 16.719 -27.219 -6.203 1 97.44 116 THR B CA 1
ATOM 3376 C C . THR B 1 116 ? 15.891 -27.531 -4.961 1 97.44 116 THR B C 1
ATOM 3378 O O . THR B 1 116 ? 16.047 -26.875 -3.928 1 97.44 116 THR B O 1
ATOM 3381 N N . TYR B 1 117 ? 15.016 -28.516 -5.184 1 95.94 117 TYR B N 1
ATOM 3382 C CA . TYR B 1 117 ? 14.188 -28.938 -4.059 1 95.94 117 TYR B CA 1
ATOM 3383 C C . TYR B 1 117 ? 15.055 -29.359 -2.873 1 95.94 117 TYR B C 1
ATOM 3385 O O . TYR B 1 117 ? 14.812 -28.938 -1.741 1 95.94 117 TYR B O 1
ATOM 3393 N N . GLU B 1 118 ? 16.094 -30.172 -3.104 1 96 118 GLU B N 1
ATOM 3394 C CA . GLU B 1 118 ? 16.984 -30.656 -2.059 1 96 118 GLU B CA 1
ATOM 3395 C C . GLU B 1 118 ? 17.703 -29.5 -1.364 1 96 118 GLU B C 1
ATOM 3397 O O . GLU B 1 118 ? 17.797 -29.469 -0.136 1 96 118 GLU B O 1
ATOM 3402 N N . LYS B 1 119 ? 18.188 -28.641 -2.146 1 97.38 119 LYS B N 1
ATOM 3403 C CA . LYS B 1 119 ? 18.922 -27.516 -1.599 1 97.38 119 LYS B CA 1
ATOM 3404 C C . LYS B 1 119 ? 18 -26.594 -0.805 1 97.38 119 LYS B C 1
ATOM 3406 O O . LYS B 1 119 ? 18.391 -26.078 0.254 1 97.38 119 LYS B O 1
ATOM 3411 N N . PHE B 1 120 ? 16.812 -26.297 -1.336 1 97.19 120 PHE B N 1
ATOM 3412 C CA . PHE B 1 120 ? 15.82 -25.531 -0.584 1 97.19 120 PHE B CA 1
ATOM 3413 C C . PHE B 1 120 ? 15.531 -26.188 0.755 1 97.19 120 PHE B C 1
ATOM 3415 O O . PHE B 1 120 ? 15.477 -25.516 1.788 1 97.19 120 PHE B O 1
ATOM 3422 N N . GLY B 1 121 ? 15.359 -27.5 0.763 1 95 121 GLY B N 1
ATOM 3423 C CA . GLY B 1 121 ? 15.109 -28.266 1.974 1 95 121 GLY B CA 1
ATOM 3424 C C . GLY B 1 121 ? 16.234 -28.156 2.99 1 95 121 GLY B C 1
ATOM 3425 O O . GLY B 1 121 ? 15.992 -28.25 4.195 1 95 121 GLY B O 1
ATOM 3426 N N . ALA B 1 122 ? 17.406 -28.016 2.506 1 95.19 122 ALA B N 1
ATOM 3427 C CA . ALA B 1 122 ? 18.547 -27.828 3.408 1 95.19 122 ALA B CA 1
ATOM 3428 C C . ALA B 1 122 ? 18.438 -26.531 4.184 1 95.19 122 ALA B C 1
ATOM 3430 O O . ALA B 1 122 ? 18.812 -26.453 5.352 1 95.19 122 ALA B O 1
ATOM 3431 N N . HIS B 1 123 ? 17.906 -25.484 3.553 1 93.88 123 HIS B N 1
ATOM 3432 C CA . HIS B 1 123 ? 17.703 -24.203 4.199 1 93.88 123 HIS B CA 1
ATOM 3433 C C . HIS B 1 123 ? 16.438 -24.203 5.059 1 93.88 123 HIS B C 1
ATOM 3435 O O . HIS B 1 123 ? 16.359 -23.484 6.047 1 93.88 123 HIS B O 1
ATOM 3441 N N . PHE B 1 124 ? 15.516 -24.969 4.637 1 92.5 124 PHE B N 1
ATOM 3442 C CA . PHE B 1 124 ? 14.219 -25.047 5.297 1 92.5 124 PHE B CA 1
ATOM 3443 C C . PHE B 1 124 ? 13.836 -26.5 5.543 1 92.5 124 PHE B C 1
ATOM 3445 O O . PHE B 1 124 ? 12.953 -27.047 4.867 1 92.5 124 PHE B O 1
ATOM 3452 N N . PRO B 1 125 ? 14.195 -27.125 6.582 1 88.62 125 PRO B N 1
ATOM 3453 C CA . PRO B 1 125 ? 14.07 -28.578 6.805 1 88.62 125 PRO B CA 1
ATOM 3454 C C . PRO B 1 125 ? 12.617 -29.016 6.922 1 88.62 125 PRO B C 1
ATOM 3456 O O . PRO B 1 125 ? 12.312 -30.203 6.727 1 88.62 125 PRO B O 1
ATOM 3459 N N . THR B 1 126 ? 11.781 -28.109 7.215 1 86.25 126 THR B N 1
ATOM 3460 C CA . THR B 1 126 ? 10.391 -28.516 7.375 1 86.25 126 THR B CA 1
ATOM 3461 C C . THR B 1 126 ? 9.672 -28.531 6.027 1 86.25 126 THR B C 1
ATOM 3463 O O . THR B 1 126 ? 8.469 -28.797 5.961 1 86.25 126 THR B O 1
ATOM 3466 N N . LEU B 1 127 ? 10.414 -28.359 5.008 1 89.94 127 LEU B N 1
ATOM 3467 C CA . LEU B 1 127 ? 9.859 -28.359 3.658 1 89.94 127 LEU B CA 1
ATOM 3468 C C . LEU B 1 127 ? 9.133 -29.672 3.373 1 89.94 127 LEU B C 1
ATOM 3470 O O . LEU B 1 127 ? 8.062 -29.672 2.771 1 89.94 127 LEU B O 1
ATOM 3474 N N . TYR B 1 128 ? 9.594 -30.75 3.926 1 83.19 128 TYR B N 1
ATOM 3475 C CA . TYR B 1 128 ? 9.078 -32.094 3.643 1 83.19 128 TYR B CA 1
ATOM 3476 C C . TYR B 1 128 ? 7.812 -32.344 4.445 1 83.19 128 TYR B C 1
ATOM 3478 O O . TYR B 1 128 ? 7.09 -33.312 4.164 1 83.19 128 TYR B O 1
ATOM 3486 N N . LYS B 1 129 ? 7.562 -31.5 5.383 1 82.38 129 LYS B N 1
ATOM 3487 C CA . LYS B 1 129 ? 6.402 -31.688 6.25 1 82.38 129 LYS B CA 1
ATOM 3488 C C . LYS B 1 129 ? 5.258 -30.766 5.84 1 82.38 129 LYS B C 1
ATOM 3490 O O . LYS B 1 129 ? 4.203 -30.75 6.477 1 82.38 129 LYS B O 1
ATOM 3495 N N . THR B 1 130 ? 5.508 -30.031 4.793 1 83.5 130 THR B N 1
ATOM 3496 C CA . THR B 1 130 ? 4.469 -29.109 4.363 1 83.5 130 THR B CA 1
ATOM 3497 C C . THR B 1 130 ? 3.41 -29.844 3.535 1 83.5 130 THR B C 1
ATOM 3499 O O . THR B 1 130 ? 3.641 -30.953 3.061 1 83.5 130 THR B O 1
ATOM 3502 N N . LYS B 1 131 ? 2.256 -29.203 3.506 1 81.69 131 LYS B N 1
ATOM 3503 C CA . LYS B 1 131 ? 1.278 -29.656 2.516 1 81.69 131 LYS B CA 1
ATOM 3504 C C . LYS B 1 131 ? 1.815 -29.484 1.097 1 81.69 131 LYS B C 1
ATOM 3506 O O . LYS B 1 131 ? 2.838 -28.812 0.89 1 81.69 131 LYS B O 1
ATOM 3511 N N . LEU B 1 132 ? 1.133 -30.078 0.13 1 87.31 132 LEU B N 1
ATOM 3512 C CA . LEU B 1 132 ? 1.632 -30.125 -1.24 1 87.31 132 LEU B CA 1
ATOM 3513 C C . LEU B 1 132 ? 1.646 -28.719 -1.857 1 87.31 132 LEU B C 1
ATOM 3515 O O . LEU B 1 132 ? 0.698 -27.953 -1.688 1 87.31 132 LEU B O 1
ATOM 3519 N N . PHE B 1 133 ? 2.734 -28.438 -2.572 1 91.44 133 PHE B N 1
ATOM 3520 C CA . PHE B 1 133 ? 2.865 -27.109 -3.145 1 91.44 133 PHE B CA 1
ATOM 3521 C C . PHE B 1 133 ? 3.652 -27.156 -4.449 1 91.44 133 PHE B C 1
ATOM 3523 O O . PHE B 1 133 ? 4.336 -28.141 -4.734 1 91.44 133 PHE B O 1
ATOM 3530 N N . THR B 1 134 ? 3.467 -26.25 -5.297 1 93.44 134 THR B N 1
ATOM 3531 C CA . THR B 1 134 ? 4.355 -25.797 -6.363 1 93.44 134 THR B CA 1
ATOM 3532 C C . THR B 1 134 ? 4.91 -24.406 -6.051 1 93.44 134 THR B C 1
ATOM 3534 O O . THR B 1 134 ? 4.156 -23.484 -5.734 1 93.44 134 THR B O 1
ATOM 3537 N N . HIS B 1 135 ? 6.203 -24.328 -6.094 1 96.12 135 HIS B N 1
ATOM 3538 C CA . HIS B 1 135 ? 6.84 -23.094 -5.664 1 96.12 135 HIS B CA 1
ATOM 3539 C C . HIS B 1 135 ? 7.715 -22.516 -6.773 1 96.12 135 HIS B C 1
ATOM 3541 O O . HIS B 1 135 ? 8.711 -23.125 -7.168 1 96.12 135 HIS B O 1
ATOM 3547 N N . PHE B 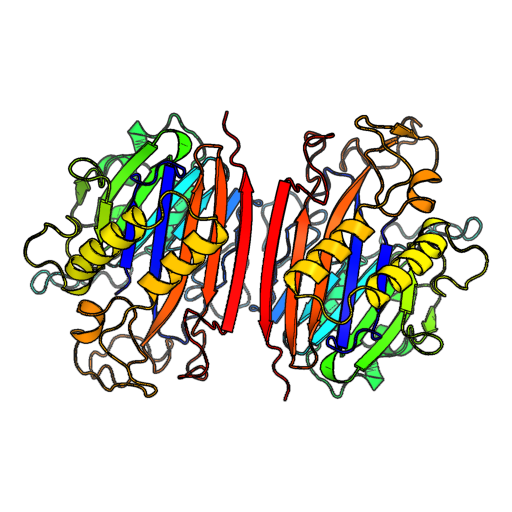1 136 ? 7.312 -21.375 -7.344 1 97.56 136 PHE B N 1
ATOM 3548 C CA . PHE B 1 136 ? 8.094 -20.562 -8.273 1 97.56 136 PHE B CA 1
ATOM 3549 C C . PHE B 1 136 ? 8.883 -19.484 -7.539 1 97.56 136 PHE B C 1
ATOM 3551 O O . PHE B 1 136 ? 8.305 -18.719 -6.777 1 97.56 136 PHE B O 1
ATOM 3558 N N . TYR B 1 137 ? 10.211 -19.422 -7.738 1 98.5 137 TYR B N 1
ATOM 3559 C CA . TYR B 1 137 ? 11.016 -18.406 -7.07 1 98.5 137 TYR B CA 1
ATOM 3560 C C . TYR B 1 137 ? 12.281 -18.094 -7.863 1 98.5 137 TYR B C 1
ATOM 3562 O O . TYR B 1 137 ? 12.617 -18.812 -8.805 1 98.5 137 TYR B O 1
ATOM 3570 N N . GLY B 1 138 ? 12.891 -16.906 -7.457 1 98.38 138 GLY B N 1
ATOM 3571 C CA . GLY B 1 138 ? 14.086 -16.562 -8.211 1 98.38 138 GLY B CA 1
ATOM 3572 C C . GLY B 1 138 ? 14.664 -15.219 -7.824 1 98.38 138 GLY B C 1
ATOM 3573 O O . GLY B 1 138 ? 14.133 -14.539 -6.945 1 98.38 138 GLY B O 1
ATOM 3574 N N . ASP B 1 139 ? 15.742 -14.977 -8.445 1 97.69 139 ASP B N 1
ATOM 3575 C CA . ASP B 1 139 ? 16.469 -13.711 -8.398 1 97.69 139 ASP B CA 1
ATOM 3576 C C . ASP B 1 139 ? 16.297 -12.93 -9.703 1 97.69 139 ASP B C 1
ATOM 3578 O O . ASP B 1 139 ? 16.953 -13.234 -10.703 1 97.69 139 ASP B O 1
ATOM 3582 N N . VAL B 1 140 ? 15.461 -11.93 -9.672 1 97.69 140 VAL B N 1
ATOM 3583 C CA . VAL B 1 140 ? 15.078 -11.227 -10.891 1 97.69 140 VAL B CA 1
ATOM 3584 C C . VAL B 1 140 ? 16.266 -10.445 -11.43 1 97.69 140 VAL B C 1
ATOM 3586 O O . VAL B 1 140 ?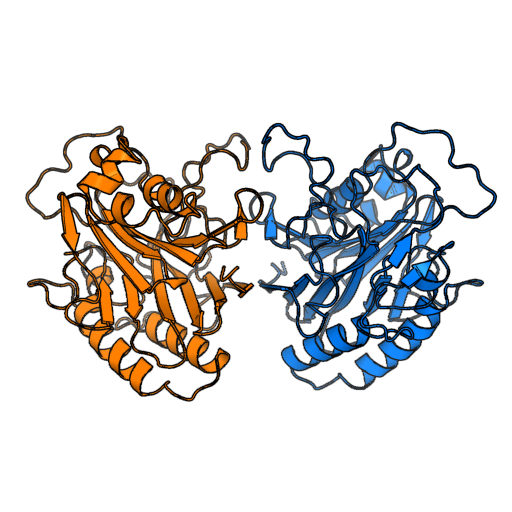 16.453 -10.344 -12.648 1 97.69 140 VAL B O 1
ATOM 3589 N N . VAL B 1 141 ? 17.047 -9.922 -10.555 1 96 141 VAL B N 1
ATOM 3590 C CA . VAL B 1 141 ? 18.188 -9.102 -10.953 1 96 141 VAL B CA 1
ATOM 3591 C C . VAL B 1 141 ? 19.125 -9.922 -11.82 1 96 141 VAL B C 1
ATOM 3593 O O . VAL B 1 141 ? 19.594 -9.453 -12.867 1 96 141 VAL B O 1
ATOM 3596 N N . ASN B 1 142 ? 19.359 -11.172 -11.453 1 95.75 142 ASN B N 1
ATOM 3597 C CA . ASN B 1 142 ? 20.297 -12.031 -12.188 1 95.75 142 ASN B CA 1
ATOM 3598 C C . ASN B 1 142 ? 19.562 -12.953 -13.148 1 95.75 142 ASN B C 1
ATOM 3600 O O . ASN B 1 142 ? 20.156 -13.852 -13.742 1 95.75 142 ASN B O 1
ATOM 3604 N N . SER B 1 143 ? 18.328 -12.812 -13.258 1 95.88 143 SER B N 1
ATOM 3605 C CA . SER B 1 143 ? 17.484 -13.602 -14.156 1 95.88 143 SER B CA 1
ATOM 3606 C C . SER B 1 143 ? 17.656 -15.102 -13.898 1 95.88 143 SER B C 1
ATOM 3608 O O . SER B 1 143 ? 17.891 -15.875 -14.82 1 95.88 143 SER B O 1
ATOM 3610 N N . GLN B 1 144 ? 17.594 -15.445 -12.656 1 97.81 144 GLN B N 1
ATOM 3611 C CA . GLN B 1 144 ? 17.641 -16.844 -12.211 1 97.81 144 GLN B CA 1
ATOM 3612 C C . GLN B 1 144 ? 16.328 -17.266 -11.578 1 97.81 144 GLN B C 1
ATOM 3614 O O . GLN B 1 144 ? 15.836 -16.594 -10.656 1 97.81 144 GLN B O 1
ATOM 3619 N N . PHE B 1 145 ? 15.789 -18.391 -12.117 1 98.31 145 PHE B N 1
ATOM 3620 C CA . PHE B 1 145 ? 14.492 -18.828 -11.625 1 98.31 145 PHE B CA 1
ATOM 3621 C C . PHE B 1 145 ? 14.453 -20.344 -11.492 1 98.31 145 PHE B C 1
ATOM 3623 O O . PHE B 1 145 ? 15.172 -21.062 -12.203 1 98.31 145 PHE B O 1
ATOM 3630 N N . SER B 1 146 ? 13.633 -20.828 -10.578 1 97.94 146 SER B N 1
ATOM 3631 C CA . SER B 1 146 ? 13.406 -22.25 -10.359 1 97.94 146 SER B CA 1
ATOM 3632 C C . SER B 1 146 ? 11.969 -22.516 -9.922 1 97.94 146 SER B C 1
ATOM 3634 O O . SER B 1 146 ? 11.297 -21.625 -9.398 1 97.94 146 SER B O 1
ATOM 3636 N N . VAL B 1 147 ? 11.531 -23.688 -10.234 1 96.94 147 VAL B N 1
ATOM 3637 C CA . VAL B 1 147 ? 10.281 -24.219 -9.703 1 96.94 147 VAL B CA 1
ATOM 3638 C C . VAL B 1 147 ? 10.547 -25.547 -8.992 1 96.94 147 VAL B C 1
ATOM 3640 O O . VAL B 1 147 ? 11.188 -26.438 -9.555 1 96.94 147 VAL B O 1
ATOM 3643 N N . ILE B 1 148 ? 10.117 -25.594 -7.762 1 95.38 148 ILE B N 1
ATOM 3644 C CA . ILE B 1 148 ? 10.172 -26.859 -7.039 1 95.38 148 ILE B CA 1
ATOM 3645 C C . ILE B 1 148 ? 8.766 -27.25 -6.59 1 95.38 148 ILE B C 1
ATOM 3647 O O . ILE B 1 148 ? 7.871 -26.391 -6.508 1 95.38 148 ILE B O 1
ATOM 3651 N N . ASN B 1 149 ? 8.562 -28.516 -6.375 1 91.31 149 ASN B N 1
ATOM 3652 C CA . ASN B 1 149 ? 7.277 -28.953 -5.844 1 91.31 149 ASN B CA 1
ATOM 3653 C C . ASN B 1 149 ? 7.441 -30.062 -4.801 1 91.31 149 ASN B C 1
ATOM 3655 O O . ASN B 1 149 ? 8.547 -30.562 -4.598 1 91.31 149 ASN B O 1
ATOM 3659 N N . SER B 1 150 ? 6.363 -30.359 -4.105 1 87.94 150 SER B N 1
ATOM 3660 C CA . SER B 1 150 ? 6.367 -31.266 -2.973 1 87.94 150 SER B CA 1
ATOM 3661 C C . SER B 1 150 ? 6.703 -32.688 -3.414 1 87.94 150 SER B C 1
ATOM 3663 O O . SER B 1 150 ? 6.961 -33.562 -2.58 1 87.94 150 SER B O 1
ATOM 3665 N N . LEU B 1 151 ? 6.738 -32.969 -4.664 1 85.31 151 LEU B N 1
ATOM 3666 C CA . LEU B 1 151 ? 7.078 -34.312 -5.16 1 85.31 151 LEU B CA 1
ATOM 3667 C C . LEU B 1 151 ? 8.586 -34.438 -5.363 1 85.31 151 LEU B C 1
ATOM 3669 O O . LEU B 1 151 ? 9.062 -35.469 -5.875 1 85.31 151 LEU B O 1
ATOM 3673 N N . GLY B 1 152 ? 9.234 -33.375 -5 1 88.75 152 GLY B N 1
ATOM 3674 C CA . GLY B 1 152 ? 10.688 -33.406 -5.07 1 88.75 152 GLY B CA 1
ATOM 3675 C C . GLY B 1 152 ? 11.227 -33 -6.426 1 88.75 152 GLY B C 1
ATOM 3676 O O . GLY B 1 152 ? 12.414 -33.188 -6.707 1 88.75 152 GLY B O 1
ATOM 3677 N N . GLN B 1 153 ? 10.398 -32.5 -7.199 1 90.5 153 GLN B N 1
ATOM 3678 C CA . GLN B 1 153 ? 10.805 -32.094 -8.547 1 90.5 153 GLN B CA 1
ATOM 3679 C C . GLN B 1 153 ? 11.344 -30.688 -8.578 1 90.5 153 GLN B C 1
ATOM 3681 O O . GLN B 1 153 ? 10.914 -29.828 -7.797 1 90.5 153 GLN B O 1
ATOM 3686 N N . THR B 1 154 ? 12.297 -30.5 -9.484 1 95.19 154 THR B N 1
ATOM 3687 C CA . THR B 1 154 ? 12.867 -29.188 -9.781 1 95.19 154 THR B CA 1
ATOM 3688 C C . THR B 1 154 ? 12.883 -28.938 -11.289 1 95.19 154 THR B C 1
ATOM 3690 O O . THR B 1 154 ? 13.227 -29.828 -12.07 1 95.19 154 THR B O 1
ATOM 3693 N N . LEU B 1 155 ? 12.484 -27.781 -11.711 1 93.19 155 LEU B N 1
ATOM 3694 C CA . LEU B 1 155 ? 12.602 -27.422 -13.117 1 93.19 155 LEU B CA 1
ATOM 3695 C C . LEU B 1 155 ? 12.891 -25.938 -13.281 1 93.19 155 LEU B C 1
ATOM 3697 O O . LEU B 1 155 ? 12.656 -25.156 -12.367 1 93.19 155 LEU B O 1
ATOM 3701 N N . ASP B 1 156 ? 13.516 -25.609 -14.383 1 95.25 156 ASP B N 1
ATOM 3702 C CA . ASP B 1 156 ? 13.641 -24.219 -14.836 1 95.25 156 ASP B CA 1
ATOM 3703 C C . ASP B 1 156 ? 12.406 -23.781 -15.625 1 95.25 156 ASP B C 1
ATOM 3705 O O . ASP B 1 156 ? 12.164 -24.281 -16.719 1 95.25 156 ASP B O 1
ATOM 3709 N N . PRO B 1 157 ? 11.711 -22.844 -15.055 1 95.88 157 PRO B N 1
ATOM 3710 C CA . PRO B 1 157 ? 10.445 -22.484 -15.703 1 95.88 157 PRO B CA 1
ATOM 3711 C C . PRO B 1 157 ? 10.633 -21.859 -17.078 1 95.88 157 PRO B C 1
ATOM 3713 O O . PRO B 1 157 ? 9.703 -21.844 -17.891 1 95.88 157 PRO B O 1
ATOM 3716 N N . PHE B 1 158 ? 11.852 -21.406 -17.391 1 96.06 158 PHE B N 1
ATOM 3717 C CA . PHE B 1 158 ? 12.031 -20.656 -18.625 1 96.06 158 PHE B CA 1
ATOM 3718 C C . PHE B 1 158 ? 13.023 -21.359 -19.547 1 96.06 158 PHE B C 1
ATOM 3720 O O . PHE B 1 158 ? 13.516 -20.766 -20.516 1 96.06 158 PHE B O 1
ATOM 3727 N N . SER B 1 159 ? 13.297 -22.656 -19.312 1 92.06 159 SER B N 1
ATOM 3728 C CA . SER B 1 159 ? 14.273 -23.391 -20.109 1 92.06 159 SER B CA 1
ATOM 3729 C C . SER B 1 159 ? 13.789 -23.578 -21.547 1 92.06 159 SER B C 1
ATOM 3731 O O . SER B 1 159 ? 14.57 -23.484 -22.484 1 92.06 159 SER B O 1
ATOM 3733 N N . GLN B 1 160 ? 12.523 -23.844 -21.688 1 89.44 160 GLN B N 1
ATOM 3734 C CA . GLN B 1 160 ? 12.008 -24.172 -23.016 1 89.44 160 GLN B CA 1
ATOM 3735 C C . GLN B 1 160 ? 11.258 -22.984 -23.625 1 89.44 160 GLN B C 1
ATOM 3737 O O . GLN B 1 160 ? 11.133 -22.875 -24.844 1 89.44 160 GLN B O 1
ATOM 3742 N N . SER B 1 161 ? 10.766 -22.172 -22.828 1 93.94 161 SER B N 1
ATOM 3743 C CA . SER B 1 161 ? 9.969 -21 -23.203 1 93.94 161 SER B CA 1
ATOM 3744 C C . SER B 1 161 ? 10.133 -19.859 -22.203 1 93.94 161 SER B C 1
ATOM 3746 O O . SER B 1 161 ? 10.336 -20.109 -21 1 93.94 161 SER B O 1
ATOM 3748 N N . PRO B 1 162 ? 10.062 -18.688 -22.719 1 97.25 162 PRO B N 1
ATOM 3749 C CA . PRO B 1 162 ? 10.102 -17.562 -21.766 1 97.25 162 PRO B CA 1
ATOM 3750 C C . PRO B 1 162 ? 8.773 -17.359 -21.062 1 97.25 162 PRO B C 1
ATOM 3752 O O . PRO B 1 162 ? 8.602 -16.359 -20.344 1 97.25 162 PRO B O 1
ATOM 3755 N N . TYR B 1 163 ? 7.836 -18.219 -21.359 1 97.19 163 TYR B N 1
ATOM 3756 C CA . TYR B 1 163 ? 6.531 -18.156 -20.703 1 97.19 163 TYR B CA 1
ATOM 3757 C C . TYR B 1 163 ? 6.332 -19.344 -19.781 1 97.19 163 TYR B C 1
ATOM 3759 O O . TYR B 1 163 ? 6.66 -20.484 -20.141 1 97.19 163 TYR B O 1
ATOM 3767 N N . TYR B 1 164 ? 5.844 -19.062 -18.625 1 96.62 164 TYR B N 1
ATOM 3768 C CA . TYR B 1 164 ? 5.523 -20.109 -17.641 1 96.62 164 TYR B CA 1
ATOM 3769 C C . TYR B 1 164 ? 4.156 -19.859 -17.016 1 96.62 164 TYR B C 1
ATOM 3771 O O . TYR B 1 164 ? 3.941 -18.828 -16.359 1 96.62 164 TYR B O 1
ATOM 3779 N N . VAL B 1 165 ? 3.219 -20.719 -17.266 1 97.06 165 VAL B N 1
ATOM 3780 C CA . VAL B 1 165 ? 1.887 -20.656 -16.672 1 97.06 165 VAL B CA 1
ATOM 3781 C C . VAL B 1 165 ? 1.597 -21.938 -15.906 1 97.06 165 VAL B C 1
ATOM 3783 O O . VAL B 1 165 ? 1.772 -23.031 -16.422 1 97.06 165 VAL B O 1
ATOM 3786 N N . VAL B 1 166 ? 1.19 -21.75 -14.656 1 95.19 166 VAL B N 1
ATOM 3787 C CA . VAL B 1 166 ? 0.942 -22.922 -13.828 1 95.19 166 VAL B CA 1
ATOM 3788 C C . VAL B 1 166 ? -0.251 -22.672 -12.906 1 95.19 166 VAL B C 1
ATOM 3790 O O . VAL B 1 166 ? -0.552 -21.531 -12.578 1 95.19 166 VAL B O 1
ATOM 3793 N N . SER B 1 167 ? -0.985 -23.672 -12.641 1 94.56 167 SER B N 1
ATOM 3794 C CA . SER B 1 167 ? -2.014 -23.688 -11.609 1 94.56 167 SER B CA 1
ATOM 3795 C C . SER B 1 167 ? -1.757 -24.781 -10.594 1 94.56 167 SER B C 1
ATOM 3797 O O . SER B 1 167 ? -0.607 -25.156 -10.344 1 94.56 167 SER B O 1
ATOM 3799 N N . ASN B 1 168 ? -2.719 -25.25 -9.891 1 89.38 168 ASN B N 1
ATOM 3800 C CA . ASN B 1 168 ? -2.555 -26.203 -8.789 1 89.38 168 ASN B CA 1
ATOM 3801 C C . ASN B 1 168 ? -2.367 -27.625 -9.305 1 89.38 168 ASN B C 1
ATOM 3803 O O . ASN B 1 168 ? -2.275 -28.562 -8.516 1 89.38 168 ASN B O 1
ATOM 3807 N N . GLY B 1 169 ? -2.275 -27.812 -10.602 1 84.5 169 GLY B N 1
ATOM 3808 C CA . GLY B 1 169 ? -1.992 -29.109 -11.211 1 84.5 169 GLY B CA 1
ATOM 3809 C C . GLY B 1 169 ? -0.509 -29.359 -11.398 1 84.5 169 GLY B C 1
ATOM 3810 O O . GLY B 1 169 ? 0.306 -28.984 -10.555 1 84.5 169 GLY B O 1
ATOM 3811 N N . PRO B 1 170 ? -0.247 -30.141 -12.406 1 78.56 170 PRO B N 1
ATOM 3812 C CA . PRO B 1 170 ? 1.159 -30.469 -12.648 1 78.56 170 PRO B CA 1
ATOM 3813 C C . PRO B 1 170 ? 2.023 -29.234 -12.898 1 78.56 170 PRO B C 1
ATOM 3815 O O . PRO B 1 170 ? 1.586 -28.297 -13.57 1 78.56 170 PRO B O 1
ATOM 3818 N N . SER B 1 171 ? 3.262 -29.281 -12.375 1 75.25 171 SER B N 1
ATOM 3819 C CA . SER B 1 171 ? 4.117 -28.094 -12.344 1 75.25 171 SER B CA 1
ATOM 3820 C C . SER B 1 171 ? 4.801 -27.875 -13.688 1 75.25 171 SER B C 1
ATOM 3822 O O . SER B 1 171 ? 5.395 -26.828 -13.93 1 75.25 171 SER B O 1
ATOM 3824 N N . ASP B 1 172 ? 4.695 -28.891 -14.547 1 73.44 172 ASP B N 1
ATOM 3825 C CA . ASP B 1 172 ? 5.422 -28.781 -15.805 1 73.44 172 ASP B CA 1
ATOM 3826 C C . ASP B 1 172 ? 4.746 -27.781 -16.75 1 73.44 172 ASP B C 1
ATOM 3828 O O . ASP B 1 172 ? 5.047 -27.75 -17.938 1 73.44 172 ASP B O 1
ATOM 3832 N N . GLY B 1 173 ? 3.941 -27.078 -16.203 1 67.31 173 GLY B N 1
ATOM 3833 C CA . GLY B 1 173 ? 3.34 -26 -16.984 1 67.31 173 GLY B CA 1
ATOM 3834 C C . GLY B 1 173 ? 2.395 -26.5 -18.062 1 67.31 173 GLY B C 1
ATOM 3835 O O . GLY B 1 173 ? 1.801 -27.578 -17.922 1 67.31 173 GLY B O 1
ATOM 3836 N N . ALA B 1 174 ? 2.229 -25.656 -19.062 1 71.5 174 ALA B N 1
ATOM 3837 C CA . ALA B 1 174 ? 1.184 -25.812 -20.078 1 71.5 174 ALA B CA 1
ATOM 3838 C C . ALA B 1 174 ? 1.46 -27.031 -20.969 1 71.5 174 ALA B C 1
ATOM 3840 O O . ALA B 1 174 ? 0.549 -27.562 -21.609 1 71.5 174 ALA B O 1
ATOM 3841 N N . LYS B 1 175 ? 2.645 -27.469 -20.906 1 67.88 175 LYS B N 1
ATOM 3842 C CA . LYS B 1 175 ? 2.973 -28.562 -21.812 1 67.88 175 LYS B CA 1
ATOM 3843 C C . LYS B 1 175 ? 2.729 -29.922 -21.172 1 67.88 175 LYS B C 1
ATOM 3845 O O . LYS B 1 175 ? 2.752 -30.953 -21.844 1 67.88 175 LYS B O 1
ATOM 3850 N N . ALA B 1 176 ? 2.516 -29.797 -19.953 1 68.38 176 ALA B N 1
ATOM 3851 C CA . ALA B 1 176 ? 2.361 -31.062 -19.25 1 68.38 176 ALA B CA 1
ATOM 3852 C C . ALA B 1 176 ? 1.097 -31.781 -19.703 1 68.38 176 ALA B C 1
ATOM 3854 O O . ALA B 1 176 ? 0.067 -31.156 -19.953 1 68.38 176 ALA B O 1
ATOM 3855 N N . LEU B 1 177 ? 1.247 -33 -19.859 1 68.38 177 LEU B N 1
ATOM 3856 C CA . LEU B 1 177 ? 0.069 -33.812 -20.109 1 68.38 177 LEU B CA 1
ATOM 3857 C C . LEU B 1 177 ? -0.944 -33.688 -18.984 1 68.38 177 LEU B C 1
ATOM 3859 O O . LEU B 1 177 ? -0.57 -33.688 -17.812 1 68.38 177 LEU B O 1
ATOM 3863 N N . GLY B 1 178 ? -2.176 -33.438 -19.328 1 72.88 178 GLY B N 1
ATOM 3864 C CA . GLY B 1 178 ? -3.242 -33.344 -18.344 1 72.88 178 GLY B CA 1
ATOM 3865 C C . GLY B 1 178 ? -3.309 -32 -17.641 1 72.88 178 GLY B C 1
ATOM 3866 O O . GLY B 1 178 ? -3.811 -31.906 -16.516 1 72.88 178 GLY B O 1
ATOM 3867 N N . GLN B 1 179 ? -2.707 -31.172 -18.359 1 84.75 179 GLN B N 1
ATOM 3868 C CA . GLN B 1 179 ? -2.744 -29.844 -17.766 1 84.75 179 GLN B CA 1
ATOM 3869 C C . GLN B 1 179 ? -4.168 -29.281 -17.75 1 84.75 179 GLN B C 1
ATOM 3871 O O . GLN B 1 179 ? -4.973 -29.594 -18.625 1 84.75 179 GLN B O 1
ATOM 3876 N N . TRP B 1 180 ? -4.504 -28.562 -16.734 1 91.69 180 TRP B N 1
ATOM 3877 C CA . TRP B 1 180 ? -5.832 -27.969 -16.594 1 91.69 180 TRP B CA 1
ATOM 3878 C C . TRP B 1 180 ? -6.141 -27.016 -17.734 1 91.69 180 TRP B C 1
ATOM 3880 O O . TRP B 1 180 ? -5.258 -26.297 -18.203 1 91.69 180 TRP B O 1
ATOM 3890 N N . PRO B 1 181 ? -7.367 -27 -18.203 1 92.62 181 PRO B N 1
ATOM 3891 C CA . PRO B 1 181 ? -7.746 -26.156 -19.344 1 92.62 181 PRO B CA 1
ATOM 3892 C C . PRO B 1 181 ? -7.371 -24.688 -19.109 1 92.62 181 PRO B C 1
ATOM 3894 O O . PRO B 1 181 ? -6.934 -24.016 -20.047 1 92.62 181 PRO B O 1
ATOM 3897 N N . LYS B 1 182 ? -7.488 -24.156 -17.906 1 94.94 182 LYS B N 1
ATOM 3898 C CA . LYS B 1 182 ? -7.191 -22.75 -17.672 1 94.94 182 LYS B CA 1
ATOM 3899 C C . LYS B 1 182 ? -5.719 -22.438 -17.922 1 94.94 182 LYS B C 1
ATOM 3901 O O . LYS B 1 182 ? -5.363 -21.328 -18.297 1 94.94 182 LYS B O 1
ATOM 3906 N N . VAL B 1 183 ? -4.879 -23.422 -17.688 1 95.75 183 VAL B N 1
ATOM 3907 C CA . VAL B 1 183 ? -3.451 -23.219 -17.891 1 95.75 183 VAL B CA 1
ATOM 3908 C C . VAL B 1 183 ? -3.15 -23.156 -19.391 1 95.75 183 VAL B C 1
ATOM 3910 O O . VAL B 1 183 ? -2.414 -22.281 -19.859 1 95.75 183 VAL B O 1
ATOM 3913 N N . VAL B 1 184 ? -3.738 -24.109 -20.094 1 94.06 184 VAL B N 1
ATOM 3914 C CA . VAL B 1 184 ? -3.527 -24.188 -21.547 1 94.06 184 VAL B CA 1
ATOM 3915 C C . VAL B 1 184 ? -4.059 -22.922 -22.203 1 94.06 184 VAL B C 1
ATOM 3917 O O . VAL B 1 184 ? -3.338 -22.25 -22.953 1 94.06 184 VAL B O 1
ATOM 3920 N N . GLU B 1 185 ? -5.277 -22.609 -21.906 1 94.44 185 GLU B N 1
ATOM 3921 C CA . GLU B 1 185 ? -5.887 -21.406 -22.453 1 94.44 185 GLU B CA 1
ATOM 3922 C C . GLU B 1 185 ? -5.164 -20.141 -21.984 1 94.44 185 GLU B C 1
ATOM 3924 O O . GLU B 1 185 ? -4.91 -19.234 -22.766 1 94.44 185 GLU B O 1
ATOM 3929 N N . GLY B 1 186 ? -4.871 -20.094 -20.75 1 96.75 186 GLY B N 1
ATOM 3930 C CA . GLY B 1 186 ? -4.16 -18.953 -20.188 1 96.75 186 GLY B CA 1
ATOM 3931 C C . GLY B 1 186 ? -2.814 -18.703 -20.844 1 96.75 186 GLY B C 1
ATOM 3932 O O . GLY B 1 186 ? -2.436 -17.547 -21.078 1 96.75 186 GLY B O 1
ATOM 3933 N N . ASN B 1 187 ? -2.15 -19.797 -21.125 1 96.5 187 ASN B N 1
ATOM 3934 C CA . ASN B 1 187 ? -0.852 -19.672 -21.781 1 96.5 187 ASN B CA 1
ATOM 3935 C C . ASN B 1 187 ? -0.974 -19.016 -23.156 1 96.5 187 ASN B C 1
ATOM 3937 O O . ASN B 1 187 ? -0.18 -18.141 -23.5 1 96.5 187 ASN B O 1
ATOM 3941 N N . GLN B 1 188 ? -1.931 -19.422 -23.891 1 96.75 188 GLN B N 1
ATOM 3942 C CA . GLN B 1 188 ? -2.158 -18.844 -25.203 1 96.75 188 GLN B CA 1
ATOM 3943 C C . GLN B 1 188 ? -2.521 -17.375 -25.109 1 96.75 188 GLN B C 1
ATOM 3945 O O . GLN B 1 188 ? -1.953 -16.531 -25.812 1 96.75 188 GLN B O 1
ATOM 3950 N N . LEU B 1 189 ? -3.4 -17.062 -24.25 1 98.25 189 LEU B N 1
ATOM 3951 C CA . LEU B 1 189 ? -3.848 -15.688 -24.062 1 98.25 189 LEU B CA 1
ATOM 3952 C C . LEU B 1 189 ? -2.713 -14.805 -23.547 1 98.25 189 LEU B C 1
ATOM 3954 O O . LEU B 1 189 ? -2.584 -13.648 -23.953 1 98.25 189 LEU B O 1
ATOM 3958 N N . PHE B 1 190 ? -1.91 -15.375 -22.719 1 98.5 190 PHE B N 1
ATOM 3959 C CA . PHE B 1 190 ? -0.794 -14.656 -22.125 1 98.5 190 PHE B CA 1
ATOM 3960 C C . PHE B 1 190 ? 0.238 -14.281 -23.188 1 98.5 190 PHE B C 1
ATOM 3962 O O . PHE B 1 190 ? 0.664 -13.125 -23.25 1 98.5 190 PHE B O 1
ATOM 3969 N N . LYS B 1 191 ? 0.553 -15.219 -23.969 1 98.19 191 LYS B N 1
ATOM 3970 C CA . LYS B 1 191 ? 1.504 -14.977 -25.062 1 98.19 191 LYS B CA 1
ATOM 3971 C C . LYS B 1 191 ? 1.002 -13.883 -26 1 98.19 191 LYS B C 1
ATOM 3973 O O . LYS B 1 191 ? 1.737 -12.945 -26.312 1 98.19 191 LYS B O 1
ATOM 3978 N N . LYS B 1 192 ? -0.192 -14.039 -26.328 1 98.62 192 LYS B N 1
ATOM 3979 C CA . LYS B 1 192 ? -0.79 -13.047 -27.219 1 98.62 192 LYS B CA 1
ATOM 3980 C C . LYS B 1 192 ? -0.787 -11.664 -26.578 1 98.62 192 LYS B C 1
ATOM 3982 O O . LYS B 1 192 ? -0.417 -10.68 -27.219 1 98.62 192 LYS B O 1
ATOM 3987 N N . MET B 1 193 ? -1.156 -11.578 -25.359 1 98.69 193 MET B N 1
ATOM 3988 C CA . MET B 1 193 ? -1.23 -10.305 -24.656 1 98.69 193 MET B CA 1
ATOM 3989 C C . MET B 1 193 ? 0.135 -9.633 -24.594 1 98.69 193 MET B C 1
ATOM 3991 O O . MET B 1 193 ? 0.248 -8.43 -24.859 1 98.69 193 MET B O 1
ATOM 3995 N N . ILE B 1 194 ? 1.168 -10.383 -24.297 1 98.75 194 ILE B N 1
ATOM 3996 C CA . ILE B 1 194 ? 2.512 -9.82 -24.203 1 98.75 194 ILE B CA 1
ATOM 3997 C C . ILE B 1 194 ? 2.973 -9.344 -25.562 1 98.75 194 ILE B C 1
ATOM 3999 O O . ILE B 1 194 ? 3.51 -8.234 -25.703 1 98.75 194 ILE B O 1
ATOM 4003 N N . GLN B 1 195 ? 2.717 -10.125 -26.594 1 98.31 195 GLN B N 1
ATOM 4004 C CA . GLN B 1 195 ? 3.125 -9.773 -27.938 1 98.31 195 GLN B CA 1
ATOM 4005 C C . GLN B 1 195 ? 2.467 -8.477 -28.391 1 98.31 195 GLN B C 1
ATOM 4007 O O . GLN B 1 195 ? 3.072 -7.688 -29.125 1 98.31 195 GLN B O 1
ATOM 4012 N N . GLU B 1 196 ? 1.361 -8.258 -27.875 1 98.38 196 GLU B N 1
ATOM 4013 C CA . GLU B 1 196 ? 0.616 -7.062 -28.266 1 98.38 196 GLU B CA 1
ATOM 4014 C C . GLU B 1 196 ? 0.926 -5.891 -27.344 1 98.38 196 GLU B C 1
ATOM 4016 O O . GLU B 1 196 ? 0.339 -4.816 -27.469 1 98.38 196 GLU B O 1
ATOM 4021 N N . SER B 1 197 ? 1.823 -6.102 -26.359 1 98.31 197 SER B N 1
ATOM 4022 C CA . SER B 1 197 ? 2.035 -5.09 -25.328 1 98.31 197 SER B CA 1
ATOM 4023 C C . SER B 1 197 ? 3.488 -4.625 -25.297 1 98.31 197 SER B C 1
ATOM 4025 O O . SER B 1 197 ? 3.949 -4.07 -24.297 1 98.31 197 SER B O 1
ATOM 4027 N N . LEU B 1 198 ? 4.207 -4.715 -26.375 1 97.25 198 LEU B N 1
ATOM 4028 C CA . LEU B 1 198 ? 5.648 -4.496 -26.375 1 97.25 198 LEU B CA 1
ATOM 4029 C C . LEU B 1 198 ? 5.973 -3.012 -26.266 1 97.25 198 LEU B C 1
ATOM 4031 O O . LEU B 1 198 ? 7.031 -2.643 -25.75 1 97.25 198 LEU B O 1
ATOM 4035 N N . ASP B 1 199 ? 5.066 -2.115 -26.641 1 96.62 199 ASP B N 1
ATOM 4036 C CA . ASP B 1 199 ? 5.395 -0.694 -26.656 1 96.62 199 ASP B CA 1
ATOM 4037 C C . ASP B 1 199 ? 4.332 0.13 -25.938 1 96.62 199 ASP B C 1
ATOM 4039 O O . ASP B 1 199 ? 4.164 1.318 -26.219 1 96.62 199 ASP B O 1
ATOM 4043 N N . VAL B 1 200 ? 3.674 -0.489 -25.016 1 97.75 200 VAL B N 1
ATOM 4044 C CA . VAL B 1 200 ? 2.629 0.242 -24.312 1 97.75 200 VAL B CA 1
ATOM 4045 C C . VAL B 1 200 ? 3.186 0.802 -23 1 97.75 200 VAL B C 1
ATOM 4047 O O . VAL B 1 200 ? 4.273 0.418 -22.578 1 97.75 200 VAL B O 1
ATOM 4050 N N . SER B 1 201 ? 2.471 1.782 -22.406 1 97.75 201 SER B N 1
ATOM 4051 C CA . SER B 1 201 ? 2.855 2.344 -21.109 1 97.75 201 SER B CA 1
ATOM 4052 C C . SER B 1 201 ? 2.729 1.309 -20 1 97.75 201 SER B C 1
ATOM 4054 O O . SER B 1 201 ? 2.059 0.287 -20.172 1 97.75 201 SER B O 1
ATOM 4056 N N . GLU B 1 202 ? 3.408 1.529 -18.953 1 98.06 202 GLU B N 1
ATOM 4057 C CA . GLU B 1 202 ? 3.312 0.659 -17.781 1 98.06 202 GLU B CA 1
ATOM 4058 C C . GLU B 1 202 ? 1.861 0.48 -17.344 1 98.06 202 GLU B C 1
ATOM 4060 O O . GLU B 1 202 ? 1.427 -0.638 -17.062 1 98.06 202 GLU B O 1
ATOM 4065 N N . GLU B 1 203 ? 1.121 1.633 -17.266 1 97.75 203 GLU B N 1
ATOM 4066 C CA . GLU B 1 203 ? -0.274 1.577 -16.828 1 97.75 203 GLU B CA 1
ATOM 4067 C C . GLU B 1 203 ? -1.11 0.73 -17.797 1 97.75 203 GLU B C 1
ATOM 4069 O O . GLU B 1 203 ? -1.977 -0.032 -17.359 1 97.75 203 GLU B O 1
ATOM 4074 N N . GLU B 1 204 ? -0.866 0.876 -19.031 1 98.38 204 GLU B N 1
ATOM 4075 C CA . GLU B 1 204 ? -1.597 0.072 -20 1 98.38 204 GLU B CA 1
ATOM 4076 C C . GLU B 1 204 ? -1.256 -1.409 -19.859 1 98.38 204 GLU B C 1
ATOM 4078 O O . GLU B 1 204 ? -2.135 -2.268 -19.969 1 98.38 204 GLU B O 1
ATOM 4083 N N . LEU B 1 205 ? 0.016 -1.74 -19.688 1 98.81 205 LEU B N 1
ATOM 4084 C CA . LEU B 1 205 ? 0.406 -3.129 -19.469 1 98.81 205 LEU B CA 1
ATOM 4085 C C . LEU B 1 205 ? -0.277 -3.703 -18.234 1 98.81 205 LEU B C 1
ATOM 4087 O O . LEU B 1 205 ? -0.78 -4.828 -18.266 1 98.81 205 LEU B O 1
ATOM 4091 N N . LEU B 1 206 ? -0.306 -2.891 -17.141 1 98.81 206 LEU B N 1
ATOM 4092 C CA . LEU B 1 206 ? -1.017 -3.311 -15.938 1 98.81 206 LEU B CA 1
ATOM 4093 C C . LEU B 1 206 ? -2.477 -3.623 -16.25 1 98.81 206 LEU B C 1
ATOM 4095 O O . LEU B 1 206 ? -2.99 -4.672 -15.852 1 98.81 206 LEU B O 1
ATOM 4099 N N . GLN B 1 207 ? -3.1 -2.752 -16.984 1 98.56 207 GLN B N 1
ATOM 4100 C CA . GLN B 1 207 ? -4.504 -2.943 -17.328 1 98.56 207 GLN B CA 1
ATOM 4101 C C . GLN B 1 207 ? -4.699 -4.23 -18.125 1 98.56 207 GLN B C 1
ATOM 4103 O O . GLN B 1 207 ? -5.645 -4.984 -17.875 1 98.56 207 GLN B O 1
ATOM 4108 N N . ARG B 1 208 ? -3.836 -4.488 -19.047 1 98.81 208 ARG B N 1
ATOM 4109 C CA . ARG B 1 208 ? -3.936 -5.691 -19.859 1 98.81 208 ARG B CA 1
ATOM 4110 C C . ARG B 1 208 ? -3.705 -6.945 -19.031 1 98.81 208 ARG B C 1
ATOM 4112 O O . ARG B 1 208 ? -4.34 -7.977 -19.25 1 98.81 208 ARG B O 1
ATOM 4119 N N . CYS B 1 209 ? -2.793 -6.871 -18.094 1 98.88 209 CYS B N 1
ATOM 4120 C CA . CYS B 1 209 ? -2.576 -7.988 -17.188 1 98.88 209 CYS B CA 1
ATOM 4121 C C . CYS B 1 209 ? -3.838 -8.297 -16.391 1 98.88 209 CYS B C 1
ATOM 4123 O O . CYS B 1 209 ? -4.246 -9.453 -16.281 1 98.88 209 CYS B O 1
ATOM 4125 N N . PHE B 1 210 ? -4.477 -7.223 -15.859 1 98.81 210 PHE B N 1
ATOM 4126 C CA . PHE B 1 210 ? -5.695 -7.426 -15.078 1 98.81 210 PHE B CA 1
ATOM 4127 C C . PHE B 1 210 ? -6.828 -7.922 -15.969 1 98.81 210 PHE B C 1
ATOM 4129 O O . PHE B 1 210 ? -7.672 -8.703 -15.531 1 98.81 210 PHE B O 1
ATOM 4136 N N . ASN B 1 211 ? -6.828 -7.461 -17.188 1 98.5 211 ASN B N 1
ATOM 4137 C CA . ASN B 1 211 ? -7.82 -7.969 -18.125 1 98.5 211 ASN B CA 1
ATOM 4138 C C . ASN B 1 211 ? -7.652 -9.469 -18.359 1 98.5 211 ASN B C 1
ATOM 4140 O O . ASN B 1 211 ? -8.641 -10.211 -18.375 1 98.5 211 ASN B O 1
ATOM 4144 N N . LEU B 1 212 ? -6.473 -9.906 -18.578 1 98.62 212 LEU B N 1
ATOM 4145 C CA . LEU B 1 212 ? -6.207 -11.328 -18.734 1 98.62 212 LEU B CA 1
ATOM 4146 C C . LEU B 1 212 ? -6.652 -12.109 -17.5 1 98.62 212 LEU B C 1
ATOM 4148 O O . LEU B 1 212 ? -7.309 -13.148 -17.625 1 98.62 212 LEU B O 1
ATOM 4152 N N . ALA B 1 213 ? -6.32 -11.586 -16.328 1 98.25 213 ALA B N 1
ATOM 4153 C CA . ALA B 1 213 ? -6.648 -12.234 -15.062 1 98.25 213 ALA B CA 1
ATOM 4154 C C . ALA B 1 213 ? -8.164 -12.336 -14.875 1 98.25 213 ALA B C 1
ATOM 4156 O O . ALA B 1 213 ? -8.641 -13.156 -14.086 1 98.25 213 ALA B O 1
ATOM 4157 N N . SER B 1 214 ? -8.898 -11.477 -15.562 1 96.75 214 SER B N 1
ATOM 4158 C CA . SER B 1 214 ? -10.344 -11.406 -15.398 1 96.75 214 SER B CA 1
ATOM 4159 C C . SER B 1 214 ? -11.055 -12.375 -16.344 1 96.75 214 SER B C 1
ATOM 4161 O O . SER B 1 214 ? -12.273 -12.547 -16.266 1 96.75 214 SER B O 1
ATOM 4163 N N . TYR B 1 215 ? -10.344 -12.992 -17.203 1 95.31 215 TYR B N 1
ATOM 4164 C CA . TYR B 1 215 ? -10.945 -13.859 -18.203 1 95.31 215 TYR B CA 1
ATOM 4165 C C . TYR B 1 215 ? -11.664 -15.039 -17.547 1 95.31 215 TYR B C 1
ATOM 4167 O O . TYR B 1 215 ? -11.078 -15.734 -16.719 1 95.31 215 TYR B O 1
ATOM 4175 N N . SER B 1 216 ? -12.844 -15.156 -17.859 1 93.12 216 SER B N 1
ATOM 4176 C CA . SER B 1 216 ? -13.648 -16.266 -17.375 1 93.12 216 SER B CA 1
ATOM 4177 C C . SER B 1 216 ? -14.617 -16.766 -18.438 1 93.12 216 SER B C 1
ATOM 4179 O O . SER B 1 216 ? -15.195 -15.961 -19.188 1 93.12 216 SER B O 1
ATOM 4181 N N . GLN B 1 217 ? -14.773 -18.047 -18.516 1 87.81 217 GLN B N 1
ATOM 4182 C CA . GLN B 1 217 ? -15.742 -18.641 -19.422 1 87.81 217 GLN B CA 1
ATOM 4183 C C . GLN B 1 217 ? -17.141 -18.625 -18.828 1 87.81 217 GLN B C 1
ATOM 4185 O O . GLN B 1 217 ? -18.125 -18.906 -19.516 1 87.81 217 GLN B O 1
ATOM 4190 N N . TYR B 1 218 ? -17.125 -18.312 -17.547 1 83.81 218 TYR B N 1
ATOM 4191 C CA . TYR B 1 218 ? -18.391 -18.328 -16.828 1 83.81 218 TYR B CA 1
ATOM 4192 C C . TYR B 1 218 ? -18.859 -16.922 -16.5 1 83.81 218 TYR B C 1
ATOM 4194 O O . TYR B 1 218 ? -18.062 -16.078 -16.078 1 83.81 218 TYR B O 1
ATOM 4202 N N . VAL B 1 219 ? -19.75 -16.422 -17.266 1 66.06 219 VAL B N 1
ATOM 4203 C CA . VAL B 1 219 ? -20.266 -15.086 -17 1 66.06 219 VAL B CA 1
ATOM 4204 C C . VAL B 1 219 ? -21.484 -15.156 -16.094 1 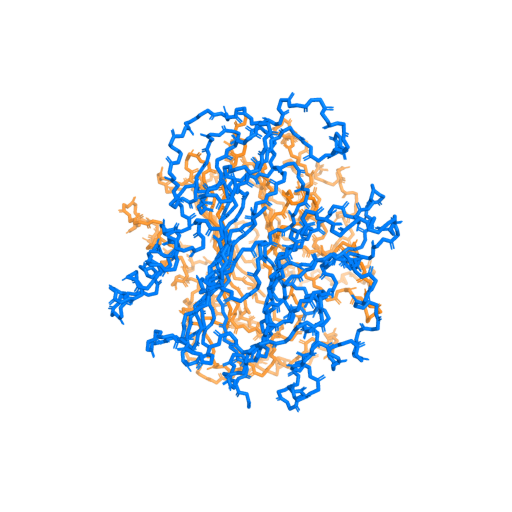66.06 219 VAL B C 1
ATOM 4206 O O . VAL B 1 219 ? -22.469 -15.828 -16.422 1 66.06 219 VAL B O 1
ATOM 4209 N N . SER B 1 220 ? -21.297 -15.18 -14.688 1 64.44 220 SER B N 1
ATOM 4210 C CA . SER B 1 220 ? -22.5 -15.125 -13.867 1 64.44 220 SER B CA 1
ATOM 4211 C C . SER B 1 220 ? -22.438 -13.992 -12.852 1 64.44 220 SER B C 1
ATOM 4213 O O . SER B 1 220 ? -21.391 -13.781 -12.219 1 64.44 220 SER B O 1
ATOM 4215 N N . ASN B 1 221 ? -23.359 -13.188 -12.898 1 65.94 221 ASN B N 1
ATOM 4216 C CA . ASN B 1 221 ? -23.516 -12.188 -11.844 1 65.94 221 ASN B CA 1
ATOM 4217 C C . ASN B 1 221 ? -24.062 -12.812 -10.562 1 65.94 221 ASN B C 1
ATOM 4219 O O . ASN B 1 221 ? -24.312 -12.109 -9.578 1 65.94 221 ASN B O 1
ATOM 4223 N N . GLN B 1 222 ? -24.266 -14.188 -10.625 1 75.06 222 GLN B N 1
ATOM 4224 C CA . GLN B 1 222 ? -24.766 -14.898 -9.453 1 75.06 222 GLN B CA 1
ATOM 4225 C C . GLN B 1 222 ? -23.844 -16.062 -9.086 1 75.06 222 GLN B C 1
ATOM 4227 O O . GLN B 1 222 ? -23.203 -16.656 -9.961 1 75.06 222 GLN B O 1
ATOM 4232 N N . PRO B 1 223 ? -23.891 -16.344 -7.848 1 80.5 223 PRO B N 1
ATOM 4233 C CA . PRO B 1 223 ? -23.094 -17.5 -7.43 1 80.5 223 PRO B CA 1
ATOM 4234 C C . PRO B 1 223 ? -23.516 -18.797 -8.125 1 80.5 223 PRO B C 1
ATOM 4236 O O . PRO B 1 223 ? -24.703 -18.984 -8.406 1 80.5 223 PRO B O 1
ATOM 4239 N N . ILE B 1 224 ? -22.578 -19.656 -8.43 1 82.31 224 ILE B N 1
ATOM 4240 C CA . ILE B 1 224 ? -22.797 -20.922 -9.109 1 82.31 224 ILE B CA 1
ATOM 4241 C C . ILE B 1 224 ? -22.672 -22.078 -8.109 1 82.31 224 ILE B C 1
ATOM 4243 O O . ILE B 1 224 ? -21.703 -22.156 -7.363 1 82.31 224 ILE B O 1
ATOM 4247 N N . GLY B 1 225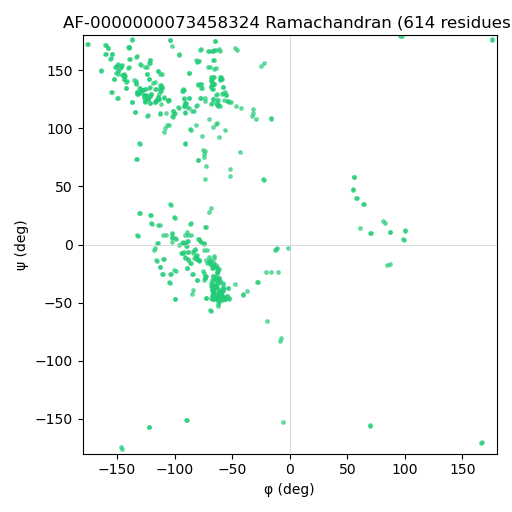 ? -23.656 -22.797 -8.055 1 80.5 225 GLY B N 1
ATOM 4248 C CA . GLY B 1 225 ? -23.562 -24.016 -7.266 1 80.5 225 GLY B CA 1
ATOM 4249 C C . GLY B 1 225 ? -22.734 -25.094 -7.93 1 80.5 225 GLY B C 1
ATOM 4250 O O . GLY B 1 225 ? -22.906 -25.375 -9.117 1 80.5 225 GLY B O 1
ATOM 4251 N N . VAL B 1 226 ? -21.734 -25.516 -7.203 1 77.25 226 VAL B N 1
ATOM 4252 C CA . VAL B 1 226 ? -20.906 -26.562 -7.789 1 77.25 226 VAL B CA 1
ATOM 4253 C C . VAL B 1 226 ? -20.734 -27.719 -6.801 1 77.25 226 VAL B C 1
ATOM 4255 O O . VAL B 1 226 ? -20.859 -27.516 -5.586 1 77.25 226 VAL B O 1
ATOM 4258 N N . HIS B 1 227 ? -20.469 -28.922 -7.488 1 76.56 227 HIS B N 1
ATOM 4259 C CA . HIS B 1 227 ? -20.25 -30.109 -6.668 1 76.56 227 HIS B CA 1
ATOM 4260 C C . HIS B 1 227 ? -18.844 -30.656 -6.855 1 76.56 227 HIS B C 1
ATOM 4262 O O . HIS B 1 227 ? -18.484 -31.672 -6.246 1 76.56 227 HIS B O 1
ATOM 4268 N N . ASP B 1 228 ? -18.109 -30.047 -7.723 1 76.38 228 ASP B N 1
ATOM 4269 C CA . ASP B 1 228 ? -16.75 -30.484 -7.984 1 76.38 228 ASP B CA 1
ATOM 4270 C C . ASP B 1 228 ? -15.836 -29.312 -8.312 1 76.38 228 ASP B C 1
ATOM 4272 O O . ASP B 1 228 ? -16.25 -28.156 -8.227 1 76.38 228 ASP B O 1
ATOM 4276 N N . ASP B 1 229 ? -14.648 -29.641 -8.625 1 82 229 ASP B N 1
ATOM 4277 C CA . ASP B 1 229 ? -13.656 -28.609 -8.852 1 82 229 ASP B CA 1
ATOM 4278 C C . ASP B 1 229 ? -13.469 -28.344 -10.344 1 82 229 ASP B C 1
ATOM 4280 O O . ASP B 1 229 ? -12.422 -27.844 -10.766 1 82 229 ASP B O 1
ATOM 4284 N N . SER B 1 230 ? -14.445 -28.672 -11.141 1 86.19 230 SER B N 1
ATOM 4285 C CA . SER B 1 230 ? -14.312 -28.531 -12.586 1 86.19 230 SER B CA 1
ATOM 4286 C C . SER B 1 230 ? -14.18 -27.062 -13 1 86.19 230 SER B C 1
ATOM 4288 O O . SER B 1 230 ? -13.344 -26.734 -13.836 1 86.19 230 SER B O 1
ATOM 4290 N N . ILE B 1 231 ? -14.953 -26.219 -12.375 1 89.25 231 ILE B N 1
ATOM 4291 C CA . ILE B 1 231 ? -14.984 -24.812 -12.766 1 89.25 231 ILE B CA 1
ATOM 4292 C C . ILE B 1 231 ? -13.648 -24.156 -12.43 1 89.25 231 ILE B C 1
ATOM 4294 O O . ILE B 1 231 ? -13.008 -23.547 -13.289 1 89.25 231 ILE B O 1
ATOM 4298 N N . PRO B 1 232 ? -13.117 -24.344 -11.266 1 91.12 232 PRO B N 1
ATOM 4299 C CA . PRO B 1 232 ? -11.828 -23.719 -10.953 1 91.12 232 PRO B CA 1
ATOM 4300 C C . PRO B 1 232 ? -10.695 -24.219 -11.836 1 91.12 232 PRO B C 1
ATOM 4302 O O . PRO B 1 232 ? -9.695 -23.531 -12.023 1 91.12 232 PRO B O 1
ATOM 4305 N N . LYS B 1 233 ? -10.82 -25.438 -12.391 1 91.25 233 LYS B N 1
ATOM 4306 C CA . LYS B 1 233 ? -9.789 -26 -13.258 1 91.25 233 LYS B CA 1
ATOM 4307 C C . LYS B 1 233 ? -9.898 -25.438 -14.672 1 91.25 233 LYS B C 1
ATOM 4309 O O . LYS B 1 233 ? -8.945 -25.547 -15.461 1 91.25 233 LYS B O 1
ATOM 4314 N N . ARG B 1 234 ? -10.969 -24.797 -14.945 1 92.25 234 ARG B N 1
ATOM 4315 C CA . ARG B 1 234 ? -11.266 -24.5 -16.344 1 92.25 234 ARG B CA 1
ATOM 4316 C C . ARG B 1 234 ? -11.125 -23 -16.625 1 92.25 234 ARG B C 1
ATOM 4318 O O . ARG B 1 234 ? -10.938 -22.594 -17.766 1 92.25 234 ARG B O 1
ATOM 4325 N N . THR B 1 235 ? -11.281 -22.188 -15.617 1 94.56 235 THR B N 1
ATOM 4326 C CA . THR B 1 235 ? -11.32 -20.75 -15.898 1 94.56 235 THR B CA 1
ATOM 4327 C C . THR B 1 235 ? -10.25 -20.016 -15.086 1 94.56 235 THR B C 1
ATOM 4329 O O . THR B 1 235 ? -9.93 -20.422 -13.969 1 94.56 235 THR B O 1
ATOM 4332 N N . ILE B 1 236 ? -9.742 -18.969 -15.711 1 96.69 236 ILE B N 1
ATOM 4333 C CA . ILE B 1 236 ? -8.703 -18.156 -15.094 1 96.69 236 ILE B CA 1
ATOM 4334 C C . ILE B 1 236 ? -9.281 -17.391 -13.906 1 96.69 236 ILE B C 1
ATOM 4336 O O . ILE B 1 236 ? -8.773 -17.484 -12.789 1 96.69 236 ILE B O 1
ATOM 4340 N N . PHE B 1 237 ? -10.312 -16.609 -14.141 1 96.12 237 PHE B N 1
ATOM 4341 C CA . PHE B 1 237 ? -11.086 -16 -13.062 1 96.12 237 PHE B CA 1
ATOM 4342 C C . PHE B 1 237 ? -12.203 -16.922 -12.602 1 96.12 237 PHE B C 1
ATOM 4344 O O . PHE B 1 237 ? -13.078 -17.281 -13.391 1 96.12 237 PHE B O 1
ATOM 4351 N N . VAL B 1 238 ? -12.164 -17.344 -11.391 1 93.31 238 VAL B N 1
ATOM 4352 C CA . VAL B 1 238 ? -13.18 -18.219 -10.836 1 93.31 238 VAL B CA 1
ATOM 4353 C C . VAL B 1 238 ? -14.297 -17.391 -10.195 1 93.31 238 VAL B C 1
ATOM 4355 O O . VAL B 1 238 ? -14.062 -16.688 -9.211 1 93.31 238 VAL B O 1
ATOM 4358 N N . PRO B 1 239 ? -15.5 -17.453 -10.758 1 92 239 PRO B N 1
ATOM 4359 C CA . PRO B 1 239 ? -16.625 -16.734 -10.141 1 92 239 PRO B CA 1
ATOM 4360 C C . PRO B 1 239 ? -16.984 -17.281 -8.766 1 92 239 PRO B C 1
ATOM 4362 O O . PRO B 1 239 ? -16.391 -18.266 -8.305 1 92 239 PRO B O 1
ATOM 4365 N N . ALA B 1 240 ? -17.938 -16.594 -8.102 1 90.5 240 ALA B N 1
ATOM 4366 C CA . ALA B 1 240 ? -18.375 -17.047 -6.789 1 90.5 240 ALA B CA 1
ATOM 4367 C C . ALA B 1 240 ? -19.047 -18.406 -6.883 1 90.5 240 ALA B C 1
ATOM 4369 O O . ALA B 1 240 ? -20.047 -18.578 -7.594 1 90.5 240 ALA B O 1
ATOM 4370 N N . LEU B 1 241 ? -18.547 -19.359 -6.203 1 89.25 241 LEU B N 1
ATOM 4371 C CA . LEU B 1 241 ? -19.078 -20.719 -6.137 1 89.25 241 LEU B CA 1
ATOM 4372 C C . LEU B 1 241 ? -19.625 -21.016 -4.746 1 89.25 241 LEU B C 1
ATOM 4374 O O . LEU B 1 241 ? -19.031 -20.625 -3.74 1 89.25 241 LEU B O 1
ATOM 4378 N N . TYR B 1 242 ? -20.953 -21.359 -4.707 1 82.56 242 TYR B N 1
ATOM 4379 C CA . TYR B 1 242 ? -21.5 -21.812 -3.439 1 82.56 242 TYR B CA 1
ATOM 4380 C C . TYR B 1 242 ? -21.656 -23.328 -3.424 1 82.56 242 TYR B C 1
ATOM 4382 O O . TYR B 1 242 ? -21.781 -23.953 -4.477 1 82.56 242 TYR B O 1
ATOM 4390 N N . ASN B 1 243 ? -21.953 -23.953 -2.352 1 62.75 243 ASN B N 1
ATOM 4391 C CA . ASN B 1 243 ? -22.281 -25.359 -2.143 1 62.75 243 ASN B CA 1
ATOM 4392 C C . ASN B 1 243 ? -21.141 -26.281 -2.551 1 62.75 243 ASN B C 1
ATOM 4394 O O . ASN B 1 243 ? -21.359 -27.344 -3.133 1 62.75 243 ASN B O 1
ATOM 4398 N N . LEU B 1 244 ? -20.078 -25.625 -2.693 1 53.38 244 LEU B N 1
ATOM 4399 C CA . LEU B 1 244 ? -19.156 -26.719 -2.973 1 53.38 244 LEU B CA 1
ATOM 4400 C C . LEU B 1 244 ? -19.422 -27.891 -2.041 1 53.38 244 LEU B C 1
ATOM 4402 O O . LEU B 1 244 ? -19.438 -27.734 -0.819 1 53.38 244 LEU B O 1
ATOM 4406 N N . SER B 1 245 ? -20.469 -28.75 -2.328 1 45.44 245 SER B N 1
ATOM 4407 C CA . SER B 1 245 ? -21 -29.875 -1.572 1 45.44 245 SER B CA 1
ATOM 4408 C C . SER B 1 245 ? -20.156 -30.172 -0.336 1 45.44 245 SER B C 1
ATOM 4410 O O . SER B 1 245 ? -19.062 -29.625 -0.183 1 45.44 245 SER B O 1
ATOM 4412 N N . GLY B 1 246 ? -20.25 -31.766 0.132 1 39.38 246 GLY B N 1
ATOM 4413 C CA . GLY B 1 246 ? -19.875 -32.688 1.185 1 39.38 246 GLY B CA 1
ATOM 4414 C C . GLY B 1 246 ? -18.422 -32.562 1.617 1 39.38 246 GLY B C 1
ATOM 4415 O O . GLY B 1 246 ? -17.922 -33.375 2.398 1 39.38 246 GLY B O 1
ATOM 4416 N N . GLN B 1 247 ? -17.703 -32.281 0.748 1 38.34 247 GLN B N 1
ATOM 4417 C CA . GLN B 1 247 ? -16.375 -32.531 1.277 1 38.34 247 GLN B CA 1
ATOM 4418 C C . GLN B 1 247 ? -16.094 -31.656 2.5 1 38.34 247 GLN B C 1
ATOM 4420 O O . GLN B 1 247 ? -16.188 -30.438 2.432 1 38.34 247 GLN B O 1
ATOM 4425 N N . ALA B 1 248 ? -16.438 -32.344 3.641 1 35.47 248 ALA B N 1
ATOM 4426 C CA . ALA B 1 248 ? -16.406 -32.25 5.098 1 35.47 248 ALA B CA 1
ATOM 4427 C C . ALA B 1 248 ? -15.367 -31.203 5.547 1 35.47 248 ALA B C 1
ATOM 4429 O O . ALA B 1 248 ? -15.609 -30.438 6.484 1 35.47 248 ALA B O 1
ATOM 4430 N N . ASN B 1 249 ? -14.18 -31.484 5.297 1 35.75 249 ASN B N 1
ATOM 4431 C CA . ASN B 1 249 ? -13.148 -31.125 6.258 1 35.75 249 ASN B CA 1
ATOM 4432 C C . ASN B 1 249 ? -12.859 -29.625 6.234 1 35.75 249 ASN B C 1
ATOM 4434 O O . ASN B 1 249 ? -11.781 -29.188 6.656 1 35.75 249 ASN B O 1
ATOM 4438 N N . LEU B 1 250 ? -13.516 -28.875 5.262 1 39.91 250 LEU B N 1
ATOM 4439 C CA . LEU B 1 250 ? -13.016 -27.516 5.41 1 39.91 250 LEU B CA 1
ATOM 4440 C C . LEU B 1 250 ? -13.742 -26.781 6.535 1 39.91 250 LEU B C 1
ATOM 4442 O O . LEU B 1 250 ? -14.969 -26.844 6.625 1 39.91 250 LEU B O 1
ATOM 4446 N N . SER B 1 251 ? -13.266 -26.641 7.508 1 40.81 251 SER B N 1
ATOM 4447 C CA . SER B 1 251 ? -13.75 -25.953 8.703 1 40.81 251 SER B CA 1
ATOM 4448 C C . SER B 1 251 ? -14.641 -24.766 8.336 1 40.81 251 SER B C 1
ATOM 4450 O O . SER B 1 251 ? -14.344 -24.031 7.391 1 40.81 251 SER B O 1
ATOM 4452 N N . PHE B 1 252 ? -16.078 -24.781 8.602 1 44.62 252 PHE B N 1
ATOM 4453 C CA . PHE B 1 252 ? -17.047 -23.703 8.648 1 44.62 252 PHE B CA 1
ATOM 4454 C C . PHE B 1 252 ? -16.344 -22.359 8.773 1 44.62 252 PHE B C 1
ATOM 4456 O O . PHE B 1 252 ? -16.922 -21.312 8.445 1 44.62 252 PHE B O 1
ATOM 4463 N N . ALA B 1 253 ? -15.141 -22.359 9.281 1 51.22 253 ALA B N 1
ATOM 4464 C CA . ALA B 1 253 ? -14.508 -21.109 9.664 1 51.22 253 ALA B CA 1
ATOM 4465 C C . ALA B 1 253 ? -14.102 -20.297 8.438 1 51.22 253 ALA B C 1
ATOM 4467 O O . ALA B 1 253 ? -13.812 -19.094 8.547 1 51.22 253 ALA B O 1
ATOM 4468 N N . ALA B 1 254 ? -14.289 -20.875 7.09 1 63.59 254 ALA B N 1
ATOM 4469 C CA . ALA B 1 254 ? -13.672 -20.109 6.016 1 63.59 254 ALA B CA 1
ATOM 4470 C C . ALA B 1 254 ? -14.727 -19.438 5.145 1 63.59 254 ALA B C 1
ATOM 4472 O O . ALA B 1 254 ? -14.398 -18.719 4.195 1 63.59 254 ALA B O 1
ATOM 4473 N N . GLY B 1 255 ? -16.094 -19.406 5.453 1 77.5 255 GLY B N 1
ATOM 4474 C CA . GLY B 1 255 ? -17.125 -18.719 4.688 1 77.5 255 GLY B CA 1
ATOM 4475 C C . GLY B 1 255 ? -17.844 -19.625 3.715 1 77.5 255 GLY B C 1
ATOM 4476 O O . GLY B 1 255 ? -17.609 -20.844 3.703 1 77.5 255 GLY B O 1
ATOM 4477 N N . MET B 1 256 ? -18.844 -19.141 2.938 1 84.5 256 MET B N 1
ATOM 4478 C CA . MET B 1 256 ? -19.75 -19.906 2.094 1 84.5 256 MET B CA 1
ATOM 4479 C C . MET B 1 256 ? -19.297 -19.891 0.638 1 84.5 256 MET B C 1
ATOM 4481 O O . MET B 1 256 ? -19.641 -20.781 -0.14 1 84.5 256 MET B O 1
ATOM 4485 N N . TYR B 1 257 ? -18.547 -18.891 0.345 1 89.69 257 TYR B N 1
ATOM 4486 C CA . TYR B 1 257 ? -18.266 -18.688 -1.07 1 89.69 257 TYR B CA 1
ATOM 4487 C C . TYR B 1 257 ? -16.766 -18.828 -1.343 1 89.69 257 TYR B C 1
ATOM 4489 O O . TYR B 1 257 ? -15.945 -18.359 -0.549 1 89.69 257 TYR B O 1
ATOM 4497 N N . TYR B 1 258 ? -16.484 -19.469 -2.475 1 91.06 258 TYR B N 1
ATOM 4498 C CA . TYR B 1 258 ? -15.141 -19.703 -2.98 1 91.06 258 TYR B CA 1
ATOM 4499 C C . TYR B 1 258 ? -14.977 -19.109 -4.383 1 91.06 258 TYR B C 1
ATOM 4501 O O . TYR B 1 258 ? -15.906 -19.172 -5.191 1 91.06 258 TYR B O 1
ATOM 4509 N N . GLY B 1 259 ? -13.891 -18.578 -4.676 1 92.25 259 GLY B N 1
ATOM 4510 C CA . GLY B 1 259 ? -13.562 -18.016 -5.984 1 92.25 259 GLY B CA 1
ATOM 4511 C C . GLY B 1 259 ? -12.328 -17.141 -5.973 1 92.25 259 GLY B C 1
ATOM 4512 O O . GLY B 1 259 ? -11.547 -17.172 -5.016 1 92.25 259 GLY B O 1
ATOM 4513 N N . THR B 1 260 ? -12.125 -16.469 -7.113 1 94.62 260 THR B N 1
ATOM 4514 C CA . THR B 1 260 ? -10.992 -15.555 -7.141 1 94.62 260 THR B CA 1
ATOM 4515 C C . THR B 1 260 ? -11.234 -14.375 -6.207 1 94.62 260 THR B C 1
ATOM 4517 O O . THR B 1 260 ? -12.203 -13.625 -6.371 1 94.62 260 THR B O 1
ATOM 4520 N N . ARG B 1 261 ? -10.391 -14.164 -5.262 1 94.56 261 ARG B N 1
ATOM 4521 C CA . ARG B 1 261 ? -10.609 -13.109 -4.277 1 94.56 261 ARG B CA 1
ATOM 4522 C C . ARG B 1 261 ? -9.695 -11.922 -4.539 1 94.56 261 ARG B C 1
ATOM 4524 O O . ARG B 1 261 ? -10.039 -10.781 -4.211 1 94.56 261 ARG B O 1
ATOM 4531 N N . SER B 1 262 ? -8.492 -12.195 -5.062 1 97.62 262 SER B N 1
ATOM 4532 C CA . SER B 1 262 ? -7.555 -11.109 -5.332 1 97.62 262 SER B CA 1
ATOM 4533 C C . SER B 1 262 ? -6.629 -11.453 -6.492 1 97.62 262 SER B C 1
ATOM 4535 O O . SER B 1 262 ? -6.453 -12.633 -6.82 1 97.62 262 SER B O 1
ATOM 4537 N N . THR B 1 263 ? -6.176 -10.492 -7.133 1 98.62 263 THR B N 1
ATOM 4538 C CA . THR B 1 263 ? -5.203 -10.586 -8.211 1 98.62 263 THR B CA 1
ATOM 4539 C C . THR B 1 263 ? -4.023 -9.648 -7.965 1 98.62 263 THR B C 1
ATOM 4541 O O . THR B 1 263 ? -4.211 -8.492 -7.582 1 98.62 263 THR B O 1
ATOM 4544 N N . ILE B 1 264 ? -2.828 -10.172 -8.141 1 98.88 264 ILE B N 1
ATOM 4545 C CA . ILE B 1 264 ? -1.626 -9.352 -8.008 1 98.88 264 ILE B CA 1
ATOM 4546 C C . ILE B 1 264 ? -0.843 -9.375 -9.32 1 98.88 264 ILE B C 1
ATOM 4548 O O . ILE B 1 264 ? -0.624 -10.438 -9.898 1 98.88 264 ILE B O 1
ATOM 4552 N N . VAL B 1 265 ? -0.5 -8.234 -9.781 1 98.94 265 VAL B N 1
ATOM 4553 C CA . VAL B 1 265 ? 0.41 -8.062 -10.906 1 98.94 265 VAL B CA 1
ATOM 4554 C C . VAL B 1 265 ? 1.719 -7.438 -10.43 1 98.94 265 VAL B C 1
ATOM 4556 O O . VAL B 1 265 ? 1.708 -6.469 -9.664 1 98.94 265 VAL B O 1
ATOM 4559 N N . MET B 1 266 ? 2.816 -8 -10.828 1 98.94 266 MET B N 1
ATOM 4560 C CA . MET B 1 266 ? 4.148 -7.492 -10.516 1 98.94 266 MET B CA 1
ATOM 4561 C C . MET B 1 266 ? 4.965 -7.293 -11.789 1 98.94 266 MET B C 1
ATOM 4563 O O . MET B 1 266 ? 5.09 -8.211 -12.602 1 98.94 266 MET B O 1
ATOM 4567 N N . LEU B 1 267 ? 5.441 -6.117 -12.008 1 98.88 267 LEU B N 1
ATOM 4568 C CA . LEU B 1 267 ? 6.34 -5.797 -13.109 1 98.88 267 LEU B CA 1
ATOM 4569 C C . LEU B 1 267 ? 7.703 -5.359 -12.586 1 98.88 267 LEU B C 1
ATOM 4571 O O . LEU B 1 267 ? 7.793 -4.465 -11.742 1 98.88 267 LEU B O 1
ATOM 4575 N N . VAL B 1 268 ? 8.711 -6.023 -13.031 1 98.62 268 VAL B N 1
ATOM 4576 C CA . VAL B 1 268 ? 10.078 -5.594 -12.75 1 98.62 268 VAL B CA 1
ATOM 4577 C C . VAL B 1 268 ? 10.758 -5.148 -14.039 1 98.62 268 VAL B C 1
ATOM 4579 O O . VAL B 1 268 ? 11.039 -5.973 -14.914 1 98.62 268 VAL B O 1
ATOM 4582 N N . SER B 1 269 ? 11.047 -3.918 -14.148 1 97.88 269 SER B N 1
ATOM 4583 C CA . SER B 1 269 ? 11.617 -3.375 -15.375 1 97.88 269 SER B CA 1
ATOM 4584 C C . SER B 1 269 ? 13.102 -3.703 -15.492 1 97.88 269 SER B C 1
ATOM 4586 O O . SER B 1 269 ? 13.734 -4.094 -14.508 1 97.88 269 SER B O 1
ATOM 4588 N N . GLU B 1 270 ? 13.648 -3.49 -16.641 1 95.81 270 GLU B N 1
ATOM 4589 C CA . GLU B 1 270 ? 15.062 -3.727 -16.906 1 95.81 270 GLU B CA 1
ATOM 4590 C C . GLU B 1 270 ? 15.945 -2.818 -16.047 1 95.81 270 GLU B C 1
ATOM 4592 O O . GLU B 1 270 ? 17.047 -3.203 -15.664 1 95.81 270 GLU B O 1
ATOM 4597 N N . ASP B 1 271 ? 15.422 -1.68 -15.711 1 93.38 271 ASP B N 1
ATOM 4598 C CA . ASP B 1 271 ? 16.203 -0.724 -14.93 1 93.38 271 ASP B CA 1
ATOM 4599 C C . ASP B 1 271 ? 16.016 -0.951 -13.43 1 93.38 271 ASP B C 1
ATOM 4601 O O . ASP B 1 271 ? 16.578 -0.215 -12.617 1 93.38 271 ASP B O 1
ATOM 4605 N N . GLY B 1 272 ? 15.227 -1.876 -13.07 1 95.25 272 GLY B N 1
ATOM 4606 C CA . GLY B 1 272 ? 15.133 -2.258 -11.664 1 95.25 272 GLY B CA 1
ATOM 4607 C C . GLY B 1 272 ? 13.938 -1.641 -10.961 1 95.25 272 GLY B C 1
ATOM 4608 O O . GLY B 1 272 ? 13.773 -1.806 -9.75 1 95.25 272 GLY B O 1
ATOM 4609 N N . ASN B 1 273 ? 13.125 -0.936 -11.695 1 96.81 273 ASN B N 1
ATOM 4610 C CA . ASN B 1 273 ? 11.898 -0.411 -11.102 1 96.81 273 ASN B CA 1
ATOM 4611 C C . ASN B 1 273 ? 10.844 -1.498 -10.953 1 96.81 273 ASN B C 1
ATOM 4613 O O . ASN B 1 273 ? 10.648 -2.316 -11.852 1 96.81 273 ASN B O 1
ATOM 4617 N N . VAL B 1 274 ? 10.211 -1.521 -9.789 1 98.62 274 VAL B N 1
ATOM 4618 C CA . VAL B 1 274 ? 9.203 -2.527 -9.492 1 98.62 274 VAL B CA 1
ATOM 4619 C C . VAL B 1 274 ? 7.848 -1.854 -9.281 1 98.62 274 VAL B C 1
ATOM 4621 O O . VAL B 1 274 ? 7.758 -0.822 -8.617 1 98.62 274 VAL B O 1
ATOM 4624 N N . VAL B 1 275 ? 6.824 -2.377 -9.867 1 98.81 275 VAL B N 1
ATOM 4625 C CA . VAL B 1 275 ? 5.445 -2.043 -9.523 1 98.81 275 VAL B CA 1
ATOM 4626 C C . VAL B 1 275 ? 4.684 -3.312 -9.141 1 98.81 275 VAL B C 1
ATOM 4628 O O . VAL B 1 275 ? 4.742 -4.312 -9.859 1 98.81 275 VAL B O 1
ATOM 4631 N N . THR B 1 276 ? 4.098 -3.326 -7.996 1 98.88 276 THR B N 1
ATOM 4632 C CA . THR B 1 276 ? 3.16 -4.363 -7.574 1 98.88 276 THR B CA 1
ATOM 4633 C C . THR B 1 276 ? 1.771 -3.771 -7.344 1 98.88 276 THR B C 1
ATOM 4635 O O . THR B 1 276 ? 1.615 -2.816 -6.582 1 98.88 276 THR B O 1
ATOM 4638 N N . ARG B 1 277 ? 0.807 -4.27 -7.977 1 98.88 277 ARG B N 1
ATOM 4639 C CA . ARG B 1 277 ? -0.57 -3.822 -7.789 1 98.88 277 ARG B CA 1
ATOM 4640 C C . ARG B 1 277 ? -1.483 -4.996 -7.449 1 98.88 277 ARG B C 1
ATOM 4642 O O . ARG B 1 277 ? -1.479 -6.016 -8.141 1 98.88 277 ARG B O 1
ATOM 4649 N N . GLU B 1 278 ? -2.203 -4.828 -6.383 1 98.88 278 GLU B N 1
ATOM 4650 C CA . GLU B 1 278 ? -3.168 -5.824 -5.93 1 98.88 278 GLU B CA 1
ATOM 4651 C C . GLU B 1 278 ? -4.598 -5.297 -6.031 1 98.88 278 GLU B C 1
ATOM 4653 O O . GLU B 1 278 ? -4.895 -4.203 -5.551 1 98.88 278 GLU B O 1
ATOM 4658 N N . HIS B 1 279 ? -5.398 -6.027 -6.711 1 98.62 279 HIS B N 1
ATOM 4659 C CA . HIS B 1 279 ? -6.84 -5.82 -6.688 1 98.62 279 HIS B CA 1
ATOM 4660 C C . HIS B 1 279 ? -7.531 -6.836 -5.781 1 98.62 279 HIS B C 1
ATOM 4662 O O . HIS B 1 279 ? -7.484 -8.039 -6.043 1 98.62 279 HIS B O 1
ATOM 4668 N N . VAL B 1 280 ? -8.109 -6.348 -4.723 1 97.88 280 VAL B N 1
ATOM 4669 C CA . VAL B 1 280 ? -8.953 -7.195 -3.883 1 97.88 280 VAL B CA 1
ATOM 4670 C C . VAL B 1 280 ? -10.398 -7.137 -4.371 1 97.88 280 VAL B C 1
ATOM 4672 O O . VAL B 1 280 ? -11.008 -6.066 -4.395 1 97.88 280 VAL B O 1
ATOM 4675 N N . ILE B 1 281 ? -10.906 -8.281 -4.703 1 95.69 281 ILE B N 1
ATOM 4676 C CA . ILE B 1 281 ? -12.242 -8.336 -5.277 1 95.69 281 ILE B CA 1
ATOM 4677 C C . ILE B 1 281 ? -13.25 -8.727 -4.199 1 95.69 281 ILE B C 1
ATOM 4679 O O . ILE B 1 281 ? -14.312 -8.109 -4.074 1 95.69 281 ILE B O 1
ATOM 4683 N N . HIS B 1 282 ? -12.852 -9.773 -3.469 1 92.12 282 HIS B N 1
ATOM 4684 C CA . HIS B 1 282 ? -13.703 -10.297 -2.406 1 92.12 282 HIS B CA 1
ATOM 4685 C C . HIS B 1 282 ? -12.914 -10.5 -1.118 1 92.12 282 HIS B C 1
ATOM 4687 O O . HIS B 1 282 ? -11.852 -11.125 -1.129 1 92.12 282 HIS B O 1
ATOM 4693 N N . ASP B 1 283 ? -13.445 -9.961 0.005 1 90.94 283 ASP B N 1
ATOM 4694 C CA . ASP B 1 283 ? -12.82 -10.266 1.288 1 90.94 283 ASP B CA 1
ATOM 4695 C C . ASP B 1 283 ? -13.859 -10.68 2.326 1 90.94 283 ASP B C 1
ATOM 4697 O O . ASP B 1 283 ? -13.562 -10.727 3.521 1 90.94 283 ASP B O 1
ATOM 4701 N N . SER B 1 284 ? -15.023 -10.828 1.903 1 89.94 284 SER B N 1
ATOM 4702 C CA . SER B 1 284 ? -16.125 -11.312 2.717 1 89.94 284 SER B CA 1
ATOM 4703 C C . SER B 1 284 ? -17.203 -11.953 1.853 1 89.94 284 SER B C 1
ATOM 4705 O O . SER B 1 284 ? -17.297 -11.68 0.653 1 89.94 284 SER B O 1
ATOM 4707 N N . ASP B 1 285 ? -18.016 -12.742 2.459 1 88.69 285 ASP B N 1
ATOM 4708 C CA . ASP B 1 285 ? -19.109 -13.383 1.733 1 88.69 285 ASP B CA 1
ATOM 4709 C C . ASP B 1 285 ? -20.156 -12.359 1.322 1 88.69 285 ASP B C 1
ATOM 4711 O O . ASP B 1 285 ? -21.016 -12.641 0.475 1 88.69 285 ASP B O 1
ATOM 4715 N N . GLN B 1 286 ? -20.094 -11.188 1.89 1 85.69 286 GLN B N 1
ATOM 4716 C CA . GLN B 1 286 ? -21.062 -10.148 1.588 1 85.69 286 GLN B CA 1
ATOM 4717 C C . GLN B 1 286 ? -20.719 -9.43 0.29 1 85.69 286 GLN B C 1
ATOM 4719 O O . GLN B 1 286 ? -21.547 -8.68 -0.245 1 85.69 286 GLN B O 1
ATOM 4724 N N . ASP B 1 287 ? -19.578 -9.672 -0.275 1 84.44 287 ASP B N 1
ATOM 4725 C CA . ASP B 1 287 ? -19.094 -8.945 -1.448 1 84.44 287 ASP B CA 1
ATOM 4726 C C . ASP B 1 287 ? -19.609 -9.586 -2.736 1 84.44 287 ASP B C 1
ATOM 4728 O O . ASP B 1 287 ? -19.203 -9.203 -3.834 1 84.44 287 ASP B O 1
ATOM 4732 N N . LEU B 1 288 ? -20.562 -10.344 -2.627 1 81.56 288 LEU B N 1
ATOM 4733 C CA . LEU B 1 288 ? -21 -11.078 -3.807 1 81.56 288 LEU B CA 1
ATOM 4734 C C . LEU B 1 288 ? -21.438 -10.125 -4.914 1 81.56 288 LEU B C 1
ATOM 4736 O O . LEU B 1 288 ? -22.25 -9.227 -4.68 1 81.56 288 LEU B O 1
ATOM 4740 N N . ASP B 1 289 ? -20.812 -10.141 -6.07 1 76.19 289 ASP B N 1
ATOM 4741 C CA . ASP B 1 289 ? -21.188 -9.484 -7.316 1 76.19 289 ASP B CA 1
ATOM 4742 C C . ASP B 1 289 ? -21.031 -7.969 -7.203 1 76.19 289 ASP B C 1
ATOM 4744 O O . ASP B 1 289 ? -21.578 -7.219 -8.016 1 76.19 289 ASP B O 1
ATOM 4748 N N . SER B 1 290 ? -20.438 -7.426 -6.191 1 84.25 290 SER B N 1
ATOM 4749 C CA . SER B 1 290 ? -20.328 -5.984 -6.008 1 84.25 290 SER B CA 1
ATOM 4750 C C . SER B 1 290 ? -19.062 -5.445 -6.668 1 84.25 290 SER B C 1
ATOM 4752 O O . SER B 1 290 ? -18.984 -4.266 -7.027 1 84.25 290 SER B O 1
ATOM 4754 N N . TYR B 1 291 ? -18.141 -6.383 -6.875 1 91.31 291 TYR B N 1
ATOM 4755 C CA . TYR B 1 291 ? -16.828 -5.961 -7.344 1 91.31 291 TYR B CA 1
ATOM 4756 C C . TYR B 1 291 ? -16.297 -6.914 -8.406 1 91.31 291 TYR B C 1
ATOM 4758 O O . TYR B 1 291 ? -16.828 -8.008 -8.594 1 91.31 291 TYR B O 1
ATOM 4766 N N . SER B 1 292 ? -15.359 -6.461 -9.188 1 92.06 292 SER B N 1
ATOM 4767 C CA . SER B 1 292 ? -14.656 -7.227 -10.211 1 92.06 292 SER B CA 1
ATOM 4768 C C . SER B 1 292 ? -13.172 -6.883 -10.242 1 92.06 292 SER B C 1
ATOM 4770 O O . SER B 1 292 ? -12.727 -5.965 -9.547 1 92.06 292 SER B O 1
ATOM 4772 N N . ILE B 1 293 ? -12.438 -7.648 -10.961 1 93.88 293 ILE B N 1
ATOM 4773 C CA . ILE B 1 293 ? -11.008 -7.391 -11.078 1 93.88 293 ILE B CA 1
ATOM 4774 C C . ILE B 1 293 ? -10.781 -5.988 -11.633 1 93.88 293 ILE B C 1
ATOM 4776 O O . ILE B 1 293 ? -9.836 -5.305 -11.242 1 93.88 293 ILE B O 1
ATOM 4780 N N . LEU B 1 294 ? -11.625 -5.543 -12.57 1 93.62 294 LEU B N 1
ATOM 4781 C CA . LEU B 1 294 ? -11.438 -4.25 -13.219 1 93.62 294 LEU B CA 1
ATOM 4782 C C . LEU B 1 294 ? -12.07 -3.133 -12.398 1 93.62 294 LEU B C 1
ATOM 4784 O O . LEU B 1 294 ? -11.797 -1.953 -12.625 1 93.62 294 LEU B O 1
ATOM 4788 N N . ASN B 1 295 ? -12.93 -3.469 -11.461 1 93.69 295 ASN B N 1
ATOM 4789 C CA . ASN B 1 295 ? -13.516 -2.576 -10.461 1 93.69 295 ASN B CA 1
ATOM 4790 C C . ASN B 1 295 ? -13.461 -3.191 -9.062 1 93.69 295 ASN B C 1
ATOM 4792 O O . ASN B 1 295 ? -14.492 -3.541 -8.492 1 93.69 295 ASN B O 1
ATOM 4796 N N . PRO B 1 296 ? -12.297 -3.213 -8.516 1 96.56 296 PRO B N 1
ATOM 4797 C CA . PRO B 1 296 ? -12.102 -3.969 -7.277 1 96.56 296 PRO B CA 1
ATOM 4798 C C . PRO B 1 296 ? -12.602 -3.223 -6.043 1 96.56 296 PRO B C 1
ATOM 4800 O O . PRO B 1 296 ? -12.758 -2 -6.078 1 96.56 296 PRO B O 1
ATOM 4803 N N . LYS B 1 297 ? -12.867 -3.961 -5.016 1 95.12 297 LYS B N 1
ATOM 4804 C CA . LYS B 1 297 ? -13.234 -3.414 -3.713 1 95.12 297 LYS B CA 1
ATOM 4805 C C . LYS B 1 297 ? -12.109 -2.549 -3.15 1 95.12 297 LYS B C 1
ATOM 4807 O O . LYS B 1 297 ? -12.367 -1.507 -2.543 1 95.12 297 LYS B O 1
ATOM 4812 N N . GLU B 1 298 ? -10.898 -3.031 -3.363 1 96.81 298 GLU B N 1
ATOM 4813 C CA . GLU B 1 298 ? -9.695 -2.33 -2.924 1 96.81 298 GLU B CA 1
ATOM 4814 C C . GLU B 1 298 ? -8.547 -2.529 -3.912 1 96.81 298 GLU B C 1
ATOM 4816 O O . GLU B 1 298 ? -8.445 -3.584 -4.543 1 96.81 298 GLU B O 1
ATOM 4821 N N . GLN B 1 299 ? -7.77 -1.489 -4.012 1 98.56 299 GLN B N 1
ATOM 4822 C CA . GLN B 1 299 ? -6.559 -1.542 -4.824 1 98.56 299 GLN B CA 1
ATOM 4823 C C . GLN B 1 299 ? -5.359 -0.978 -4.066 1 98.56 299 GLN B C 1
ATOM 4825 O O . GLN B 1 299 ? -5.465 0.063 -3.416 1 98.56 299 GLN B O 1
ATOM 4830 N N . VAL B 1 300 ? -4.293 -1.646 -4.047 1 98.69 300 VAL B N 1
ATOM 4831 C CA . VAL B 1 300 ? -3.057 -1.118 -3.482 1 98.69 300 VAL B CA 1
ATOM 4832 C C . VAL B 1 300 ? -1.922 -1.27 -4.492 1 98.69 300 VAL B C 1
ATOM 4834 O O . VAL B 1 300 ? -1.768 -2.326 -5.109 1 98.69 300 VAL B O 1
ATOM 4837 N N . THR B 1 301 ? -1.162 -0.221 -4.691 1 98.88 301 THR B N 1
ATOM 4838 C CA . THR B 1 301 ? -0.025 -0.216 -5.605 1 98.88 301 THR B CA 1
ATOM 4839 C C . THR B 1 301 ? 1.241 0.249 -4.891 1 98.88 301 THR B C 1
ATOM 4841 O O . THR B 1 301 ? 1.238 1.286 -4.223 1 98.88 301 THR B O 1
ATOM 4844 N N . HIS B 1 302 ? 2.248 -0.526 -5 1 98.75 302 HIS B N 1
ATOM 4845 C CA . HIS B 1 302 ? 3.574 -0.156 -4.516 1 98.75 302 HIS B CA 1
ATOM 4846 C C . HIS B 1 302 ? 4.547 0.037 -5.672 1 98.75 302 HIS B C 1
ATOM 4848 O O . HIS B 1 302 ? 4.551 -0.746 -6.625 1 98.75 302 HIS B O 1
ATOM 4854 N N . ARG B 1 303 ? 5.309 1.094 -5.617 1 98.5 303 ARG B N 1
ATOM 4855 C CA . ARG B 1 303 ? 6.41 1.337 -6.543 1 98.5 303 ARG B CA 1
ATOM 4856 C C . ARG B 1 303 ? 7.711 1.59 -5.793 1 98.5 303 ARG B C 1
ATOM 4858 O O . ARG B 1 303 ? 7.742 2.363 -4.832 1 98.5 303 ARG B O 1
ATOM 4865 N N . PHE B 1 304 ? 8.75 0.934 -6.242 1 97.5 304 PHE B N 1
ATOM 4866 C CA . PHE B 1 304 ? 10.07 1.151 -5.668 1 97.5 304 PHE B CA 1
ATOM 4867 C C . PHE B 1 304 ? 11.164 0.691 -6.625 1 97.5 304 PHE B C 1
ATOM 4869 O O . PHE B 1 304 ? 10.875 0.094 -7.664 1 97.5 304 PHE B O 1
ATOM 4876 N N . SER B 1 305 ? 12.391 0.999 -6.285 1 94.19 305 SER B N 1
ATOM 4877 C CA . SER B 1 305 ? 13.523 0.559 -7.094 1 94.19 305 SER B CA 1
ATOM 4878 C C . SER B 1 305 ? 14.367 -0.471 -6.348 1 94.19 305 SER B C 1
ATOM 4880 O O . SER B 1 305 ? 14.602 -0.335 -5.145 1 94.19 305 SER B O 1
ATOM 4882 N N . LEU B 1 306 ? 14.742 -1.45 -7.066 1 93.69 306 LEU B N 1
ATOM 4883 C CA . LEU B 1 306 ? 15.625 -2.461 -6.492 1 93.69 306 LEU B CA 1
ATOM 4884 C C . LEU B 1 306 ? 17.016 -1.886 -6.223 1 93.69 306 LEU B C 1
ATOM 4886 O O . LEU B 1 306 ? 17.453 -0.956 -6.906 1 93.69 306 LEU B O 1
ATOM 4890 N N . GLN B 1 307 ? 17.625 -2.297 -5.145 1 76.69 307 GLN B N 1
ATOM 4891 C CA . GLN B 1 307 ? 19.016 -1.96 -4.883 1 76.69 307 GLN B CA 1
ATOM 4892 C C . GLN B 1 307 ? 19.953 -2.76 -5.785 1 76.69 307 GLN B C 1
ATOM 4894 O O . GLN B 1 307 ? 20.281 -3.91 -5.484 1 76.69 307 GLN B O 1
ATOM 4899 N N . MET B 1 308 ? 20.141 -2.383 -6.98 1 64.06 308 MET B N 1
ATOM 4900 C CA . MET B 1 308 ? 20.906 -3.131 -7.973 1 64.06 308 MET B CA 1
ATOM 4901 C C . MET B 1 308 ? 22.391 -3.057 -7.676 1 64.06 308 MET B C 1
ATOM 4903 O O . MET B 1 308 ? 22.969 -1.966 -7.598 1 64.06 308 MET B O 1
ATOM 4907 N N . HIS B 1 309 ? 22.938 -3.666 -6.551 1 52.88 309 HIS B N 1
ATOM 4908 C CA . HIS B 1 309 ? 24.391 -3.648 -6.438 1 52.88 309 HIS B CA 1
ATOM 4909 C C . HIS B 1 309 ? 25.031 -4.652 -7.391 1 52.88 309 HIS B C 1
ATOM 4911 O O . HIS B 1 309 ? 24.406 -5.664 -7.734 1 52.88 309 HIS B O 1
#